Protein AF-0000000083256510 (afdb_homodimer)

Solvent-accessible surface area (backbone atoms only — not comparable to full-atom values): 35598 Å² total; per-residue (Å²): 120,36,28,74,41,58,63,41,66,60,47,88,66,90,68,52,72,67,56,52,50,38,43,50,48,31,55,68,35,84,79,34,87,68,64,45,53,53,61,46,44,49,51,52,22,49,63,58,40,68,80,66,32,49,97,79,38,33,38,48,45,66,62,43,16,41,44,38,39,33,43,48,38,21,38,32,48,36,46,50,46,60,46,49,33,69,72,91,61,73,40,68,68,51,54,51,50,53,50,50,32,60,75,68,67,54,66,58,74,45,41,52,78,72,48,55,68,69,58,48,53,54,49,22,55,55,42,35,58,56,38,64,53,55,41,61,20,39,49,34,45,68,47,65,18,47,50,34,25,38,32,60,88,81,36,37,35,32,51,27,68,64,48,48,52,48,46,52,48,42,37,58,60,51,49,50,47,42,44,38,47,45,41,48,52,40,51,72,56,42,54,84,72,44,49,61,63,39,62,56,53,62,66,46,41,68,63,76,65,82,53,64,75,52,40,59,56,47,51,72,76,38,74,60,32,16,71,82,81,56,48,64,41,80,78,42,95,53,67,70,32,66,36,53,53,61,28,49,94,73,57,65,65,90,47,58,84,40,49,41,48,24,41,55,67,51,47,62,70,37,57,76,29,27,60,44,68,71,54,54,55,51,51,46,53,52,47,50,52,47,55,63,64,71,40,72,67,42,48,61,59,44,61,79,64,48,71,65,53,62,52,48,50,55,53,31,39,34,52,52,52,43,65,57,69,31,72,80,131,121,37,30,75,40,58,63,43,65,62,46,88,65,91,68,51,72,68,55,50,50,38,44,49,48,32,55,67,34,84,77,34,86,67,63,45,54,53,60,47,43,50,50,52,22,49,62,54,39,67,80,66,29,45,96,79,38,33,40,48,46,66,63,42,16,42,45,39,38,34,42,48,38,22,38,32,48,37,46,50,46,62,48,48,32,70,71,90,62,74,40,68,66,50,54,51,50,54,49,50,33,61,74,66,68,52,66,59,75,44,41,53,76,72,47,55,68,69,59,48,53,55,48,22,55,54,41,35,59,55,37,66,54,53,41,60,19,39,50,33,45,67,46,66,18,47,50,34,25,39,32,61,90,79,36,38,36,32,52,28,68,64,47,50,53,48,46,52,48,43,36,58,60,51,50,51,47,42,46,38,48,44,40,48,53,39,51,73,57,44,54,85,72,43,49,60,63,38,62,56,53,62,65,48,41,69,62,76,64,82,54,64,75,52,41,59,57,46,50,72,77,37,72,62,32,16,71,82,80,56,49,65,41,79,78,44,94,52,68,70,33,65,36,53,52,61,27,48,95,73,56,63,63,91,48,58,82,40,49,41,47,25,40,54,69,53,48,63,70,38,57,75,27,27,58,43,68,72,55,53,55,52,52,44,51,51,47,49,52,45,56,63,64,72,41,73,65,41,46,60,58,45,60,73,64,49,69,64,52,60,52,48,49,55,54,32,39,35,53,51,54,44,64,55,70,31,72,81,130

Foldseek 3Di:
DQFADQWFAADQDDDDLVRLVVLLCCCLDVVQDDQFLLQLLQLVLCLLCLLVAFPQQKDFLLSSLLSSLLLCLLLCQQLVLQAGGDDDDGQPLSVLNVVLCVVVVPHRNDHLVNDDPVSSSVSSVVSSVSCSRGRVRSSCVSSVNHAWIAHNVVRMIHGNPVNSVSCLLAVLVSLVSSLVSSLVVSPVRDDPPSCPVSSVSSLCSLPDDACVVVVVVQVVLDPCAALAPRHRNVPDPFDWDKAFQQACSRNSDDQNLRITTHGPQQRVQCPNAHEDCVSLVVSLVSLVVLCVVPDPVSCVSQPSDDSVSSVSNSVSSVSNPNVHYDHHD/DQFADQKFAADQDDDDLVRLVVLLCCCLDVVQDDQFLLQLQQLVLCLLCLLVAFPQQKDFLLSSLLSSLLLCLLLCQQLVLQAGGDDDDGQPLSVLNVVLCVVVVPHRNDHLLNDDPVSSSVSSVVSSVSCSRGRVRSSCVSSVNHAWIAHNVVRMIHGNPVNSVSCLLAVLVSLVSSLVSSLVVSPVRDDPPSCPVSSVSSLCSLPDDACVVVVVVQVVLDPCAALAPRHRNVPDPFDKDKAFLQACSNNSDDANLRITTHGPQQRVQCPNAHEDCVSLVVSLVSLVVLCVVPDPVSCVSQPSDDSVSSVSSSVSSVSNPNVHYDHDD

Nearest PDB structures (foldseek):
  7z4i-assembly1_B  TM=3.835E-01  e=4.875E-01  Streptococcus pyogenes
  8t7s-assembly1_A  TM=2.231E-01  e=5.366E-02  Streptococcus pyogenes
  7s4x-assembly1_A  TM=2.138E-01  e=1.001E-01  Streptococcus pyogenes
  8g1i-assembly1_A  TM=2.873E-01  e=4.222E-01  Streptococcus pyogenes
  7z4j-assembly1_B  TM=2.131E-01  e=1.780E-01  Streptococcus pyogenes

InterPro domains:
  IPR003615 HNH nuclease [PF13395] (226-275)
  IPR003615 HNH nuclease [SM00507] (213-268)
  IPR003615 HNH nuclease [cd00085] (216-271)

Organism: NCBI:txid94136

pLDDT: mean 89.66, std 7.99, range [55.38, 97.12]

Structure (mmCIF, N/CA/C/O backbone):
data_AF-0000000083256510-model_v1
#
loop_
_entity.id
_entity.type
_entity.pdbx_description
1 polymer 'HNH nuclease domain-containing protein'
#
loop_
_atom_site.group_PDB
_atom_site.id
_atom_site.type_symbol
_atom_site.label_atom_id
_atom_site.label_alt_id
_atom_site.label_comp_id
_atom_site.label_asym_id
_atom_site.label_entity_id
_atom_site.label_seq_id
_atom_site.pdbx_PDB_ins_code
_atom_site.Cartn_x
_atom_site.Cartn_y
_atom_site.Cartn_z
_atom_site.occupancy
_atom_site.B_iso_or_equiv
_atom_site.auth_seq_id
_atom_site.auth_comp_id
_atom_site.auth_asym_id
_atom_site.auth_atom_id
_atom_site.pdbx_PDB_model_num
ATOM 1 N N . MET A 1 1 ? -23.453 -4.398 15.953 1 56.09 1 MET A N 1
ATOM 2 C CA . MET A 1 1 ? -23.031 -3.582 14.82 1 56.09 1 MET A CA 1
ATOM 3 C C . MET A 1 1 ? -22.297 -2.328 15.289 1 56.09 1 MET A C 1
ATOM 5 O O . MET A 1 1 ? -22.875 -1.509 16.016 1 56.09 1 MET A O 1
ATOM 9 N N . GLY A 1 2 ? -20.969 -2.244 15.188 1 61.78 2 GLY A N 1
ATOM 10 C CA . GLY A 1 2 ? -20.094 -1.238 15.766 1 61.78 2 GLY A CA 1
ATOM 11 C C . GLY A 1 2 ? -20.453 0.175 15.344 1 61.78 2 GLY A C 1
ATOM 12 O O . GLY A 1 2 ? -20.203 1.13 16.078 1 61.78 2 GLY A O 1
ATOM 13 N N . HIS A 1 3 ? -21.312 0.381 14.359 1 71.19 3 HIS A N 1
ATOM 14 C CA . HIS A 1 3 ? -21.531 1.713 13.805 1 71.19 3 HIS A CA 1
ATOM 15 C C . HIS A 1 3 ? -22.484 2.529 14.672 1 71.19 3 HIS A C 1
ATOM 17 O O . HIS A 1 3 ? -22.484 3.76 14.602 1 71.19 3 HIS A O 1
ATOM 23 N N . LYS A 1 4 ? -23.188 1.915 15.555 1 69.69 4 LYS A N 1
ATOM 24 C CA . LYS A 1 4 ? -24.156 2.625 16.375 1 69.69 4 LYS A CA 1
ATOM 25 C C . LYS A 1 4 ? -23.594 2.891 17.781 1 69.69 4 LYS A C 1
ATOM 27 O O . LYS A 1 4 ? -24.266 3.479 18.625 1 69.69 4 LYS A O 1
ATOM 32 N N . LEU A 1 5 ? -22.344 2.619 17.953 1 80.19 5 LEU A N 1
ATOM 33 C CA . LEU A 1 5 ? -21.781 2.773 19.281 1 80.19 5 LEU A CA 1
ATOM 34 C C . LEU A 1 5 ? -21.5 4.238 19.594 1 80.19 5 LEU A C 1
ATOM 36 O O . LEU A 1 5 ? -20.984 4.965 18.734 1 80.19 5 LEU A O 1
ATOM 40 N N . LYS A 1 6 ? -21.922 4.648 20.797 1 85.25 6 LYS A N 1
ATOM 41 C CA . LYS A 1 6 ? -21.641 6.008 21.25 1 85.25 6 LYS A CA 1
ATOM 42 C C . LYS A 1 6 ? -20.328 6.07 22.031 1 85.25 6 LYS A C 1
ATOM 44 O O . LYS A 1 6 ? -19.766 7.148 22.219 1 85.25 6 LYS A O 1
ATOM 49 N N . VAL A 1 7 ? -20.062 4.855 22.578 1 87.12 7 VAL A N 1
ATOM 50 C CA . VAL A 1 7 ? -18.812 4.711 23.328 1 87.12 7 VAL A CA 1
ATOM 51 C C . VAL A 1 7 ? -18.109 3.42 22.922 1 87.12 7 VAL A C 1
ATOM 53 O O . VAL A 1 7 ? -18.75 2.379 22.766 1 87.12 7 VAL A O 1
ATOM 56 N N . GLY A 1 8 ? -16.812 3.529 22.609 1 89.62 8 GLY A N 1
ATOM 57 C CA . GLY A 1 8 ? -15.961 2.367 22.391 1 89.62 8 GLY A CA 1
ATOM 58 C C . GLY A 1 8 ? -14.742 2.338 23.297 1 89.62 8 GLY A C 1
ATOM 59 O O . GLY A 1 8 ? -13.938 3.266 23.297 1 89.62 8 GLY A O 1
ATOM 60 N N . GLU A 1 9 ? -14.648 1.263 24.047 1 89.94 9 GLU A N 1
ATOM 61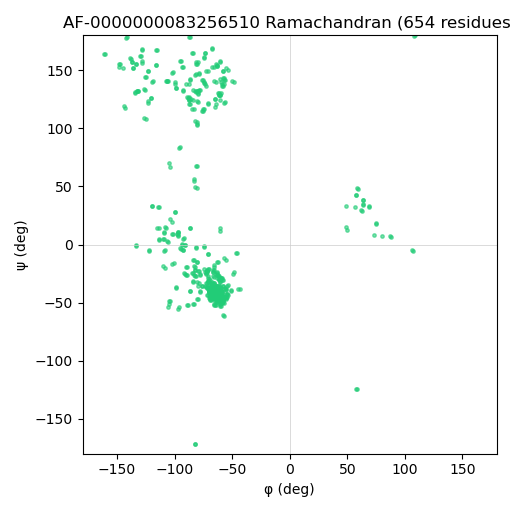 C CA . GLU A 1 9 ? -13.531 1.14 24.984 1 89.94 9 GLU A CA 1
ATOM 62 C C . GLU A 1 9 ? -12.359 0.407 24.344 1 89.94 9 GLU A C 1
ATOM 64 O O . GLU A 1 9 ? -12.547 -0.431 23.469 1 89.94 9 GLU A O 1
ATOM 69 N N . LEU A 1 10 ? -11.195 0.724 24.828 1 91.38 10 LEU A N 1
ATOM 70 C CA . LEU A 1 10 ? -9.969 0.112 24.312 1 91.38 10 LEU A CA 1
ATOM 71 C C . LEU A 1 10 ? -9.773 -1.279 24.906 1 91.38 10 LEU A C 1
ATOM 73 O O . LEU A 1 10 ? -9.922 -1.474 26.109 1 91.38 10 LEU A O 1
ATOM 77 N N . ASN A 1 11 ? -9.523 -2.209 24.078 1 86.06 11 ASN A N 1
ATOM 78 C CA . ASN A 1 11 ? -9.008 -3.502 24.516 1 86.06 11 ASN A CA 1
ATOM 79 C C . ASN A 1 11 ? -7.496 -3.453 24.734 1 86.06 11 ASN A C 1
ATOM 81 O O . ASN A 1 11 ? -6.723 -3.387 23.781 1 86.06 11 ASN A O 1
ATOM 85 N N . GLU A 1 12 ? -7.055 -3.455 25.953 1 80.06 12 GLU A N 1
ATOM 86 C CA . GLU A 1 12 ? -5.664 -3.184 26.297 1 80.06 12 GLU A CA 1
ATOM 87 C C . GLU A 1 12 ? -4.801 -4.43 26.125 1 80.06 12 GLU A C 1
ATOM 89 O O . GLU A 1 12 ? -3.824 -4.621 26.859 1 80.06 12 GLU A O 1
ATOM 94 N N . SER A 1 13 ? -4.898 -5.016 25.094 1 84.31 13 SER A N 1
ATOM 95 C CA . SER A 1 13 ? -4.078 -6.191 24.812 1 84.31 13 SER A CA 1
ATOM 96 C C . SER A 1 13 ? -2.689 -5.789 24.328 1 84.31 13 SER A C 1
ATOM 98 O O . SER A 1 13 ? -2.512 -4.703 23.766 1 84.31 13 SER A O 1
ATOM 100 N N . TYR A 1 14 ? -1.703 -6.578 24.672 1 90.56 14 TYR A N 1
ATOM 101 C CA . TYR A 1 14 ? -0.377 -6.414 24.094 1 90.56 14 TYR A CA 1
ATOM 102 C C . TYR A 1 14 ? -0.404 -6.695 22.594 1 90.56 14 TYR A C 1
ATOM 104 O O . TYR A 1 14 ? -0.944 -7.711 22.156 1 90.56 14 TYR A O 1
ATOM 112 N N . LEU A 1 15 ? 0.068 -5.723 21.812 1 93.75 15 LEU A N 1
ATOM 113 C CA . LEU A 1 15 ? 0.044 -5.848 20.359 1 93.75 15 LEU A CA 1
ATOM 114 C C . LEU A 1 15 ? 1.453 -5.758 19.781 1 93.75 15 LEU A C 1
ATOM 116 O O . LEU A 1 15 ? 2.197 -4.824 20.094 1 93.75 15 LEU A O 1
ATOM 120 N N . THR A 1 16 ? 1.817 -6.762 19 1 93.75 16 THR A N 1
ATOM 121 C CA . THR A 1 16 ? 3.039 -6.691 18.219 1 93.75 16 THR A CA 1
ATOM 122 C C . THR A 1 16 ? 2.785 -5.969 16.891 1 93.75 16 THR A C 1
ATOM 124 O O . THR A 1 16 ? 1.634 -5.75 16.516 1 93.75 16 THR A O 1
ATOM 127 N N . ASP A 1 17 ? 3.857 -5.578 16.25 1 93.88 17 ASP A N 1
ATOM 128 C CA . ASP A 1 17 ? 3.711 -4.984 14.93 1 93.88 17 ASP A CA 1
ATOM 129 C C . ASP A 1 17 ? 2.961 -5.926 13.984 1 93.88 17 ASP A C 1
ATOM 131 O O . ASP A 1 17 ? 2.123 -5.48 13.195 1 93.88 17 ASP A O 1
ATOM 135 N N . GLU A 1 18 ? 3.238 -7.172 14.125 1 92.19 18 GLU A N 1
ATOM 136 C CA . GLU A 1 18 ? 2.586 -8.156 13.266 1 92.19 18 GLU A CA 1
ATOM 137 C C . GLU A 1 18 ? 1.08 -8.188 13.508 1 92.19 18 GLU A C 1
ATOM 139 O O . GLU A 1 18 ? 0.298 -8.273 12.555 1 92.19 18 GLU A O 1
ATOM 144 N N . ASP A 1 19 ? 0.693 -8.102 14.758 1 92.81 19 ASP A N 1
ATOM 145 C CA . ASP A 1 19 ? -0.726 -8.07 15.102 1 92.81 19 ASP A CA 1
ATOM 146 C C . ASP A 1 19 ? -1.415 -6.863 14.469 1 92.81 19 ASP A C 1
ATOM 148 O O . ASP A 1 19 ? -2.506 -6.992 13.906 1 92.81 19 ASP A O 1
ATOM 152 N N . ILE A 1 20 ? -0.779 -5.754 14.547 1 95.62 20 ILE A N 1
ATOM 153 C CA . ILE A 1 20 ? -1.371 -4.512 14.062 1 95.62 20 ILE A CA 1
ATOM 154 C C . ILE A 1 20 ? -1.454 -4.535 12.539 1 95.62 20 ILE A C 1
ATOM 156 O O . ILE A 1 20 ? -2.469 -4.141 11.961 1 95.62 20 ILE A O 1
ATOM 160 N N . TRP A 1 21 ? -0.418 -5.07 11.898 1 94.75 21 TRP A N 1
ATOM 161 C CA . TRP A 1 21 ? -0.45 -5.223 10.445 1 94.75 21 TRP A CA 1
ATOM 162 C C . TRP A 1 21 ? -1.609 -6.113 10.016 1 94.75 21 TRP A C 1
ATOM 164 O O . TRP A 1 21 ? -2.279 -5.836 9.023 1 94.75 21 TRP A O 1
ATOM 174 N N . ARG A 1 22 ? -1.855 -7.129 10.711 1 90.5 22 ARG A N 1
ATOM 175 C CA . ARG A 1 22 ? -2.938 -8.047 10.383 1 90.5 22 ARG A CA 1
ATOM 176 C C . ARG A 1 22 ? -4.293 -7.359 10.477 1 90.5 22 ARG A C 1
ATOM 178 O O . ARG A 1 22 ? -5.16 -7.566 9.625 1 90.5 22 ARG A O 1
ATOM 185 N N . VAL A 1 23 ? -4.434 -6.59 11.484 1 92.69 23 VAL A N 1
ATOM 186 C CA . VAL A 1 23 ? -5.688 -5.859 11.656 1 92.69 23 VAL A CA 1
ATOM 187 C C . VAL A 1 23 ? -5.871 -4.875 10.5 1 92.69 23 VAL A C 1
ATOM 189 O O . VAL A 1 23 ? -6.957 -4.789 9.914 1 92.69 23 VAL A O 1
ATOM 192 N N . PHE A 1 24 ? -4.797 -4.145 10.125 1 93.44 24 PHE A N 1
ATOM 193 C CA . PHE A 1 24 ? -4.879 -3.209 9.008 1 93.44 24 PHE A CA 1
ATOM 194 C C . PHE A 1 24 ? -5.211 -3.939 7.715 1 93.44 24 PHE A C 1
ATOM 196 O O . PHE A 1 24 ? -6.004 -3.449 6.906 1 93.44 24 PHE A O 1
ATOM 203 N N . THR A 1 25 ? -4.609 -5.102 7.547 1 90.25 25 THR A N 1
ATOM 204 C CA . THR A 1 25 ? -4.867 -5.891 6.348 1 90.25 25 THR A CA 1
ATOM 205 C C . THR A 1 25 ? -6.348 -6.246 6.238 1 90.25 25 THR A C 1
ATOM 207 O O . THR A 1 25 ? -6.938 -6.137 5.164 1 90.25 25 THR A O 1
ATOM 210 N N . ASN A 1 26 ? -6.902 -6.582 7.293 1 88.44 26 ASN A N 1
ATOM 211 C CA . ASN A 1 26 ? -8.32 -6.938 7.316 1 88.44 26 ASN A CA 1
ATOM 212 C C . ASN A 1 26 ? -9.203 -5.727 7.066 1 88.44 26 ASN A C 1
ATOM 214 O O . ASN A 1 26 ? -10.172 -5.801 6.301 1 88.44 26 ASN A O 1
ATOM 218 N N . VAL A 1 27 ? -8.852 -4.652 7.668 1 91.5 27 VAL A N 1
ATOM 219 C CA . VAL A 1 27 ? -9.656 -3.438 7.59 1 91.5 27 VAL A CA 1
ATOM 220 C C . VAL A 1 27 ? -9.602 -2.877 6.168 1 91.5 27 VAL A C 1
ATOM 222 O O . VAL A 1 27 ? -10.617 -2.412 5.641 1 91.5 27 VAL A O 1
ATOM 225 N N . LEU A 1 28 ? -8.438 -2.949 5.531 1 90.56 28 LEU A N 1
ATOM 226 C CA . LEU A 1 28 ? -8.266 -2.348 4.215 1 90.56 28 LEU A CA 1
ATOM 227 C C . LEU A 1 28 ? -8.789 -3.271 3.121 1 90.56 28 LEU A C 1
ATOM 229 O O . LEU A 1 28 ? -9.188 -2.807 2.051 1 90.56 28 LEU A O 1
ATOM 233 N N . SER A 1 29 ? -8.875 -4.543 3.428 1 81.25 29 SER A N 1
ATOM 234 C CA . SER A 1 29 ? -9.258 -5.523 2.42 1 81.25 29 SER A CA 1
ATOM 235 C C . SER A 1 29 ? -10.773 -5.66 2.336 1 81.25 29 SER A C 1
ATOM 237 O O . SER A 1 29 ? -11.508 -4.977 3.057 1 81.25 29 SER A O 1
ATOM 239 N N . ASN A 1 30 ? -11.188 -6.496 1.449 1 75.38 30 ASN A N 1
ATOM 240 C CA . ASN A 1 30 ? -12.609 -6.73 1.23 1 75.38 30 ASN A CA 1
ATOM 241 C C . ASN A 1 30 ? -13.219 -7.578 2.346 1 75.38 30 ASN A C 1
ATOM 243 O O . ASN A 1 30 ? -14.43 -7.805 2.371 1 75.38 30 ASN A O 1
ATOM 247 N N . LYS A 1 31 ? -12.398 -7.945 3.227 1 74.62 31 LYS A N 1
ATOM 248 C CA . LYS A 1 31 ? -12.914 -8.695 4.371 1 74.62 31 LYS A CA 1
ATOM 249 C C . LYS A 1 31 ? -13.758 -7.812 5.277 1 74.62 31 LYS A C 1
ATOM 251 O O . LYS A 1 31 ? -14.664 -8.297 5.957 1 74.62 31 LYS A O 1
ATOM 256 N N . SER A 1 32 ? -13.344 -6.605 5.34 1 80.25 32 SER A N 1
ATOM 257 C CA . SER A 1 32 ? -14.141 -5.625 6.07 1 80.25 32 SER A CA 1
ATOM 258 C C . SER A 1 32 ? -15.234 -5.035 5.188 1 80.25 32 SER A C 1
ATOM 260 O O . SER A 1 32 ? -14.969 -4.578 4.074 1 80.25 32 SER A O 1
ATOM 262 N N . ALA A 1 33 ? -16.406 -5.281 5.582 1 78.56 33 ALA A N 1
ATOM 263 C CA . ALA A 1 33 ? -17.516 -4.699 4.836 1 78.56 33 ALA A CA 1
ATOM 264 C C . ALA A 1 33 ? -17.391 -3.182 4.766 1 78.56 33 ALA A C 1
ATOM 266 O O . ALA A 1 33 ? -17.219 -2.52 5.793 1 78.56 33 ALA A O 1
ATOM 267 N N . LYS A 1 34 ? -17.359 -2.688 3.574 1 83.88 34 LYS A N 1
ATOM 268 C CA . LYS A 1 34 ? -17.297 -1.242 3.377 1 83.88 34 LYS A CA 1
ATOM 269 C C . LYS A 1 34 ? -18.422 -0.774 2.453 1 83.88 34 LYS A C 1
ATOM 271 O O . LYS A 1 34 ? -18.391 -1.032 1.249 1 83.88 34 LYS A O 1
ATOM 276 N N . SER A 1 35 ? -19.297 -0.12 3.088 1 85.94 35 SER A N 1
ATOM 277 C CA . SER A 1 35 ? -20.391 0.444 2.289 1 85.94 35 SER A CA 1
ATOM 278 C C . SER A 1 35 ? -20 1.798 1.705 1 85.94 35 SER A C 1
ATOM 280 O O . SER A 1 35 ? -20.562 2.23 0.698 1 85.94 35 SER A O 1
ATOM 282 N N . SER A 1 36 ? -19.047 2.482 2.342 1 91.62 36 SER A N 1
ATOM 283 C CA . SER A 1 36 ? -18.578 3.791 1.907 1 91.62 36 SER A CA 1
ATOM 284 C C . SER A 1 36 ? -17.062 3.922 2.102 1 91.62 36 SER A C 1
ATOM 286 O O . SER A 1 36 ? -16.422 2.998 2.596 1 91.62 36 SER A O 1
ATOM 288 N N . THR A 1 37 ? -16.531 5.051 1.696 1 94.75 37 THR A N 1
ATOM 289 C CA . THR A 1 37 ? -15.102 5.305 1.807 1 94.75 37 THR A CA 1
ATOM 290 C C . THR A 1 37 ? -14.758 5.879 3.178 1 94.75 37 THR A C 1
ATOM 292 O O . THR A 1 37 ? -13.633 6.34 3.4 1 94.75 37 THR A O 1
ATOM 295 N N . TYR A 1 38 ? -15.656 5.816 4.184 1 94.25 38 TYR A N 1
ATOM 296 C CA . TYR A 1 38 ? -15.508 6.488 5.473 1 94.25 38 TYR A CA 1
ATOM 297 C C . TYR A 1 38 ? -14.328 5.926 6.25 1 94.25 38 TYR A C 1
ATOM 299 O O . TYR A 1 38 ? -13.594 6.672 6.902 1 94.25 38 TYR A O 1
ATOM 307 N N . LYS A 1 39 ? -14.195 4.633 6.23 1 94.75 39 LYS A N 1
ATOM 308 C CA . LYS A 1 39 ? -13.133 4.008 7.012 1 94.75 39 LYS A CA 1
ATOM 309 C C . LYS A 1 39 ? -11.758 4.461 6.52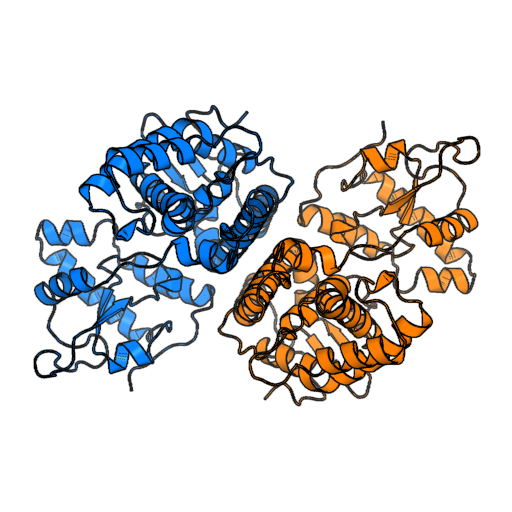3 1 94.75 39 LYS A C 1
ATOM 311 O O . LYS A 1 39 ? -10.859 4.719 7.328 1 94.75 39 LYS A O 1
ATOM 316 N N . TYR A 1 40 ? -11.625 4.566 5.176 1 96.06 40 TYR A N 1
ATOM 317 C CA . TYR A 1 40 ? -10.359 5.043 4.617 1 96.06 40 TYR A CA 1
ATOM 318 C C . TYR A 1 40 ? -10.094 6.488 5.031 1 96.06 40 TYR A C 1
ATOM 320 O O . TYR A 1 40 ? -8.977 6.828 5.422 1 96.06 40 TYR A O 1
ATOM 328 N N . ALA A 1 41 ? -11.117 7.316 4.945 1 95.5 41 ALA A N 1
ATOM 329 C CA . ALA A 1 41 ? -10.984 8.727 5.305 1 95.5 41 ALA A CA 1
ATOM 330 C C . ALA A 1 41 ? -10.633 8.883 6.781 1 95.5 41 ALA A C 1
ATOM 332 O O . ALA A 1 41 ? -9.828 9.75 7.145 1 95.5 41 ALA A O 1
ATOM 333 N N . LEU A 1 42 ? -11.25 8.07 7.602 1 96.25 42 LEU A N 1
ATOM 334 C CA . LEU A 1 42 ? -10.938 8.148 9.023 1 96.25 42 LEU A CA 1
ATOM 335 C C . LEU A 1 42 ? -9.492 7.738 9.281 1 96.25 42 LEU A C 1
ATOM 337 O O . LEU A 1 42 ? -8.789 8.383 10.07 1 96.25 42 LEU A O 1
ATOM 341 N N . ILE A 1 43 ? -9.047 6.688 8.641 1 96.44 43 ILE A N 1
ATOM 342 C CA . ILE A 1 43 ? -7.664 6.25 8.805 1 96.44 43 ILE A CA 1
ATOM 343 C C . ILE A 1 43 ? -6.715 7.367 8.375 1 96.44 43 ILE A C 1
ATOM 345 O O . ILE A 1 43 ? -5.742 7.668 9.07 1 96.44 43 ILE A O 1
ATOM 349 N N . LYS A 1 44 ? -6.984 7.992 7.258 1 94.69 44 LYS A N 1
ATOM 350 C CA . LYS A 1 44 ? -6.156 9.102 6.797 1 94.69 44 LYS A CA 1
ATOM 351 C C . LYS A 1 44 ? -6.172 10.25 7.801 1 94.69 44 LYS A C 1
ATOM 353 O O . LYS A 1 44 ? -5.141 10.883 8.047 1 94.69 44 LYS A O 1
ATOM 358 N N . SER A 1 45 ? -7.324 10.516 8.344 1 94.5 45 SER A N 1
ATOM 359 C CA . SER A 1 45 ? -7.453 11.57 9.344 1 94.5 45 SER A CA 1
ATOM 360 C C . SER A 1 45 ? -6.633 11.258 10.594 1 94.5 45 SER A C 1
ATOM 362 O O . SER A 1 45 ? -6.031 12.156 11.188 1 94.5 45 SER A O 1
ATOM 364 N N . LEU A 1 46 ? -6.656 9.977 10.977 1 95.69 46 LEU A N 1
ATOM 365 C CA . LEU A 1 46 ? -5.855 9.555 12.117 1 95.69 46 LEU A CA 1
ATOM 366 C C . LEU A 1 46 ? -4.367 9.734 11.844 1 95.69 46 LEU A C 1
ATOM 368 O O . LEU A 1 46 ? -3.633 10.242 12.695 1 95.69 46 LEU A O 1
ATOM 372 N N . ILE A 1 47 ? -3.951 9.391 10.672 1 93.62 47 ILE A N 1
ATOM 373 C CA . ILE A 1 47 ? -2.547 9.5 10.289 1 93.62 47 ILE A CA 1
ATOM 374 C C . ILE A 1 47 ? -2.113 10.961 10.336 1 93.62 47 ILE A C 1
ATOM 376 O O . ILE A 1 47 ? -1.049 11.281 10.875 1 93.62 47 ILE A O 1
ATOM 380 N N . GLU A 1 48 ? -2.926 11.828 9.852 1 88.62 48 GLU A N 1
ATOM 381 C CA . GLU A 1 48 ? -2.615 13.258 9.805 1 88.62 48 GLU A CA 1
ATOM 382 C C . GLU A 1 48 ? -2.514 13.844 11.211 1 88.62 48 GLU A C 1
ATOM 384 O O . GLU A 1 48 ? -1.957 14.93 11.398 1 88.62 48 GLU A O 1
ATOM 389 N N . ASN A 1 49 ? -3.072 13.18 12.195 1 89.94 49 ASN A N 1
ATOM 390 C CA . ASN A 1 49 ? -3.135 13.734 13.547 1 89.94 49 ASN A CA 1
ATOM 391 C C . ASN A 1 49 ? -2.283 12.93 14.523 1 89.94 49 ASN A C 1
ATOM 393 O O . ASN A 1 49 ? -2.424 13.07 15.734 1 89.94 49 ASN A O 1
ATOM 397 N N . LEU A 1 50 ? -1.433 12.094 14.055 1 90.19 50 LEU A N 1
ATOM 398 C CA . LEU A 1 50 ? -0.622 11.227 14.898 1 90.19 50 LEU A CA 1
ATOM 399 C C . LEU A 1 50 ? 0.231 12.047 15.859 1 90.19 50 LEU A C 1
ATOM 401 O O . LEU A 1 50 ? 0.534 11.602 16.969 1 90.19 50 LEU A O 1
ATOM 405 N N . TYR A 1 51 ? 0.563 13.234 15.445 1 83.38 51 TYR A N 1
ATOM 406 C CA . TYR A 1 51 ? 1.479 14.031 16.25 1 83.38 51 TYR A CA 1
ATOM 407 C C . TYR A 1 51 ? 0.753 15.203 16.906 1 83.38 51 TYR A C 1
ATOM 409 O O . TYR A 1 51 ? 1.389 16.125 17.422 1 83.38 51 TYR A O 1
ATOM 417 N N . GLN A 1 52 ? -0.512 15.211 16.844 1 83.19 52 GLN A N 1
ATOM 418 C CA . GLN A 1 52 ? -1.312 16.297 17.406 1 83.19 52 GLN A CA 1
ATOM 419 C C . GLN A 1 52 ? -2.049 15.828 18.672 1 83.19 52 GLN A C 1
ATOM 421 O O . GLN A 1 52 ? -2.957 16.516 19.141 1 83.19 52 GLN A O 1
ATOM 426 N N . VAL A 1 53 ? -1.641 14.758 19.172 1 89.06 53 VAL A N 1
ATOM 427 C CA . VAL A 1 53 ? -2.283 14.203 20.359 1 89.06 53 VAL A CA 1
ATOM 428 C C . VAL A 1 53 ? -1.753 14.906 21.609 1 89.06 53 VAL A C 1
ATOM 430 O O . VAL A 1 53 ? -0.646 15.453 21.609 1 89.06 53 VAL A O 1
ATOM 433 N N . ASN A 1 54 ? -2.504 14.898 22.688 1 88.06 54 ASN A N 1
ATOM 434 C CA . ASN A 1 54 ? -2.014 15.367 23.969 1 88.06 54 ASN A CA 1
ATOM 435 C C . ASN A 1 54 ? -1.2 14.289 24.688 1 88.06 54 ASN A C 1
ATOM 437 O O . ASN A 1 54 ? -0.873 13.258 24.094 1 88.06 54 ASN A O 1
ATOM 441 N N . ASP A 1 55 ? -0.827 14.484 25.891 1 86.5 55 ASP A N 1
ATOM 442 C CA . ASP A 1 55 ? 0.061 13.602 26.641 1 86.5 55 ASP A CA 1
ATOM 443 C C . ASP A 1 55 ? -0.602 12.258 26.906 1 86.5 55 ASP A C 1
ATOM 445 O O . ASP A 1 55 ? 0.082 11.258 27.141 1 86.5 55 ASP A O 1
ATOM 449 N N . ASP A 1 56 ? -1.89 12.281 26.875 1 91.56 56 ASP A N 1
ATOM 450 C CA . ASP A 1 56 ? -2.627 11.047 27.125 1 91.56 56 ASP A CA 1
ATOM 451 C C . ASP A 1 56 ? -3.033 10.375 25.812 1 91.56 56 ASP A C 1
ATOM 453 O O . ASP A 1 56 ? -3.906 9.508 25.797 1 91.56 56 ASP A O 1
ATOM 457 N N . LEU A 1 57 ? -2.479 10.859 24.656 1 93.5 57 LEU A N 1
ATOM 458 C CA . LEU A 1 57 ? -2.695 10.312 23.328 1 93.5 57 LEU A CA 1
ATOM 459 C C . LEU A 1 57 ? -4.129 10.555 22.859 1 93.5 57 LEU A C 1
ATOM 461 O O . LEU A 1 57 ? -4.715 9.719 22.172 1 93.5 57 LEU A O 1
ATOM 465 N N . GLU A 1 58 ? -4.656 11.641 23.281 1 94.62 58 GLU A N 1
ATOM 466 C CA . GLU A 1 58 ? -6.043 11.977 22.984 1 94.62 58 GLU A CA 1
ATOM 467 C C . GLU A 1 58 ? -6.133 13.008 21.859 1 94.62 58 GLU A C 1
ATOM 469 O O . GLU A 1 58 ? -5.223 13.812 21.688 1 94.62 58 GLU A O 1
ATOM 474 N N . LEU A 1 59 ? -7.215 12.891 21.078 1 94 59 LEU A N 1
ATOM 475 C CA . LEU A 1 59 ? -7.609 13.867 20.078 1 94 59 LEU A CA 1
ATOM 476 C C . LEU A 1 59 ? -9.039 14.336 20.297 1 94 59 LEU A C 1
ATOM 478 O O . LEU A 1 59 ? -9.898 13.555 20.719 1 94 59 LEU A O 1
ATOM 482 N N . GLY A 1 60 ? -9.266 15.602 20.031 1 93.94 60 GLY A N 1
ATOM 483 C CA . GLY A 1 60 ? -10.641 16.062 19.984 1 93.94 60 GLY A CA 1
ATOM 484 C C . GLY A 1 60 ? -11.344 15.758 18.672 1 93.94 60 GLY A C 1
ATOM 485 O O . GLY A 1 60 ? -10.688 15.57 17.656 1 93.94 60 GLY A O 1
ATOM 486 N N . TYR A 1 61 ? -12.656 15.68 18.719 1 95.06 61 TYR A N 1
ATOM 487 C CA . TYR A 1 61 ? -13.445 15.406 17.516 1 95.06 61 TYR A CA 1
ATOM 488 C C . TYR A 1 61 ? -13.242 16.5 16.469 1 95.06 61 TYR A C 1
ATOM 490 O O . TYR A 1 61 ? -13.305 16.234 15.266 1 95.06 61 TYR A O 1
ATOM 498 N N . ASP A 1 62 ? -12.984 17.688 16.922 1 93.5 62 ASP A N 1
ATOM 499 C CA . ASP A 1 62 ? -12.789 18.797 16 1 93.5 62 ASP A CA 1
ATOM 500 C C . ASP A 1 62 ? -11.539 18.594 15.148 1 93.5 62 ASP A C 1
ATOM 502 O O . ASP A 1 62 ? -11.539 18.906 13.953 1 93.5 62 ASP A O 1
ATOM 506 N N . GLN A 1 63 ? -10.469 18.094 15.758 1 90.94 63 GLN A N 1
ATOM 507 C CA . GLN A 1 63 ? -9.234 17.812 15.039 1 90.94 63 GLN A CA 1
ATOM 508 C C . GLN A 1 63 ? -9.453 16.781 13.938 1 90.94 63 GLN A C 1
ATOM 510 O O . GLN A 1 63 ? -9.031 16.969 12.797 1 90.94 63 GLN A O 1
ATOM 515 N N . LEU A 1 64 ? -10.141 15.727 14.281 1 94.75 64 LEU A N 1
ATOM 516 C CA . LEU A 1 64 ? -10.406 14.648 13.328 1 94.75 64 LEU A CA 1
ATOM 517 C C . LEU A 1 64 ? -11.375 15.102 12.242 1 94.75 64 LEU A C 1
ATOM 519 O O . LEU A 1 64 ? -11.195 14.781 11.07 1 94.75 64 LEU A O 1
ATOM 523 N N . ALA A 1 65 ? -12.375 15.867 12.695 1 95.44 65 ALA A N 1
ATOM 524 C CA . ALA A 1 65 ? -13.367 16.359 11.75 1 95.44 65 ALA A CA 1
ATOM 525 C C . ALA A 1 65 ? -12.742 17.312 10.734 1 95.44 65 ALA A C 1
ATOM 527 O O . ALA A 1 65 ? -13.156 17.344 9.57 1 95.44 65 ALA A O 1
ATOM 528 N N . TYR A 1 66 ? -11.805 18.062 11.156 1 92.94 66 TYR A N 1
ATOM 529 C CA . TYR A 1 66 ? -11.117 18.969 10.25 1 92.94 66 TYR A CA 1
ATOM 530 C C . TYR A 1 66 ? -10.438 18.203 9.125 1 92.94 66 TYR A C 1
ATOM 532 O O . TYR A 1 66 ? -10.625 18.516 7.945 1 92.94 66 TYR A O 1
ATOM 540 N N . ALA A 1 67 ? -9.641 17.234 9.508 1 92.19 67 ALA A N 1
ATOM 541 C CA . ALA A 1 67 ? -8.953 16.422 8.516 1 92.19 67 ALA A CA 1
ATOM 542 C C . ALA A 1 67 ? -9.945 15.688 7.621 1 92.19 67 ALA A C 1
ATOM 544 O O . ALA A 1 67 ? -9.773 15.625 6.406 1 92.19 67 ALA A O 1
ATOM 545 N N . PHE A 1 68 ? -10.977 15.172 8.234 1 94.94 68 PHE A N 1
ATOM 546 C CA . PHE A 1 68 ? -12.016 14.43 7.531 1 94.94 68 PHE A CA 1
ATOM 547 C C . PHE A 1 68 ? -12.727 15.328 6.52 1 94.94 68 PHE A C 1
ATOM 549 O O . PHE A 1 68 ? -12.953 14.922 5.379 1 94.94 68 PHE A O 1
ATOM 556 N N . ALA A 1 69 ? -13.047 16.516 6.922 1 94.62 69 ALA A N 1
ATOM 557 C CA . ALA A 1 69 ? -13.711 17.484 6.055 1 94.62 69 ALA A CA 1
ATOM 558 C C . ALA A 1 69 ? -12.82 17.891 4.887 1 94.62 69 ALA A C 1
ATOM 560 O O . ALA A 1 69 ? -13.281 17.984 3.748 1 94.62 69 ALA A O 1
ATOM 561 N N . LYS A 1 70 ? -11.594 18.109 5.195 1 92.62 70 LYS A N 1
ATOM 562 C CA . LYS A 1 70 ? -10.625 18.469 4.16 1 92.62 70 LYS A CA 1
ATOM 563 C C . LYS A 1 70 ? -10.531 17.391 3.094 1 92.62 70 LYS A C 1
ATOM 565 O O . LYS A 1 70 ? -10.562 17.688 1.897 1 92.62 70 LYS A O 1
ATOM 570 N N . ILE A 1 71 ? -10.438 16.203 3.498 1 93.88 71 ILE A N 1
ATOM 571 C CA . ILE A 1 71 ? -10.32 15.055 2.602 1 93.88 71 ILE A CA 1
ATOM 572 C C . ILE A 1 71 ? -11.539 14.984 1.689 1 93.88 71 ILE A C 1
ATOM 574 O O . ILE A 1 71 ? -11.406 14.945 0.464 1 93.88 71 ILE A O 1
ATOM 578 N N . TYR A 1 72 ? -12.719 15.055 2.234 1 94.75 72 TYR A N 1
ATOM 579 C CA . TYR A 1 72 ? -13.93 14.844 1.449 1 94.75 72 TYR A CA 1
ATOM 580 C C . TYR A 1 72 ? -14.242 16.062 0.589 1 94.75 72 TYR A C 1
ATOM 582 O O . TYR A 1 72 ? -14.75 15.93 -0.524 1 94.75 72 TYR A O 1
ATOM 590 N N . TRP A 1 73 ? -13.961 17.219 1.113 1 95.06 73 TRP A N 1
ATOM 591 C CA . TRP A 1 73 ? -14.172 18.406 0.281 1 95.06 73 TRP A CA 1
ATOM 592 C C . TRP A 1 73 ? -13.344 18.328 -0.998 1 95.06 73 TRP A C 1
ATOM 594 O O . TRP A 1 73 ? -13.852 18.578 -2.092 1 95.06 73 TRP A O 1
ATOM 604 N N . ASN A 1 74 ? -12.086 18 -0.82 1 93.75 74 ASN A N 1
ATOM 605 C CA . ASN A 1 74 ? -11.203 17.938 -1.976 1 93.75 74 ASN A CA 1
ATOM 606 C C . ASN A 1 74 ? -11.594 16.812 -2.926 1 93.75 74 ASN A C 1
ATOM 608 O O . ASN A 1 74 ? -11.531 16.969 -4.145 1 93.75 74 ASN A O 1
ATOM 612 N N . LEU A 1 75 ? -12.031 15.703 -2.404 1 94.56 75 LEU A N 1
ATOM 613 C CA . LEU A 1 75 ? -12.461 14.602 -3.252 1 94.56 75 LEU A CA 1
ATOM 614 C C . LEU A 1 75 ? -13.742 14.945 -3.998 1 94.56 75 LEU A C 1
ATOM 616 O O . LEU A 1 75 ? -13.82 14.789 -5.219 1 94.56 75 LEU A O 1
ATOM 620 N N . ILE A 1 76 ? -14.695 15.461 -3.262 1 95 76 ILE A N 1
ATOM 621 C CA . ILE A 1 76 ? -16.062 15.594 -3.777 1 95 76 ILE A CA 1
ATOM 622 C C . ILE A 1 76 ? -16.172 16.875 -4.598 1 95 76 ILE A C 1
ATOM 624 O O . ILE A 1 76 ? -16.641 16.844 -5.742 1 95 76 ILE A O 1
ATOM 628 N N . ILE A 1 77 ? -15.742 17.953 -4.016 1 94.44 77 ILE A N 1
ATOM 629 C CA . ILE A 1 77 ? -15.977 19.25 -4.641 1 94.44 77 ILE A CA 1
ATOM 630 C C . ILE A 1 77 ? -14.82 19.578 -5.586 1 94.44 77 ILE A C 1
ATOM 632 O O . ILE A 1 77 ? -15.031 19.781 -6.785 1 94.44 77 ILE A O 1
ATOM 636 N N . HIS A 1 78 ? -13.609 19.5 -5.113 1 92.94 78 HIS A N 1
ATOM 637 C CA . HIS A 1 78 ? -12.453 19.922 -5.902 1 92.94 78 HIS A CA 1
ATOM 638 C C . HIS A 1 78 ? -12.195 18.953 -7.055 1 92.94 78 HIS A C 1
ATOM 640 O O . HIS A 1 78 ? -11.875 19.391 -8.164 1 92.94 78 HIS A O 1
ATOM 646 N N . HIS A 1 79 ? -12.344 17.688 -6.867 1 93.56 79 HIS A N 1
ATOM 647 C CA . HIS A 1 79 ? -11.961 16.703 -7.871 1 93.56 79 HIS A CA 1
ATOM 648 C C . HIS A 1 79 ? -13.188 16.047 -8.5 1 93.56 79 HIS A C 1
ATOM 650 O O . HIS A 1 79 ? -13.062 15.203 -9.391 1 93.56 79 HIS A O 1
ATOM 656 N N . ASP A 1 80 ? -14.359 16.375 -7.984 1 94 80 ASP A N 1
ATOM 657 C CA . ASP A 1 80 ? -15.633 15.922 -8.547 1 94 80 ASP A CA 1
ATOM 658 C C . ASP A 1 80 ? -15.758 14.406 -8.453 1 94 80 ASP A C 1
ATOM 660 O O . ASP A 1 80 ? -16.188 13.758 -9.414 1 94 80 ASP A O 1
ATOM 664 N N . LEU A 1 81 ? -15.234 13.883 -7.441 1 95.38 81 LEU A N 1
ATOM 665 C CA . LEU A 1 81 ? -15.43 12.469 -7.129 1 95.38 81 LEU A CA 1
ATOM 666 C C . LEU A 1 81 ? -16.578 12.289 -6.148 1 95.38 81 LEU A C 1
ATOM 668 O O . LEU A 1 81 ? -16.359 12.039 -4.961 1 95.38 81 LEU A O 1
ATOM 672 N N . VAL A 1 82 ? -17.75 12.25 -6.633 1 95 82 VAL A N 1
ATOM 673 C CA . VAL A 1 82 ? -18.984 12.438 -5.855 1 95 82 VAL A CA 1
ATOM 674 C C . VAL A 1 82 ? -19.422 11.102 -5.258 1 95 82 VAL A C 1
ATOM 676 O O . VAL A 1 82 ? -19.906 11.055 -4.129 1 95 82 VAL A O 1
ATOM 679 N N . LYS A 1 83 ? -19.297 10.039 -6.023 1 96.06 83 LYS A N 1
ATOM 680 C CA . LYS A 1 83 ? -19.75 8.75 -5.496 1 96.06 83 LYS A CA 1
ATOM 681 C C . LYS A 1 83 ? -18.75 8.203 -4.484 1 96.06 83 LYS A C 1
ATOM 683 O O . LYS A 1 83 ? -17.609 7.875 -4.836 1 96.06 83 LYS A O 1
ATOM 688 N N . GLN A 1 84 ? -19.234 8.117 -3.254 1 95.56 84 GLN A N 1
ATOM 689 C CA . GLN A 1 84 ? -18.375 7.672 -2.168 1 95.56 84 GLN A CA 1
ATOM 690 C C . GLN A 1 84 ? -18.953 6.445 -1.468 1 95.56 84 GLN A C 1
ATOM 692 O O . GLN A 1 84 ? -18.391 5.961 -0.483 1 95.56 84 GLN A O 1
ATOM 697 N N . ASN A 1 85 ? -20.125 6.004 -1.805 1 93.88 85 ASN A N 1
ATOM 698 C CA . ASN A 1 85 ? -20.75 4.793 -1.273 1 93.88 85 ASN A CA 1
ATOM 699 C C . ASN A 1 85 ? -21.438 3.99 -2.371 1 93.88 85 ASN A C 1
ATOM 701 O O . ASN A 1 85 ? -21.734 4.52 -3.447 1 93.88 85 ASN A O 1
ATOM 705 N N . ARG A 1 86 ? -21.609 2.732 -1.965 1 90.06 86 ARG A N 1
ATOM 706 C CA . ARG A 1 86 ? -22.359 1.874 -2.879 1 90.06 86 ARG A CA 1
ATOM 707 C C . ARG A 1 86 ? -23.859 2.121 -2.758 1 90.06 86 ARG A C 1
ATOM 709 O O . ARG A 1 86 ? -24.344 2.508 -1.692 1 90.06 86 ARG A O 1
ATOM 716 N N . GLY A 1 87 ? -24.562 1.981 -3.861 1 86.81 87 GLY A N 1
ATOM 717 C CA . GLY A 1 87 ? -26 2.16 -3.812 1 86.81 87 GLY A CA 1
ATOM 718 C C . GLY A 1 87 ? -26.469 3.434 -4.496 1 86.81 87 GLY A C 1
ATOM 719 O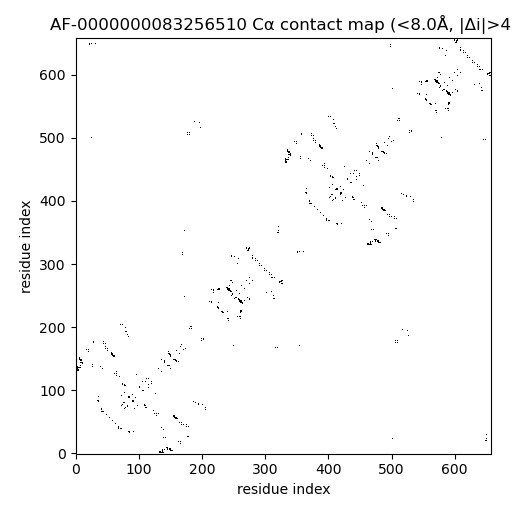 O . GLY A 1 87 ? -25.656 4.211 -4.992 1 86.81 87 GLY A O 1
ATOM 720 N N . PRO A 1 88 ? -27.656 3.678 -4.512 1 88.19 88 PRO A N 1
ATOM 721 C CA . PRO A 1 88 ? -28.234 4.793 -5.27 1 88.19 88 PRO A CA 1
ATOM 722 C C . PRO A 1 88 ? -28.172 6.117 -4.516 1 88.19 88 PRO A C 1
ATOM 724 O O . PRO A 1 88 ? -28.141 7.184 -5.133 1 88.19 88 PRO A O 1
ATOM 727 N N . LYS A 1 89 ? -28.266 6.07 -3.236 1 90.62 89 LYS A N 1
ATOM 728 C CA . LYS A 1 89 ? -28.219 7.297 -2.445 1 90.62 89 LYS A CA 1
ATOM 729 C C . LYS A 1 89 ? -26.797 7.688 -2.105 1 90.62 89 LYS A C 1
ATOM 731 O O . LYS A 1 89 ? -25.953 6.824 -1.825 1 90.62 89 LYS A O 1
ATOM 736 N N . ASN A 1 90 ? -26.484 8.961 -2.123 1 91.81 90 ASN A N 1
ATOM 737 C CA . ASN A 1 90 ? -25.172 9.445 -1.755 1 91.81 90 ASN A CA 1
ATOM 738 C C . ASN A 1 90 ? -24.922 9.312 -0.255 1 91.81 90 ASN A C 1
ATOM 740 O O . ASN A 1 90 ? -25.859 9.391 0.543 1 91.81 90 ASN A O 1
ATOM 744 N N . ALA A 1 91 ? -23.703 9.117 0.097 1 91.25 91 ALA A N 1
ATOM 745 C CA . ALA A 1 91 ? -23.312 9.156 1.503 1 91.25 91 ALA A CA 1
ATOM 746 C C . ALA A 1 91 ? -23.656 10.5 2.131 1 91.25 91 ALA A C 1
ATOM 748 O O . ALA A 1 91 ? -23.688 11.531 1.445 1 91.25 91 ALA A O 1
ATOM 749 N N . LYS A 1 92 ? -23.938 10.508 3.383 1 91.69 92 LYS A N 1
ATOM 750 C CA . LYS A 1 92 ? -24.359 11.711 4.098 1 91.69 92 LYS A CA 1
ATOM 751 C C . LYS A 1 92 ? -23.344 12.836 3.924 1 91.69 92 LYS A C 1
ATOM 753 O O . LYS A 1 92 ? -23.719 13.992 3.717 1 91.69 92 LYS A O 1
ATOM 758 N N . VAL A 1 93 ? -22.094 12.562 4.008 1 92.81 93 VAL A N 1
ATOM 759 C CA . VAL A 1 93 ? -21.062 13.578 3.922 1 92.81 93 VAL A CA 1
ATOM 760 C C . VAL A 1 93 ? -21.094 14.25 2.551 1 92.81 93 VAL A C 1
ATOM 762 O O . VAL A 1 93 ? -20.844 15.453 2.434 1 92.81 93 VAL A O 1
ATOM 765 N N . VAL A 1 94 ? -21.391 13.516 1.507 1 94.19 94 VAL A N 1
ATOM 766 C CA . VAL A 1 94 ? -21.484 14.055 0.155 1 94.19 94 VAL A CA 1
ATOM 767 C C . VAL A 1 94 ? -22.625 15.07 0.075 1 94.19 94 VAL A C 1
ATOM 769 O O . VAL A 1 94 ? -22.438 16.172 -0.432 1 94.19 94 VAL A O 1
ATOM 772 N N . THR A 1 95 ? -23.75 14.648 0.615 1 93.75 95 THR A N 1
ATOM 773 C CA . THR A 1 95 ? -24.922 15.516 0.611 1 93.75 95 THR A CA 1
ATOM 774 C C . THR A 1 95 ? -24.656 16.812 1.378 1 93.75 95 THR A C 1
ATOM 776 O O . THR A 1 95 ? -25.016 17.891 0.923 1 93.75 95 THR A O 1
ATOM 779 N N . GLU A 1 96 ? -24.016 16.656 2.502 1 93.31 96 GLU A N 1
ATOM 780 C CA . GLU A 1 96 ? -23.703 17.828 3.328 1 93.31 96 GLU A CA 1
ATOM 781 C C . GLU A 1 96 ? -22.719 18.75 2.621 1 93.31 96 GLU A C 1
ATOM 783 O O . GLU A 1 96 ? -22.859 19.984 2.682 1 93.31 96 GLU A O 1
ATOM 788 N N . MET A 1 97 ? -21.75 18.219 1.92 1 94.19 97 MET A N 1
ATOM 789 C CA . MET A 1 97 ? -20.734 19.016 1.226 1 94.19 97 MET A CA 1
ATOM 790 C C . MET A 1 97 ? -21.359 19.766 0.054 1 94.19 97 MET A C 1
ATOM 792 O O . MET A 1 97 ? -21.078 20.953 -0.137 1 94.19 97 MET A O 1
ATOM 796 N N . LYS A 1 98 ? -22.172 19.109 -0.703 1 95.12 98 LYS A N 1
ATOM 797 C CA . LYS A 1 98 ? -22.812 19.734 -1.854 1 95.12 98 LYS A CA 1
ATOM 798 C C . LYS A 1 98 ? -23.781 20.844 -1.416 1 95.12 98 LYS A C 1
ATOM 800 O O . LYS A 1 98 ? -23.828 21.906 -2.023 1 95.12 98 LYS A O 1
ATOM 805 N N . LYS A 1 99 ? -24.547 20.484 -0.449 1 95.62 99 LYS A N 1
ATOM 806 C CA . LYS A 1 99 ? -25.469 21.469 0.096 1 95.62 99 LYS A CA 1
ATOM 807 C C . LYS A 1 99 ? -24.719 22.703 0.604 1 95.62 99 LYS A C 1
ATOM 809 O O . LYS A 1 99 ? -25.125 23.844 0.345 1 95.62 99 LYS A O 1
ATOM 814 N N . PHE A 1 100 ? -23.688 22.469 1.365 1 96.69 100 PHE A N 1
ATOM 815 C CA . PHE A 1 100 ? -22.875 23.547 1.921 1 96.69 100 PHE A CA 1
ATOM 816 C C . PHE A 1 100 ? -22.297 24.422 0.811 1 96.69 100 PHE A C 1
ATOM 818 O O . PHE A 1 100 ? -22.312 25.641 0.9 1 96.69 100 PHE A O 1
ATOM 825 N N . GLN A 1 101 ? -21.75 23.828 -0.212 1 96.31 101 GLN A N 1
ATOM 826 C CA . GLN A 1 101 ? -21.172 24.531 -1.354 1 96.31 101 GLN A CA 1
ATOM 827 C C . GLN A 1 101 ? -22.203 25.438 -2.023 1 96.31 101 GLN A C 1
ATOM 829 O O . GLN A 1 101 ? -21.906 26.594 -2.32 1 96.31 101 GLN A O 1
ATOM 834 N N . SER A 1 102 ? -23.328 24.875 -2.234 1 96 102 SER A N 1
ATOM 835 C CA . SER A 1 102 ? -24.406 25.625 -2.885 1 96 102 SER A CA 1
ATOM 836 C C . SER A 1 102 ? -24.891 26.766 -2.008 1 96 102 SER A C 1
ATOM 838 O O . SER A 1 102 ? -25.062 27.891 -2.486 1 96 102 SER A O 1
ATOM 840 N N . GLU A 1 103 ? -25.078 26.516 -0.775 1 96.44 103 GLU A N 1
ATOM 841 C CA . GLU A 1 103 ? -25.594 27.5 0.179 1 96.44 103 GLU A CA 1
ATOM 842 C C . GLU A 1 103 ? -24.656 28.703 0.288 1 96.44 103 GLU A C 1
ATOM 844 O O . GLU A 1 103 ? -25.109 29.828 0.501 1 96.44 103 GLU A O 1
ATOM 849 N N . HIS A 1 104 ? -23.438 28.453 0.212 1 96.31 104 HIS A N 1
ATOM 850 C CA . HIS A 1 104 ? -22.5 29.547 0.443 1 96.31 104 HIS A CA 1
ATOM 851 C C . HIS A 1 104 ? -21.859 30.016 -0.864 1 96.31 104 HIS A C 1
ATOM 853 O O . HIS A 1 104 ? -20.953 30.844 -0.856 1 96.31 104 HIS A O 1
ATOM 859 N N . GLY A 1 105 ? -22.266 29.453 -1.974 1 94.88 105 GLY A N 1
ATOM 860 C CA . GLY A 1 105 ? -21.828 29.875 -3.285 1 94.88 105 GLY A CA 1
ATOM 861 C C . GLY A 1 105 ? -20.328 29.688 -3.502 1 94.88 105 GLY A C 1
ATOM 862 O O . GLY A 1 105 ? -19.656 30.562 -4.059 1 94.88 105 GLY A O 1
ATOM 863 N N . ILE A 1 106 ? -19.797 28.609 -2.998 1 94.88 106 ILE A N 1
ATOM 864 C CA . ILE A 1 106 ? -18.375 28.328 -3.15 1 94.88 106 ILE A CA 1
ATOM 865 C C . ILE A 1 106 ? -18.094 27.75 -4.535 1 94.88 106 ILE A C 1
ATOM 867 O O . ILE A 1 106 ? -18.766 26.781 -4.945 1 94.88 106 ILE A O 1
ATOM 871 N N . PRO A 1 107 ? -17.125 28.234 -5.242 1 93.12 107 PRO A N 1
ATOM 872 C CA . PRO A 1 107 ? -16.828 27.719 -6.578 1 93.12 107 PRO A CA 1
ATOM 873 C C . PRO A 1 107 ? -16.406 26.25 -6.566 1 93.12 107 PRO A C 1
ATOM 875 O O . PRO A 1 107 ? -15.797 25.797 -5.602 1 93.12 107 PRO A O 1
ATOM 878 N N . LYS A 1 108 ? -16.609 25.516 -7.621 1 88.38 108 LYS A N 1
ATOM 879 C CA . LYS A 1 108 ? -16.406 24.078 -7.727 1 88.38 108 LYS A CA 1
ATOM 880 C C . LYS A 1 108 ? -14.914 23.734 -7.727 1 88.38 108 LYS A C 1
ATOM 882 O O . LYS A 1 108 ? -14.523 22.625 -7.359 1 88.38 108 LYS A O 1
ATOM 887 N N . ASP A 1 109 ? -14.039 24.547 -8.055 1 84.38 109 ASP A N 1
ATOM 888 C CA . ASP A 1 109 ? -12.633 24.203 -8.188 1 84.38 109 ASP A CA 1
ATOM 889 C C . ASP A 1 109 ? -11.852 24.562 -6.93 1 84.38 109 ASP A C 1
ATOM 891 O O . ASP A 1 109 ? -10.656 24.281 -6.824 1 84.38 109 ASP A O 1
ATOM 895 N N . PHE A 1 110 ? -12.633 24.969 -5.887 1 89.06 110 PHE A N 1
ATOM 896 C CA . PHE A 1 110 ? -11.961 25.375 -4.66 1 89.06 110 PHE A CA 1
ATOM 897 C C . PHE A 1 110 ? -11.555 24.156 -3.836 1 89.06 110 PHE A C 1
ATOM 899 O O . PHE A 1 110 ? -12.391 23.297 -3.535 1 89.06 110 PHE A O 1
ATOM 906 N N . SER A 1 111 ? -10.32 24.141 -3.607 1 91 111 SER A N 1
ATOM 907 C CA . SER A 1 111 ? -9.883 23.188 -2.588 1 91 111 SER A CA 1
ATOM 908 C C . SER A 1 111 ? -10.266 23.672 -1.19 1 91 111 SER A C 1
ATOM 910 O O . SER A 1 111 ? -10.633 24.828 -1.003 1 91 111 SER A O 1
ATOM 912 N N . PHE A 1 112 ? -10.219 22.828 -0.223 1 91.38 112 PHE A N 1
ATOM 913 C CA . PHE A 1 112 ? -10.594 23.125 1.152 1 91.38 112 PHE A CA 1
ATOM 914 C C . PHE A 1 112 ? -9.812 24.328 1.677 1 91.38 112 PHE A C 1
ATOM 916 O O . PHE A 1 112 ? -10.375 25.203 2.342 1 91.38 112 PHE A O 1
ATOM 923 N N . ASP A 1 113 ? -8.539 24.406 1.319 1 83.31 113 ASP A N 1
ATOM 924 C CA . ASP A 1 113 ? -7.645 25.422 1.852 1 83.31 113 ASP A CA 1
ATOM 925 C C . ASP A 1 113 ? -8 26.797 1.304 1 83.31 113 ASP A C 1
ATOM 927 O O . ASP A 1 113 ? -7.613 27.828 1.876 1 83.31 113 ASP A O 1
ATOM 931 N N . LYS A 1 114 ? -8.68 26.844 0.213 1 86.25 114 LYS A N 1
ATOM 932 C CA . LYS A 1 114 ? -9.055 28.109 -0.419 1 86.25 114 LYS A CA 1
ATOM 933 C C . LYS A 1 114 ? -10.328 28.672 0.202 1 86.25 114 LYS A C 1
ATOM 935 O O . LYS A 1 114 ? -10.672 29.828 -0.031 1 86.25 114 LYS A O 1
ATOM 940 N N . ILE A 1 115 ? -11.023 27.859 0.97 1 90.06 115 ILE A N 1
ATOM 941 C CA . ILE A 1 115 ? -12.227 28.312 1.657 1 90.06 115 ILE A CA 1
ATOM 942 C C . ILE A 1 115 ? -11.844 29.203 2.836 1 90.06 115 ILE A C 1
ATOM 944 O O . ILE A 1 115 ? -10.844 28.953 3.514 1 90.06 115 ILE A O 1
ATOM 948 N N . ASN A 1 116 ? -12.625 30.25 2.996 1 88.88 116 ASN A N 1
ATOM 949 C CA . ASN A 1 116 ? -12.336 31.125 4.129 1 88.88 116 ASN A CA 1
ATOM 950 C C . ASN A 1 116 ? -12.445 30.375 5.453 1 88.88 116 ASN A C 1
ATOM 952 O O . ASN A 1 116 ? -13.211 29.422 5.57 1 88.88 116 ASN A O 1
ATOM 956 N N . ASP A 1 117 ? -11.789 30.859 6.473 1 87.94 117 ASP A N 1
ATOM 957 C CA . ASP A 1 117 ? -11.633 30.172 7.754 1 87.94 117 ASP A CA 1
ATOM 958 C C . ASP A 1 117 ? -12.984 29.969 8.438 1 87.94 117 ASP A C 1
ATOM 960 O O . ASP A 1 117 ? -13.234 28.922 9.031 1 87.94 117 ASP A O 1
ATOM 964 N N . ASP A 1 118 ? -13.773 30.969 8.336 1 92.25 118 ASP A N 1
ATOM 965 C CA . ASP A 1 118 ? -15.078 30.891 8.992 1 92.25 118 ASP A CA 1
ATOM 966 C C . ASP A 1 118 ? -15.938 29.781 8.383 1 92.25 118 ASP A C 1
ATOM 968 O O . ASP A 1 118 ? -16.609 29.047 9.102 1 92.25 118 ASP A O 1
ATOM 972 N N . LEU A 1 119 ? -15.93 29.719 7.105 1 94.19 119 LEU A N 1
ATOM 973 C CA . LEU A 1 119 ? -16.688 28.688 6.406 1 94.19 119 LEU A CA 1
ATOM 974 C C . LEU A 1 119 ? -16.094 27.312 6.652 1 94.19 119 LEU A C 1
ATOM 976 O O . LEU A 1 119 ? -16.828 26.328 6.738 1 94.19 119 LEU A O 1
ATOM 980 N N . GLN A 1 120 ? -14.758 27.219 6.727 1 93 120 GLN A N 1
ATOM 981 C CA . GLN A 1 120 ? -14.117 25.953 7.062 1 93 120 GLN A CA 1
ATOM 982 C C . GLN A 1 120 ? -14.617 25.422 8.406 1 93 120 GLN A C 1
ATOM 984 O O . GLN A 1 120 ? -14.938 24.25 8.539 1 93 120 GLN A O 1
ATOM 989 N N . LEU A 1 121 ? -14.68 26.344 9.383 1 94.44 121 LEU A N 1
ATOM 990 C CA . LEU A 1 121 ? -15.102 25.953 10.719 1 94.44 121 LEU A CA 1
ATOM 991 C C . LEU A 1 121 ? -16.547 25.453 10.711 1 94.44 121 LEU A C 1
ATOM 993 O O . LEU A 1 121 ? -16.875 24.484 11.375 1 94.44 121 LEU A O 1
ATOM 997 N N . LYS A 1 122 ? -17.375 26.172 9.977 1 95.44 122 LYS A N 1
ATOM 998 C CA . LYS A 1 122 ? -18.781 25.766 9.859 1 95.44 122 LYS A CA 1
ATOM 999 C C . LYS A 1 122 ? -18.891 24.391 9.219 1 95.44 122 LYS A C 1
ATOM 1001 O O . LYS A 1 122 ? -19.703 23.562 9.648 1 95.44 122 LYS A O 1
ATOM 1006 N N . LEU A 1 123 ? -18.125 24.188 8.219 1 95.31 123 LEU A N 1
ATOM 1007 C CA . LEU A 1 123 ? -18.125 22.906 7.523 1 95.31 123 LEU A CA 1
ATOM 1008 C C . LEU A 1 123 ? -17.656 21.781 8.445 1 95.31 123 LEU A C 1
ATOM 1010 O O . LEU A 1 123 ? -18.219 20.688 8.445 1 95.31 123 LEU A O 1
ATOM 1014 N N . VAL A 1 124 ? -16.625 22.031 9.172 1 95.56 124 VAL A N 1
ATOM 1015 C CA . VAL A 1 124 ? -16.062 21.062 10.102 1 95.56 124 VAL A CA 1
ATOM 1016 C C . VAL A 1 124 ? -17.109 20.641 11.133 1 95.56 124 VAL A C 1
ATOM 1018 O O . VAL A 1 124 ? -17.219 19.469 11.477 1 95.56 124 VAL A O 1
ATOM 1021 N N . LEU A 1 125 ? -17.844 21.609 11.578 1 94.44 125 LEU A N 1
ATOM 1022 C CA . LEU A 1 125 ? -18.891 21.312 12.547 1 94.44 125 LEU A CA 1
ATOM 1023 C C . LEU A 1 125 ? -19.953 20.391 11.953 1 94.44 125 LEU A C 1
ATOM 1025 O O . LEU A 1 125 ? -20.406 19.469 12.625 1 94.44 125 LEU A O 1
ATOM 1029 N N . LYS A 1 126 ? -20.281 20.625 10.75 1 93 126 LYS A N 1
ATOM 1030 C CA . LYS A 1 126 ? -21.25 19.781 10.07 1 93 126 LYS A CA 1
ATOM 1031 C C . LYS A 1 126 ? -20.719 18.359 9.898 1 93 126 LYS A C 1
ATOM 1033 O O . LYS A 1 126 ? -21.453 17.391 10.125 1 93 126 LYS A O 1
ATOM 1038 N N . VAL A 1 127 ? -19.531 18.266 9.492 1 93.62 127 VAL A N 1
ATOM 1039 C CA . VAL A 1 127 ? -18.906 16.969 9.242 1 93.62 127 VAL A CA 1
ATOM 1040 C C . VAL A 1 127 ? -18.75 16.203 10.562 1 93.62 127 VAL A C 1
ATOM 1042 O O . VAL A 1 127 ? -18.938 14.984 10.609 1 93.62 127 VAL A O 1
ATOM 1045 N N . LYS A 1 128 ? -18.391 16.938 11.633 1 93.31 128 LYS A N 1
ATOM 1046 C CA . LYS A 1 128 ? -18.25 16.328 12.961 1 93.31 128 LYS A CA 1
ATOM 1047 C C . LYS A 1 128 ? -19.531 15.617 13.375 1 93.31 128 LYS A C 1
ATOM 1049 O O . LYS A 1 128 ? -19.484 14.508 13.906 1 93.31 128 LYS A O 1
ATOM 1054 N N . SER A 1 129 ? -20.609 16.234 13.117 1 89.25 129 SER A N 1
ATOM 1055 C CA . SER A 1 129 ? -21.906 15.664 13.453 1 89.25 129 SER A CA 1
ATOM 1056 C C . SER A 1 129 ? -22.172 14.391 12.648 1 89.25 129 SER A C 1
ATOM 1058 O O . SER A 1 129 ? -22.703 13.414 13.18 1 89.25 129 SER A O 1
ATOM 1060 N N . ALA A 1 130 ? -21.797 14.453 11.43 1 87.69 130 ALA A N 1
ATOM 1061 C CA . ALA A 1 130 ? -21.969 13.289 10.57 1 87.69 130 ALA A CA 1
ATOM 1062 C C . ALA A 1 130 ? -21.062 12.141 11.008 1 87.69 130 ALA A C 1
ATOM 1064 O O . ALA A 1 130 ? -21.453 10.977 10.961 1 87.69 130 ALA A O 1
ATOM 1065 N N . MET A 1 131 ? -19.859 12.445 11.406 1 91.19 131 MET A N 1
ATOM 1066 C CA . MET A 1 131 ? -18.891 11.438 11.82 1 91.19 131 MET A CA 1
ATOM 1067 C C . MET A 1 131 ? -19.359 10.688 13.055 1 91.19 131 MET A C 1
ATOM 1069 O O . MET A 1 131 ? -19.109 9.492 13.195 1 91.19 131 MET A O 1
ATOM 1073 N N . LYS A 1 132 ? -20 11.344 13.984 1 89 132 LYS A N 1
ATOM 1074 C CA . LYS A 1 132 ? -20.469 10.758 15.234 1 89 132 LYS A CA 1
ATOM 1075 C C . LYS A 1 132 ? -21.469 9.641 14.961 1 89 132 LYS A C 1
ATOM 1077 O O . LYS A 1 132 ? -21.594 8.703 15.75 1 89 132 LYS A O 1
ATOM 1082 N N . GLU A 1 133 ? -22.141 9.695 13.945 1 82.75 133 GLU A N 1
ATOM 1083 C CA . GLU A 1 133 ? -23.203 8.734 13.664 1 82.75 133 GLU A CA 1
ATOM 1084 C C . GLU A 1 133 ? -22.625 7.426 13.117 1 82.75 133 GLU A C 1
ATOM 1086 O O . GLU A 1 133 ? -23.031 6.344 13.547 1 82.75 133 GLU A O 1
ATOM 1091 N N . ASN A 1 134 ? -21.719 7.496 12.148 1 78.19 134 ASN A N 1
ATOM 1092 C CA . ASN A 1 134 ? -21.484 6.273 11.383 1 78.19 134 ASN A CA 1
ATOM 1093 C C . ASN A 1 134 ? -20 5.996 11.211 1 78.19 134 ASN A C 1
ATOM 1095 O O . ASN A 1 134 ? -19.625 4.953 10.672 1 78.19 134 ASN A O 1
ATOM 1099 N N . VAL A 1 135 ? -19.141 6.773 11.68 1 88.06 135 VAL A N 1
ATOM 1100 C CA . VAL A 1 135 ? -17.766 6.648 11.211 1 88.06 135 VAL A CA 1
ATOM 1101 C C . VAL A 1 135 ? -16.922 5.961 12.273 1 88.06 135 VAL A C 1
ATOM 1103 O O . VAL A 1 135 ? -16.312 4.918 12.016 1 88.06 135 VAL A O 1
ATOM 1106 N N . PHE A 1 136 ? -16.969 6.387 13.562 1 91.44 136 PHE A N 1
ATOM 1107 C CA . PHE A 1 136 ? -16.062 5.93 14.617 1 91.44 136 PHE A CA 1
ATOM 1108 C C . PHE A 1 136 ? -16.359 4.48 14.984 1 91.44 136 PHE A C 1
ATOM 1110 O O . PHE A 1 136 ? -15.445 3.662 15.086 1 91.44 136 PHE A O 1
ATOM 1117 N N . GLY A 1 137 ? -17.625 4.188 15.148 1 90.69 137 GLY A N 1
ATOM 1118 C CA . GLY A 1 137 ? -18.016 2.863 15.609 1 90.69 137 GLY A CA 1
ATOM 1119 C C . GLY A 1 137 ? -17.703 1.769 14.609 1 90.69 137 GLY A C 1
ATOM 1120 O O . GLY A 1 137 ? -17.297 0.667 14.984 1 90.69 137 GLY A O 1
ATOM 1121 N N . ALA A 1 138 ? -17.859 2.059 13.344 1 90.69 138 ALA A N 1
ATOM 1122 C CA . ALA A 1 138 ? -17.641 1.058 12.297 1 90.69 138 ALA A CA 1
ATOM 1123 C C . ALA A 1 138 ? -16.188 0.593 12.266 1 90.69 138 ALA A C 1
ATOM 1125 O O . ALA A 1 138 ? -15.914 -0.609 12.289 1 90.69 138 ALA A O 1
ATOM 1126 N N . LEU A 1 139 ? -15.266 1.502 12.258 1 93 139 LEU A N 1
ATOM 1127 C CA . LEU A 1 139 ? -13.852 1.145 12.234 1 93 139 LEU A CA 1
ATOM 1128 C C . LEU A 1 139 ? -13.43 0.512 13.562 1 93 139 LEU A C 1
ATOM 1130 O O . LEU A 1 139 ? -12.617 -0.416 13.578 1 93 139 LEU A O 1
ATOM 1134 N N . TRP A 1 140 ? -13.984 1.085 14.656 1 94.25 140 TRP A N 1
ATOM 1135 C CA . TRP A 1 140 ? -13.711 0.511 15.969 1 94.25 140 TRP A CA 1
ATOM 1136 C C . TRP A 1 140 ? -14.086 -0.967 16.016 1 94.25 140 TRP A C 1
ATOM 1138 O O . TRP A 1 140 ? -13.312 -1.796 16.5 1 94.25 140 TRP A O 1
ATOM 1148 N N . GLY A 1 141 ? -15.227 -1.286 15.508 1 92.06 141 GLY A N 1
ATOM 1149 C CA . GLY A 1 141 ? -15.664 -2.67 15.445 1 92.06 141 GLY A CA 1
ATOM 1150 C C . GLY A 1 141 ? -14.758 -3.545 14.594 1 92.06 141 GLY A C 1
ATOM 1151 O O . GLY A 1 141 ? -14.422 -4.66 14.992 1 92.06 141 GLY A O 1
ATOM 1152 N N . ASP A 1 142 ? -14.344 -3.043 13.461 1 91.12 142 ASP A N 1
ATOM 1153 C CA . ASP A 1 142 ? -13.508 -3.801 12.531 1 91.12 142 ASP A CA 1
ATOM 1154 C C . ASP A 1 142 ? -12.133 -4.082 13.141 1 91.12 142 ASP A C 1
ATOM 1156 O O . ASP A 1 142 ? -11.492 -5.078 12.805 1 91.12 142 ASP A O 1
ATOM 1160 N N . THR A 1 143 ? -11.711 -3.186 14.031 1 93.5 143 THR A N 1
ATOM 1161 C CA . THR A 1 143 ? -10.422 -3.385 14.688 1 93.5 143 THR A CA 1
ATOM 1162 C C . THR A 1 143 ? -10.586 -4.121 16.016 1 93.5 143 THR A C 1
ATOM 1164 O O . THR A 1 143 ? -9.633 -4.262 16.781 1 93.5 143 THR A O 1
ATOM 1167 N N . LYS A 1 144 ? -11.82 -4.461 16.375 1 91.12 144 LYS A N 1
ATOM 1168 C CA . LYS A 1 144 ? -12.156 -5.191 17.594 1 91.12 144 LYS A CA 1
ATOM 1169 C C . LYS A 1 144 ? -11.766 -4.395 18.844 1 91.12 144 LYS A C 1
ATOM 1171 O O . LYS A 1 144 ? -11.312 -4.965 19.828 1 91.12 144 LYS A O 1
ATOM 1176 N N . GLY A 1 145 ? -11.789 -3.064 18.688 1 94.25 145 GLY A N 1
ATOM 1177 C CA . GLY A 1 145 ? -11.508 -2.176 19.812 1 94.25 145 GLY A CA 1
ATOM 1178 C C . GLY A 1 145 ? -10.039 -2.123 20.172 1 94.25 145 GLY A C 1
ATOM 1179 O O . GLY A 1 145 ? -9.672 -1.664 21.266 1 94.25 145 GLY A O 1
ATOM 1180 N N . LEU A 1 146 ? -9.227 -2.521 19.297 1 95 146 LEU A N 1
ATOM 1181 C CA . LEU A 1 146 ? -7.809 -2.645 19.609 1 95 146 LEU A CA 1
ATOM 1182 C C . LEU A 1 146 ? -7.07 -1.343 19.312 1 95 146 LEU A C 1
ATOM 1184 O O . LEU A 1 146 ? -5.961 -1.126 19.797 1 95 146 LEU A O 1
ATOM 1188 N N . PHE A 1 147 ? -7.656 -0.524 18.516 1 96.19 147 PHE A N 1
ATOM 1189 C CA . PHE A 1 147 ? -6.867 0.575 17.969 1 96.19 147 PHE A CA 1
ATOM 1190 C C . PHE A 1 147 ? -7.117 1.858 18.75 1 96.19 147 PHE A C 1
ATOM 1192 O O . PHE A 1 147 ? -6.195 2.654 18.953 1 96.19 147 PHE A O 1
ATOM 1199 N N . TYR A 1 148 ? -8.352 2.023 19.172 1 96.75 148 TYR A N 1
ATOM 1200 C CA . TYR A 1 148 ? -8.664 3.285 19.828 1 96.75 148 TYR A CA 1
ATOM 1201 C C . TYR A 1 148 ? -9.945 3.168 20.656 1 96.75 148 TYR A C 1
ATOM 1203 O O . TYR A 1 148 ? -10.672 2.18 20.531 1 96.75 148 TYR A O 1
ATOM 1211 N N . GLU A 1 149 ? -10.125 4.094 21.516 1 96.31 149 GLU A N 1
ATOM 1212 C CA . GLU A 1 149 ? -11.391 4.301 22.203 1 96.31 149 GLU A CA 1
ATOM 1213 C C . GLU A 1 149 ? -12 5.652 21.844 1 96.31 149 GLU A C 1
ATOM 1215 O O . GLU A 1 149 ? -11.297 6.547 21.359 1 96.31 149 GLU A O 1
ATOM 1220 N N . PHE A 1 150 ? -13.258 5.758 21.938 1 95.69 150 PHE A N 1
ATOM 1221 C CA . PHE A 1 150 ? -13.945 7.004 21.609 1 95.69 150 PHE A CA 1
ATOM 1222 C C . PHE A 1 150 ? -15.188 7.18 22.484 1 95.69 150 PHE A C 1
ATOM 1224 O O . PHE A 1 150 ? -15.695 6.207 23.047 1 95.69 150 PHE A O 1
ATOM 1231 N N . ASP A 1 151 ? -15.578 8.406 22.656 1 94.56 151 ASP A N 1
ATOM 1232 C CA . ASP A 1 151 ? -16.766 8.773 23.422 1 94.56 151 ASP A CA 1
ATOM 1233 C C . ASP A 1 151 ? -17.469 9.977 22.781 1 94.56 151 ASP A C 1
ATOM 1235 O O . ASP A 1 151 ? -16.953 11.086 22.797 1 94.56 151 ASP A O 1
ATOM 1239 N N . HIS A 1 152 ? -18.672 9.805 22.375 1 92.94 152 HIS A N 1
ATOM 1240 C CA . HIS A 1 152 ? -19.391 10.836 21.641 1 92.94 152 HIS A CA 1
ATOM 1241 C C . HIS A 1 152 ? -19.812 11.977 22.562 1 92.94 152 HIS A C 1
ATOM 1243 O O . HIS A 1 152 ? -19.906 13.125 22.141 1 92.94 152 HIS A O 1
ATOM 1249 N N . LYS A 1 153 ? -20.156 11.641 23.781 1 91.31 153 LYS A N 1
ATOM 1250 C CA . LYS A 1 153 ? -20.578 12.664 24.719 1 91.31 153 LYS A CA 1
ATOM 1251 C C . LYS A 1 153 ? -19.422 13.609 25.062 1 91.31 153 LYS A C 1
ATOM 1253 O O . LYS A 1 153 ? -19.594 14.828 25.047 1 91.31 153 LYS A O 1
ATOM 1258 N N . ARG A 1 154 ? -18.234 13.109 25.297 1 92.19 154 ARG A N 1
ATOM 1259 C CA . ARG A 1 154 ? -17.047 13.898 25.625 1 92.19 154 ARG A CA 1
ATOM 1260 C C . ARG A 1 154 ? -16.375 14.43 24.375 1 92.19 154 ARG A C 1
ATOM 1262 O O . ARG A 1 154 ? -15.516 15.312 24.453 1 92.19 154 ARG A O 1
ATOM 1269 N N . GLU A 1 155 ? -16.688 13.82 23.234 1 93.44 155 GLU A N 1
ATOM 1270 C CA . GLU A 1 155 ? -16.094 14.125 21.938 1 93.44 155 GLU A CA 1
ATOM 1271 C C . GLU A 1 155 ? -14.586 13.938 21.953 1 93.44 155 GLU A C 1
ATOM 1273 O O . GLU A 1 155 ? -13.836 14.828 21.547 1 93.44 155 GLU A O 1
ATOM 1278 N N . TYR A 1 156 ? -14.195 12.844 22.453 1 91.75 156 TYR A N 1
ATOM 1279 C CA . TYR A 1 156 ? -12.758 12.602 22.469 1 91.75 156 TYR A CA 1
ATOM 1280 C C . TYR A 1 156 ? -12.43 11.242 21.859 1 91.75 156 TYR A C 1
ATOM 1282 O O . TYR A 1 156 ? -13.297 10.367 21.766 1 91.75 156 TYR A O 1
ATOM 1290 N N . PHE A 1 157 ? -11.312 11.094 21.406 1 95.5 157 PHE A N 1
ATOM 1291 C CA . PHE A 1 157 ? -10.68 9.945 20.766 1 95.5 157 PHE A CA 1
ATOM 1292 C C . PHE A 1 157 ? -9.305 9.688 21.359 1 95.5 157 PHE A C 1
ATOM 1294 O O . PHE A 1 157 ? -8.531 10.617 21.594 1 95.5 157 PHE A O 1
ATOM 1301 N N . ARG A 1 158 ? -9.023 8.391 21.719 1 96.88 158 ARG A N 1
ATOM 1302 C CA . ARG A 1 158 ? -7.715 8.086 22.281 1 96.88 158 ARG A CA 1
ATOM 1303 C C . ARG A 1 158 ? -7.09 6.875 21.594 1 96.88 158 ARG A C 1
ATOM 1305 O O . ARG A 1 158 ? -7.715 5.816 21.5 1 96.88 158 ARG A O 1
ATOM 1312 N N . PHE A 1 159 ? -5.836 7.012 21.203 1 96.62 159 PHE A N 1
ATOM 1313 C CA . PHE A 1 159 ? -5.102 5.934 20.562 1 96.62 159 PHE A CA 1
ATOM 1314 C C . PHE A 1 159 ? -4.672 4.879 21.578 1 96.62 159 PHE A C 1
ATOM 1316 O O . PHE A 1 159 ? -4.309 5.211 22.703 1 96.62 159 PHE A O 1
ATOM 1323 N N . HIS A 1 160 ? -4.73 3.613 21.172 1 96.75 160 HIS A N 1
ATOM 1324 C CA . HIS A 1 160 ? -3.881 2.631 21.828 1 96.75 160 HIS A CA 1
ATOM 1325 C C . HIS A 1 160 ? -2.404 2.98 21.672 1 96.75 160 HIS A C 1
ATOM 1327 O O . HIS A 1 160 ? -1.948 3.248 20.547 1 96.75 160 HIS A O 1
ATOM 1333 N N . PRO A 1 161 ? -1.65 3.01 22.75 1 94.81 161 PRO A N 1
ATOM 1334 C CA . PRO A 1 161 ? -0.259 3.463 22.672 1 94.81 161 PRO A CA 1
ATOM 1335 C C . PRO A 1 161 ? 0.559 2.684 21.641 1 94.81 161 PRO A C 1
ATOM 1337 O O . PRO A 1 161 ? 1.289 3.281 20.844 1 94.81 161 PRO A O 1
ATOM 1340 N N . ALA A 1 162 ? 0.448 1.38 21.625 1 95.88 162 ALA A N 1
ATOM 1341 C CA . ALA A 1 162 ? 1.207 0.55 20.688 1 95.88 162 ALA A CA 1
ATOM 1342 C C . ALA A 1 162 ? 0.804 0.838 19.25 1 95.88 162 ALA A C 1
ATOM 1344 O O . ALA A 1 162 ? 1.644 0.809 18.344 1 95.88 162 ALA A O 1
ATOM 1345 N N . VAL A 1 163 ? -0.46 1.104 19.047 1 97.12 163 VAL A N 1
ATOM 1346 C CA . VAL A 1 163 ? -0.97 1.378 17.703 1 97.12 163 VAL A CA 1
ATOM 1347 C C . VAL A 1 163 ? -0.437 2.723 17.219 1 97.12 163 VAL A C 1
ATOM 1349 O O . VAL A 1 163 ? -0.006 2.844 16.078 1 97.12 163 VAL A O 1
ATOM 1352 N N . ARG A 1 164 ? -0.489 3.662 18.062 1 95.44 164 ARG A N 1
ATOM 1353 C CA . ARG A 1 164 ? 0.036 4.973 17.688 1 95.44 164 ARG A CA 1
ATOM 1354 C C . ARG A 1 164 ? 1.511 4.883 17.312 1 95.44 164 ARG A C 1
ATOM 1356 O O . ARG A 1 164 ? 1.933 5.445 16.297 1 95.44 164 ARG A O 1
ATOM 1363 N N . GLU A 1 165 ? 2.27 4.246 18.141 1 93.12 165 GLU A N 1
ATOM 1364 C CA . GLU A 1 165 ? 3.691 4.074 17.859 1 93.12 165 GLU A CA 1
ATOM 1365 C C . GLU A 1 165 ? 3.904 3.369 16.516 1 93.12 165 GLU A C 1
ATOM 1367 O O . GLU A 1 165 ? 4.762 3.77 15.734 1 93.12 165 GLU A O 1
ATOM 1372 N N . PHE A 1 166 ? 3.148 2.342 16.328 1 96 166 PHE A N 1
ATOM 1373 C CA . PHE A 1 166 ? 3.207 1.583 15.078 1 96 166 PHE A CA 1
ATOM 1374 C C . PHE A 1 166 ? 2.916 2.48 13.883 1 96 166 PHE A C 1
ATOM 1376 O O . PHE A 1 166 ? 3.631 2.439 12.883 1 96 166 PHE A O 1
ATOM 1383 N N . MET A 1 167 ? 1.858 3.287 14.016 1 96.06 167 MET A N 1
ATOM 1384 C CA . MET A 1 167 ? 1.438 4.145 12.906 1 96.06 167 MET A CA 1
ATOM 1385 C C . MET A 1 167 ? 2.496 5.199 12.602 1 96.06 167 MET A C 1
ATOM 1387 O O . MET A 1 167 ? 2.693 5.574 11.445 1 96.06 167 MET A O 1
ATOM 1391 N N . MET A 1 168 ? 3.141 5.613 13.578 1 92.12 168 MET A N 1
ATOM 1392 C CA . MET A 1 168 ? 4.23 6.566 13.375 1 92.12 168 MET A CA 1
ATOM 1393 C C . MET A 1 168 ? 5.414 5.891 12.688 1 92.12 168 MET A C 1
ATOM 1395 O O . MET A 1 168 ? 6.02 6.465 11.781 1 92.12 168 MET A O 1
ATOM 1399 N N . LYS A 1 169 ? 5.68 4.707 13.109 1 91.5 169 LYS A N 1
ATOM 1400 C CA . LYS A 1 169 ? 6.816 3.941 12.602 1 91.5 169 LYS A CA 1
ATOM 1401 C C . LYS A 1 169 ? 6.633 3.605 11.125 1 91.5 169 LYS A C 1
ATOM 1403 O O . LYS A 1 169 ? 7.598 3.605 10.359 1 91.5 169 LYS A O 1
ATOM 1408 N N . TYR A 1 170 ? 5.422 3.301 10.758 1 94.31 170 TYR A N 1
ATOM 1409 C CA . TYR A 1 170 ? 5.145 2.834 9.406 1 94.31 170 TYR A CA 1
ATOM 1410 C C . TYR A 1 170 ? 4.176 3.773 8.695 1 94.31 170 TYR A C 1
ATOM 1412 O O . TYR A 1 170 ? 3.361 3.334 7.879 1 94.31 170 TYR A O 1
ATOM 1420 N N . GLN A 1 171 ? 4.242 5.051 8.977 1 93.5 171 GLN A N 1
ATOM 1421 C CA . GLN A 1 171 ? 3.283 6.047 8.516 1 93.5 171 GLN A CA 1
ATOM 1422 C C . GLN A 1 171 ? 3.191 6.062 6.996 1 93.5 171 GLN A C 1
ATOM 1424 O O . GLN A 1 171 ? 2.096 5.996 6.434 1 93.5 171 GLN A O 1
ATOM 1429 N N . ARG A 1 172 ? 4.273 6.133 6.312 1 91.75 172 ARG A N 1
ATOM 1430 C CA . ARG A 1 172 ? 4.289 6.238 4.859 1 91.75 172 ARG A CA 1
ATOM 1431 C C . ARG A 1 172 ? 3.639 5.02 4.215 1 91.75 172 ARG A C 1
ATOM 1433 O O . ARG A 1 172 ? 2.877 5.148 3.254 1 91.75 172 ARG A O 1
ATOM 1440 N N . LEU A 1 173 ? 3.938 3.84 4.727 1 94.5 173 LEU A N 1
ATOM 1441 C CA . LEU A 1 173 ? 3.352 2.607 4.211 1 94.5 173 LEU A CA 1
ATOM 1442 C C . LEU A 1 173 ? 1.838 2.604 4.406 1 94.5 173 LEU A C 1
ATOM 1444 O O . LEU A 1 173 ? 1.093 2.213 3.504 1 94.5 173 LEU A O 1
ATOM 1448 N N . LEU A 1 174 ? 1.425 3.068 5.57 1 95.56 174 LEU A N 1
ATOM 1449 C CA . LEU A 1 174 ? -0.001 3.105 5.875 1 95.56 174 LEU A CA 1
ATOM 1450 C C . LEU A 1 174 ? -0.724 4.102 4.973 1 95.56 174 LEU A C 1
ATOM 1452 O O . LEU A 1 174 ? -1.84 3.836 4.52 1 95.56 174 LEU A O 1
ATOM 1456 N N . VAL A 1 175 ? -0.061 5.207 4.711 1 93.56 175 VAL A N 1
ATOM 1457 C CA . VAL A 1 175 ? -0.633 6.199 3.812 1 93.56 175 VAL A CA 1
ATOM 1458 C C . VAL A 1 175 ? -0.803 5.602 2.418 1 93.56 175 VAL A C 1
ATOM 1460 O O . VAL A 1 175 ? -1.874 5.707 1.816 1 93.56 175 VAL A O 1
ATOM 1463 N N . ASN A 1 176 ? 0.223 4.965 1.926 1 94.88 176 ASN A N 1
ATOM 1464 C CA . ASN A 1 176 ? 0.191 4.367 0.596 1 94.88 176 ASN A CA 1
ATOM 1465 C C . ASN A 1 176 ? -0.88 3.283 0.494 1 94.88 176 ASN A C 1
ATOM 1467 O O . ASN A 1 176 ? -1.628 3.234 -0.483 1 94.88 176 ASN A O 1
ATOM 1471 N N . LEU A 1 177 ? -0.95 2.447 1.486 1 96.5 177 LEU A N 1
ATOM 1472 C CA . LEU A 1 177 ? -1.932 1.369 1.491 1 96.5 177 LEU A CA 1
ATOM 1473 C C . LEU A 1 177 ? -3.35 1.925 1.54 1 96.5 177 LEU A C 1
ATOM 1475 O O . LEU A 1 177 ? -4.23 1.453 0.818 1 96.5 177 LEU A O 1
ATOM 1479 N N . THR A 1 178 ? -3.551 2.924 2.363 1 96.06 178 THR A N 1
ATOM 1480 C CA . THR A 1 178 ? -4.871 3.535 2.484 1 96.06 178 THR A CA 1
ATOM 1481 C C . THR A 1 178 ? -5.273 4.219 1.181 1 96.06 178 THR A C 1
ATOM 1483 O O . THR A 1 178 ? -6.402 4.062 0.714 1 96.06 178 THR A O 1
ATOM 1486 N N . ASN A 1 179 ? -4.316 4.949 0.595 1 95.56 179 ASN A N 1
ATOM 1487 C CA . ASN A 1 179 ? -4.566 5.594 -0.691 1 95.56 179 ASN A CA 1
ATOM 1488 C C . ASN A 1 179 ? -4.941 4.574 -1.764 1 95.56 179 ASN A C 1
ATOM 1490 O O . ASN A 1 179 ? -5.859 4.801 -2.549 1 95.56 179 ASN A O 1
ATOM 1494 N N . TYR A 1 180 ? -4.246 3.512 -1.758 1 96.38 180 TYR A N 1
ATOM 1495 C CA . TYR A 1 180 ? -4.48 2.477 -2.76 1 96.38 180 TYR A CA 1
ATOM 1496 C C . TYR A 1 180 ? -5.906 1.947 -2.676 1 96.38 180 TYR A C 1
ATOM 1498 O O . TYR A 1 180 ? -6.625 1.917 -3.678 1 96.38 180 TYR A O 1
ATOM 1506 N N . HIS A 1 181 ? -6.305 1.571 -1.526 1 96.38 181 HIS A N 1
ATOM 1507 C CA . HIS A 1 181 ? -7.609 0.951 -1.349 1 96.38 181 HIS A CA 1
ATOM 1508 C C . HIS A 1 181 ? -8.734 1.969 -1.523 1 96.38 181 HIS A C 1
ATOM 1510 O O . HIS A 1 181 ? -9.789 1.648 -2.078 1 96.38 181 HIS A O 1
ATOM 1516 N N . MET A 1 182 ? -8.469 3.133 -1.032 1 95.62 182 MET A N 1
ATOM 1517 C CA . MET A 1 182 ? -9.453 4.188 -1.246 1 95.62 182 MET A CA 1
ATOM 1518 C C . MET A 1 182 ? -9.625 4.477 -2.734 1 95.62 182 MET A C 1
ATOM 1520 O O . MET A 1 182 ? -10.75 4.559 -3.225 1 95.62 182 MET A O 1
ATOM 1524 N N . ALA A 1 183 ? -8.531 4.609 -3.441 1 96.44 183 ALA A N 1
ATOM 1525 C CA . ALA A 1 183 ? -8.57 4.883 -4.875 1 96.44 183 ALA A CA 1
ATOM 1526 C C . ALA A 1 183 ? -9.297 3.768 -5.625 1 96.44 183 ALA A C 1
ATOM 1528 O O . ALA A 1 183 ? -10.055 4.031 -6.562 1 96.44 183 ALA A O 1
ATOM 1529 N N . LYS A 1 184 ? -9.039 2.582 -5.234 1 95.12 184 LYS A N 1
ATOM 1530 C CA . LYS A 1 184 ? -9.695 1.447 -5.875 1 95.12 184 LYS A CA 1
ATOM 1531 C C . LYS A 1 184 ? -11.211 1.55 -5.75 1 95.12 184 LYS A C 1
ATOM 1533 O O . LYS A 1 184 ? -11.938 1.362 -6.73 1 95.12 184 LYS A O 1
ATOM 1538 N N . MET A 1 185 ? -11.656 1.782 -4.59 1 94.94 185 MET A N 1
ATOM 1539 C CA . MET A 1 185 ? -13.094 1.901 -4.375 1 94.94 185 MET A CA 1
ATOM 1540 C C . MET A 1 185 ? -13.664 3.086 -5.148 1 94.94 185 MET A C 1
ATOM 1542 O O . MET A 1 185 ? -14.711 2.971 -5.789 1 94.94 185 MET A O 1
ATOM 1546 N N . VAL A 1 186 ? -12.977 4.211 -5.082 1 96.38 186 VAL A N 1
ATOM 1547 C CA . VAL A 1 186 ? -13.438 5.414 -5.773 1 96.38 186 VAL A CA 1
ATOM 1548 C C . VAL A 1 186 ? -13.484 5.16 -7.277 1 96.38 186 VAL A C 1
ATOM 1550 O O . VAL A 1 186 ? -14.398 5.621 -7.965 1 96.38 186 VAL A O 1
ATOM 1553 N N . GLU A 1 187 ? -12.492 4.453 -7.77 1 95.81 187 GLU A N 1
ATOM 1554 C CA . GLU A 1 187 ? -12.453 4.09 -9.18 1 95.81 187 GLU A CA 1
ATOM 1555 C C . GLU A 1 187 ? -13.664 3.254 -9.57 1 95.81 187 GLU A C 1
ATOM 1557 O O . GLU A 1 187 ? -14.25 3.459 -10.641 1 95.81 187 GLU A O 1
ATOM 1562 N N . GLU A 1 188 ? -14.047 2.385 -8.773 1 93.94 188 GLU A N 1
ATOM 1563 C CA . GLU A 1 188 ? -15.188 1.514 -9.016 1 93.94 188 GLU A CA 1
ATOM 1564 C C . GLU A 1 188 ? -16.5 2.303 -9.008 1 93.94 188 GLU A C 1
ATOM 1566 O O . GLU A 1 188 ? -17.438 1.968 -9.734 1 93.94 188 GLU A O 1
ATOM 1571 N N . LEU A 1 189 ? -16.516 3.293 -8.211 1 95.56 189 LEU A N 1
ATOM 1572 C CA . LEU A 1 189 ? -17.766 4.004 -7.953 1 95.56 189 LEU A CA 1
ATOM 1573 C C . LEU A 1 189 ? -17.953 5.148 -8.938 1 95.56 189 LEU A C 1
ATOM 1575 O O . LEU A 1 189 ? -19.078 5.602 -9.164 1 95.56 189 LEU A O 1
ATOM 1579 N N . ASN A 1 190 ? -16.875 5.676 -9.469 1 95.5 190 ASN A N 1
ATOM 1580 C CA . ASN A 1 190 ? -16.938 6.867 -10.305 1 95.5 190 ASN A CA 1
ATOM 1581 C C . ASN A 1 190 ? -16.5 6.566 -11.734 1 95.5 190 ASN A C 1
ATOM 1583 O O . ASN A 1 190 ? -15.93 5.508 -12.008 1 95.5 190 ASN A O 1
ATOM 1587 N N . GLU A 1 191 ? -16.781 7.527 -12.594 1 91.56 191 GLU A N 1
ATOM 1588 C CA . GLU A 1 191 ? -16.469 7.324 -14.008 1 91.56 191 GLU A CA 1
ATOM 1589 C C . GLU A 1 191 ? -15.656 8.492 -14.562 1 91.56 191 GLU A C 1
ATOM 1591 O O . GLU A 1 191 ? -15.492 9.516 -13.898 1 91.56 191 GLU A O 1
ATOM 1596 N N . TYR A 1 192 ? -15.148 8.25 -15.75 1 89.56 192 TYR A N 1
ATOM 1597 C CA . TYR A 1 192 ? -14.492 9.328 -16.484 1 89.56 192 TYR A CA 1
ATOM 1598 C C . TYR A 1 192 ? -15.453 10.5 -16.688 1 89.56 192 TYR A C 1
ATOM 1600 O O . TYR A 1 192 ? -16.641 10.297 -16.922 1 89.56 192 TYR A O 1
ATOM 1608 N N . PRO A 1 193 ? -14.852 11.711 -16.609 1 93.06 193 PRO A N 1
ATOM 1609 C CA . PRO A 1 193 ? -13.453 12.148 -16.531 1 93.06 193 PRO A CA 1
ATOM 1610 C C . PRO A 1 193 ? -12.977 12.367 -15.102 1 93.06 193 PRO A C 1
ATOM 1612 O O . PRO A 1 193 ? -11.797 12.633 -14.875 1 93.06 193 PRO A O 1
ATOM 1615 N N . SER A 1 194 ? -13.852 12.219 -14.141 1 91.69 194 SER A N 1
ATOM 1616 C CA . SER A 1 194 ? -13.484 12.531 -12.766 1 91.69 194 SER A CA 1
ATOM 1617 C C . SER A 1 194 ? -12.367 11.617 -12.273 1 91.69 194 SER A C 1
ATOM 1619 O O . SER A 1 194 ? -11.578 12.008 -11.414 1 91.69 194 SER A O 1
ATOM 1621 N N . THR A 1 195 ? -12.297 10.484 -12.891 1 93.56 195 THR A N 1
ATOM 1622 C CA . THR A 1 195 ? -11.336 9.5 -12.406 1 93.56 195 THR A CA 1
ATOM 1623 C C . THR A 1 195 ? -9.992 9.656 -13.109 1 93.56 195 THR A C 1
ATOM 1625 O O . THR A 1 195 ? -9.062 8.891 -12.859 1 93.56 195 THR A O 1
ATOM 1628 N N . GLN A 1 196 ? -9.938 10.625 -14.016 1 92.12 196 GLN A N 1
ATOM 1629 C CA . GLN A 1 196 ? -8.633 10.891 -14.625 1 92.12 196 GLN A CA 1
ATOM 1630 C C . GLN A 1 196 ? -7.617 11.328 -13.57 1 92.12 196 GLN A C 1
ATOM 1632 O O . GLN A 1 196 ? -7.91 12.195 -12.742 1 92.12 196 GLN A O 1
ATOM 1637 N N . TYR A 1 197 ? -6.418 10.664 -13.547 1 93.06 197 TYR A N 1
ATOM 1638 C CA . TYR A 1 197 ? -5.359 10.914 -12.578 1 93.06 197 TYR A CA 1
ATOM 1639 C C . TYR A 1 197 ? -5.867 10.719 -11.148 1 93.06 197 TYR A C 1
ATOM 1641 O O . TYR A 1 197 ? -5.617 11.555 -10.281 1 93.06 197 TYR A O 1
ATOM 1649 N N . LEU A 1 198 ? -6.637 9.664 -10.992 1 94.88 198 LEU A N 1
ATOM 1650 C CA . LEU A 1 198 ? -7.309 9.359 -9.734 1 94.88 198 LEU A CA 1
ATOM 1651 C C . LEU A 1 198 ? -6.297 9.203 -8.602 1 94.88 198 LEU A C 1
ATOM 1653 O O . LEU A 1 198 ? -6.508 9.719 -7.5 1 94.88 198 LEU A O 1
ATOM 1657 N N . LEU A 1 199 ? -5.234 8.516 -8.836 1 94.62 199 LEU A N 1
ATOM 1658 C CA . LEU A 1 199 ? -4.254 8.258 -7.793 1 94.62 199 LEU A CA 1
ATOM 1659 C C . LEU A 1 199 ? -3.594 9.547 -7.328 1 94.62 199 LEU A C 1
ATOM 1661 O O . LEU A 1 199 ? -3.367 9.742 -6.129 1 94.62 199 LEU A O 1
ATOM 1665 N N . ASP A 1 200 ? -3.352 10.43 -8.25 1 91.12 200 ASP A N 1
ATOM 1666 C CA . ASP A 1 200 ? -2.82 11.742 -7.898 1 91.12 200 ASP A CA 1
ATOM 1667 C C . ASP A 1 200 ? -3.83 12.539 -7.07 1 91.12 200 ASP A C 1
ATOM 1669 O O . ASP A 1 200 ? -3.459 13.211 -6.109 1 91.12 200 ASP A O 1
ATOM 1673 N N . LYS A 1 201 ? -5.055 12.469 -7.457 1 92.5 201 LYS A N 1
ATOM 1674 C CA . LYS A 1 201 ? -6.121 13.188 -6.758 1 92.5 201 LYS A CA 1
ATOM 1675 C C . LYS A 1 201 ? -6.266 12.695 -5.32 1 92.5 201 LYS A C 1
ATOM 1677 O O . LYS A 1 201 ? -6.434 13.492 -4.398 1 92.5 201 LYS A O 1
ATOM 1682 N N . VAL A 1 202 ? -6.156 11.383 -5.164 1 92.81 202 VAL A N 1
ATOM 1683 C CA . VAL A 1 202 ? -6.32 10.781 -3.842 1 92.81 202 VAL A CA 1
ATOM 1684 C C . VAL A 1 202 ? -5.117 11.125 -2.967 1 92.81 202 VAL A C 1
ATOM 1686 O O . VAL A 1 202 ? -5.258 11.312 -1.755 1 92.81 202 VAL A O 1
ATOM 1689 N N . GLU A 1 203 ? -3.951 11.273 -3.57 1 86.5 203 GLU A N 1
ATOM 1690 C CA . GLU A 1 203 ? -2.73 11.594 -2.838 1 86.5 203 GLU A CA 1
ATOM 1691 C C . GLU A 1 203 ? -2.682 13.078 -2.467 1 86.5 203 GLU A C 1
ATOM 1693 O O . GLU A 1 203 ? -2.186 13.438 -1.398 1 86.5 203 GLU A O 1
ATOM 1698 N N . SER A 1 204 ? -3.102 13.93 -3.381 1 73.56 204 SER A N 1
ATOM 1699 C CA . SER A 1 204 ? -2.943 15.375 -3.252 1 73.56 204 SER A CA 1
ATOM 1700 C C . SER A 1 204 ? -4.035 15.977 -2.373 1 73.56 204 SER A C 1
ATOM 1702 O O . SER A 1 204 ? -4.07 17.188 -2.158 1 73.56 204 SER A O 1
ATOM 1704 N N . ILE A 1 205 ? -4.891 15.141 -1.971 1 65.81 205 ILE A N 1
ATOM 1705 C CA . ILE A 1 205 ? -5.992 15.641 -1.158 1 65.81 205 ILE A CA 1
ATOM 1706 C C . ILE A 1 205 ? -5.453 16.531 -0.051 1 65.81 205 ILE A C 1
ATOM 1708 O O . ILE A 1 205 ? -6.094 17.516 0.328 1 65.81 205 ILE A O 1
ATOM 1712 N N . ALA A 1 206 ? -4.211 16.25 0.228 1 57.06 206 ALA A N 1
ATOM 1713 C CA . ALA A 1 206 ? -3.66 17 1.355 1 57.06 206 ALA A CA 1
ATOM 1714 C C . ALA A 1 206 ? -2.742 18.109 0.874 1 57.06 206 ALA A C 1
ATOM 1716 O O . ALA A 1 206 ? -1.93 18.641 1.643 1 57.06 206 ALA A O 1
ATOM 1717 N N . LYS A 1 207 ? -2.947 18.5 -0.4 1 57.59 207 LYS A N 1
ATOM 1718 C CA . LYS A 1 207 ? -2 19.531 -0.839 1 57.59 207 LYS A CA 1
ATOM 1719 C C . LYS A 1 207 ? -2.08 20.766 0.046 1 57.59 207 LYS A C 1
ATOM 1721 O O . LYS A 1 207 ? -3.164 21.156 0.489 1 57.59 207 LYS A O 1
ATOM 1726 N N . ARG A 1 208 ? -0.846 21.188 0.336 1 58.75 208 ARG A N 1
ATOM 1727 C CA . ARG A 1 208 ? -0.561 22.234 1.313 1 58.75 208 ARG A CA 1
ATOM 1728 C C . ARG A 1 208 ? -0.966 23.594 0.783 1 58.75 208 ARG A C 1
ATOM 1730 O O . ARG A 1 208 ? -0.963 23.828 -0.429 1 58.75 208 ARG A O 1
ATOM 1737 N N . GLY A 1 209 ? -1.591 24.391 1.599 1 62.03 209 GLY A N 1
ATOM 1738 C CA . GLY A 1 209 ? -1.808 25.797 1.31 1 62.03 209 GLY A CA 1
ATOM 1739 C C . GLY A 1 209 ? -0.524 26.609 1.288 1 62.03 209 GLY A C 1
ATOM 1740 O O . GLY A 1 209 ? 0.562 26.062 1.501 1 62.03 209 GLY A O 1
ATOM 1741 N N . THR A 1 210 ? -0.627 27.812 0.802 1 71.19 210 THR A N 1
ATOM 1742 C CA . THR A 1 210 ? 0.503 28.734 0.809 1 71.19 210 THR A CA 1
ATOM 1743 C C . THR A 1 210 ? 1.023 28.938 2.229 1 71.19 210 THR A C 1
ATOM 1745 O O . THR A 1 210 ? 0.242 28.984 3.18 1 71.19 210 THR A O 1
ATOM 1748 N N . LEU A 1 211 ? 2.33 28.953 2.359 1 81.88 211 LEU A N 1
ATOM 1749 C CA . LEU A 1 211 ? 2.955 29.156 3.664 1 81.88 211 LEU A CA 1
ATOM 1750 C C . LEU A 1 211 ? 3.244 30.625 3.91 1 81.88 211 LEU A C 1
ATOM 1752 O O . LEU A 1 211 ? 3.771 30.984 4.965 1 81.88 211 LEU A O 1
ATOM 1756 N N . LYS A 1 212 ? 2.789 31.453 2.979 1 78.75 212 LYS A N 1
ATOM 1757 C CA . LYS A 1 212 ? 3.098 32.875 3.031 1 78.75 212 LYS A CA 1
ATOM 1758 C C . LYS A 1 212 ? 2.59 33.5 4.328 1 78.75 212 LYS A C 1
ATOM 1760 O O . LYS A 1 212 ? 3.289 34.312 4.953 1 78.75 212 LYS A O 1
ATOM 1765 N N . PRO A 1 213 ? 1.412 33.125 4.75 1 78.38 213 PRO A N 1
ATOM 1766 C CA . PRO A 1 213 ? 0.928 33.719 5.996 1 78.38 213 PRO A CA 1
ATOM 1767 C C . PRO A 1 213 ? 1.826 33.406 7.191 1 78.38 213 PRO A C 1
ATOM 1769 O O . PRO A 1 213 ? 1.883 34.188 8.141 1 78.38 213 PRO A O 1
ATOM 1772 N N . PHE A 1 214 ? 2.521 32.312 7.133 1 86.88 214 PHE A N 1
ATOM 1773 C CA . PHE A 1 214 ? 3.377 31.906 8.242 1 86.88 214 PHE A CA 1
ATOM 1774 C C . PHE A 1 214 ? 4.691 32.688 8.219 1 86.88 214 PHE A C 1
ATOM 1776 O O . PHE A 1 214 ? 5.391 32.75 9.234 1 86.88 214 PHE A O 1
ATOM 1783 N N . GLU A 1 215 ? 5.016 33.188 7.047 1 86.69 215 GLU A N 1
ATOM 1784 C CA . GLU A 1 215 ? 6.258 33.938 6.914 1 86.69 215 GLU A CA 1
ATOM 1785 C C . GLU A 1 215 ? 6.27 35.156 7.84 1 86.69 215 GLU A C 1
ATOM 1787 O O . GLU A 1 215 ? 7.234 35.375 8.57 1 86.69 215 GLU A O 1
ATOM 1792 N N . ARG A 1 216 ? 5.207 35.875 7.789 1 84.62 216 ARG A N 1
ATOM 1793 C CA . ARG A 1 216 ? 5.102 37.062 8.625 1 84.62 216 ARG A CA 1
ATOM 1794 C C . ARG A 1 216 ? 5.164 36.719 10.109 1 84.62 216 ARG A C 1
ATOM 1796 O O . ARG A 1 216 ? 5.809 37.406 10.891 1 84.62 216 ARG A O 1
ATOM 1803 N N . ILE A 1 217 ? 4.52 35.625 10.438 1 85.81 217 ILE A N 1
ATOM 1804 C CA . ILE A 1 217 ? 4.496 35.188 11.828 1 85.81 217 ILE A CA 1
ATOM 1805 C C . ILE A 1 217 ? 5.906 34.812 12.266 1 85.81 217 ILE A C 1
ATOM 1807 O O . ILE A 1 217 ? 6.367 35.25 13.328 1 85.81 217 ILE A O 1
ATOM 1811 N N . LEU A 1 218 ? 6.594 34.125 11.453 1 90.25 218 LEU A N 1
ATOM 1812 C CA . LEU A 1 218 ? 7.938 33.656 11.797 1 90.25 218 LEU A CA 1
ATOM 1813 C C . LEU A 1 218 ? 8.906 34.844 11.891 1 90.25 218 LEU A C 1
ATOM 1815 O O . LEU A 1 218 ? 9.734 34.906 12.805 1 90.25 218 LEU A O 1
ATOM 1819 N N . LEU A 1 219 ? 8.719 35.781 10.992 1 88.69 219 LEU A N 1
ATOM 1820 C CA . LEU A 1 219 ? 9.617 36.906 10.953 1 88.69 219 LEU A CA 1
ATOM 1821 C C . LEU A 1 219 ? 9.352 37.844 12.133 1 88.69 219 LEU A C 1
ATOM 1823 O O . LEU A 1 219 ? 10.227 38.625 12.531 1 88.69 219 LEU A O 1
ATOM 1827 N N . SER A 1 220 ? 8.133 37.781 12.625 1 87.06 220 SER A N 1
ATOM 1828 C CA . SER A 1 220 ? 7.801 38.625 13.773 1 87.06 220 SER A CA 1
ATOM 1829 C C . SER A 1 220 ? 8.43 38.062 15.055 1 87.06 220 SER A C 1
ATOM 1831 O O . SER A 1 220 ? 8.688 38.844 15.992 1 87.06 220 SER A O 1
ATOM 1833 N N . TYR A 1 221 ? 8.75 36.812 15.055 1 86.56 221 TYR A N 1
ATOM 1834 C CA . TYR A 1 221 ? 9.258 36.219 16.281 1 86.56 221 TYR A CA 1
ATOM 1835 C C . TYR A 1 221 ? 10.742 35.875 16.156 1 86.56 221 TYR A C 1
ATOM 1837 O O . TYR A 1 221 ? 11.43 35.719 17.172 1 86.56 221 TYR A O 1
ATOM 1845 N N . PHE A 1 222 ? 11.164 35.812 14.867 1 86 222 PHE A N 1
ATOM 1846 C CA . PHE A 1 222 ? 12.539 35.375 14.656 1 86 222 PHE A CA 1
ATOM 1847 C C . PHE A 1 222 ? 13.266 36.344 13.727 1 86 222 PHE A C 1
ATOM 1849 O O . PHE A 1 222 ? 12.633 37.125 13.016 1 86 222 PHE A O 1
ATOM 1856 N N . GLU A 1 223 ? 14.609 36.25 13.781 1 83.12 223 GLU A N 1
ATOM 1857 C CA . GLU A 1 223 ? 15.414 37.125 12.938 1 83.12 223 GLU A CA 1
ATOM 1858 C C . GLU A 1 223 ? 15.219 36.812 11.453 1 83.12 223 GLU A C 1
ATOM 1860 O O . GLU A 1 223 ? 14.922 35.656 11.102 1 83.12 223 GLU A O 1
ATOM 1865 N N . ALA A 1 224 ? 15.406 37.781 10.703 1 89.94 224 ALA A N 1
ATOM 1866 C CA . ALA A 1 224 ? 15.273 37.625 9.258 1 89.94 224 ALA A CA 1
ATOM 1867 C C . ALA A 1 224 ? 16.547 37.062 8.648 1 89.94 224 ALA A C 1
ATOM 1869 O O . ALA A 1 224 ? 17.156 37.688 7.77 1 89.94 224 ALA A O 1
ATOM 1870 N N . GLU A 1 225 ? 16.906 36 9.164 1 93.75 225 GLU A N 1
ATOM 1871 C CA . GLU A 1 225 ? 18.047 35.25 8.664 1 93.75 225 GLU A CA 1
ATOM 1872 C C . GLU A 1 225 ? 17.641 33.844 8.289 1 93.75 225 GLU A C 1
ATOM 1874 O O . GLU A 1 225 ? 16.719 33.25 8.891 1 93.75 225 GLU A O 1
ATOM 1879 N N . CYS A 1 226 ? 18.281 33.375 7.387 1 95.5 226 CYS A N 1
ATOM 1880 C CA . CYS A 1 226 ? 18.031 32 7.012 1 95.5 226 CYS A CA 1
ATOM 1881 C C . CYS A 1 226 ? 18.328 31.047 8.172 1 95.5 226 CYS A C 1
ATOM 1883 O O . CYS A 1 226 ? 19.438 31.062 8.703 1 95.5 226 CYS A O 1
ATOM 1885 N N . PHE A 1 227 ? 17.484 30.188 8.484 1 96.19 227 PHE A N 1
ATOM 1886 C CA . PHE A 1 227 ? 17.609 29.266 9.609 1 96.19 227 PHE A CA 1
ATOM 1887 C C . PHE A 1 227 ? 18.797 28.344 9.422 1 96.19 227 PHE A C 1
ATOM 1889 O O . PHE A 1 227 ? 19.453 27.953 10.391 1 96.19 227 PHE A O 1
ATOM 1896 N N . TYR A 1 228 ? 19.141 28.078 8.188 1 96.5 228 TYR A N 1
ATOM 1897 C CA . TYR A 1 228 ? 20.141 27.047 7.879 1 96.5 228 TYR A CA 1
ATOM 1898 C C . TYR A 1 228 ? 21.516 27.672 7.668 1 96.5 228 TYR A C 1
ATOM 1900 O O . TYR A 1 228 ? 22.469 27.359 8.391 1 96.5 228 TYR A O 1
ATOM 1908 N N . CYS A 1 229 ? 21.594 28.656 6.727 1 94.81 229 CYS A N 1
ATOM 1909 C CA . CYS A 1 229 ? 22.922 29.156 6.363 1 94.81 229 CYS A CA 1
ATOM 1910 C C . CYS A 1 229 ? 23.219 30.484 7.062 1 94.81 229 CYS A C 1
ATOM 1912 O O . CYS A 1 229 ? 24.328 30.984 6.996 1 94.81 229 CYS A O 1
ATOM 1914 N N . GLY A 1 230 ? 22.25 31.172 7.594 1 93.06 230 GLY A N 1
ATOM 1915 C CA . GLY A 1 230 ? 22.469 32.406 8.352 1 93.06 230 GLY A CA 1
ATOM 1916 C C . GLY A 1 230 ? 22.5 33.625 7.488 1 93.06 230 GLY A C 1
ATOM 1917 O O . GLY A 1 230 ? 22.656 34.75 7.996 1 93.06 230 GLY A O 1
ATOM 1918 N N . LYS A 1 231 ? 22.188 33.406 6.293 1 92.25 231 LYS A N 1
ATOM 1919 C CA . LYS A 1 231 ? 22.188 34.562 5.379 1 92.25 231 LYS A CA 1
ATOM 1920 C C . LYS A 1 231 ? 21.094 35.562 5.766 1 92.25 231 LYS A C 1
ATOM 1922 O O . LYS A 1 231 ? 20 35.188 6.145 1 92.25 231 LYS A O 1
ATOM 1927 N N . ASP A 1 232 ? 21.469 36.875 5.648 1 91.94 232 ASP A N 1
ATOM 1928 C CA . ASP A 1 232 ? 20.516 37.938 5.91 1 91.94 232 ASP A CA 1
ATOM 1929 C C . ASP A 1 232 ? 19.453 38.031 4.812 1 91.94 232 ASP A C 1
ATOM 1931 O O . ASP A 1 232 ? 19.781 38.188 3.635 1 91.94 232 ASP A O 1
ATOM 1935 N N . LEU A 1 233 ? 18.234 37.875 5.195 1 91.06 233 LEU A N 1
ATOM 1936 C CA . LEU A 1 233 ? 17.156 37.781 4.219 1 91.06 233 LEU A CA 1
ATOM 1937 C C . LEU A 1 233 ? 16.547 39.156 3.951 1 91.06 233 LEU A C 1
ATOM 1939 O O . LEU A 1 233 ? 15.688 39.312 3.082 1 91.06 233 LEU A O 1
ATOM 1943 N N . THR A 1 234 ? 17 40.188 4.68 1 82.88 234 THR A N 1
ATOM 1944 C CA . THR A 1 234 ? 16.5 41.531 4.477 1 82.88 234 THR A CA 1
ATOM 1945 C C . THR A 1 234 ? 17.172 42.188 3.273 1 82.88 234 THR A C 1
ATOM 1947 O O . THR A 1 234 ? 16.672 43.188 2.727 1 82.88 234 THR A O 1
ATOM 1950 N N . LYS A 1 235 ? 18.391 41.875 3.012 1 73.38 235 LYS A N 1
ATOM 1951 C CA . LYS A 1 235 ? 19.203 42.531 1.992 1 73.38 235 LYS A CA 1
ATOM 1952 C C . LYS A 1 235 ? 18.922 41.938 0.609 1 73.38 235 LYS A C 1
ATOM 1954 O O . LYS A 1 235 ? 19.266 42.562 -0.407 1 73.38 235 LYS A O 1
ATOM 1959 N N . SER A 1 236 ? 18.484 40.688 0.707 1 59.03 236 SER A N 1
ATOM 1960 C CA . SER A 1 236 ? 18.406 40.031 -0.598 1 59.03 236 SER A CA 1
ATOM 1961 C C . SER A 1 236 ? 17.062 40.312 -1.269 1 59.03 236 SER A C 1
ATOM 1963 O O . SER A 1 236 ? 16.047 40.438 -0.592 1 59.03 236 SER A O 1
ATOM 1965 N N . ASN A 1 237 ? 17.156 40.938 -2.479 1 56.59 237 ASN A N 1
ATOM 1966 C CA . ASN A 1 237 ? 15.984 41.094 -3.326 1 56.59 237 ASN A CA 1
ATOM 1967 C C . ASN A 1 237 ? 15.18 39.812 -3.43 1 56.59 237 ASN A C 1
ATOM 1969 O O . ASN A 1 237 ? 14.18 39.75 -4.152 1 56.59 237 ASN A O 1
ATOM 1973 N N . ARG A 1 238 ? 15.836 38.844 -2.844 1 61.75 238 ARG A N 1
ATOM 1974 C CA . ARG A 1 238 ? 15.156 37.562 -3.076 1 61.75 238 ARG A CA 1
ATOM 1975 C C . ARG A 1 238 ? 14.305 37.188 -1.874 1 61.75 238 ARG A C 1
ATOM 1977 O O . ARG A 1 238 ? 14.695 37.406 -0.728 1 61.75 238 ARG A O 1
ATOM 1984 N N . SER A 1 239 ? 13.172 36.781 -2.082 1 71.75 239 SER A N 1
ATOM 1985 C CA . SER A 1 239 ? 12.047 36.5 -1.199 1 71.75 239 SER A CA 1
ATOM 1986 C C . SER A 1 239 ? 12.359 35.344 -0.25 1 71.75 239 SER A C 1
ATOM 1988 O O . SER A 1 239 ? 13.078 34.406 -0.616 1 71.75 239 SER A O 1
ATOM 1990 N N . SER A 1 240 ? 12.367 35.531 1.14 1 87.88 240 SER A N 1
ATOM 1991 C CA . SER A 1 240 ? 12.406 34.5 2.168 1 87.88 240 SER A CA 1
ATOM 1992 C C . SER A 1 240 ? 11.359 33.406 1.902 1 87.88 240 SER A C 1
ATOM 1994 O O . SER A 1 240 ? 10.32 33.688 1.3 1 87.88 240 SER A O 1
ATOM 1996 N N . HIS A 1 241 ? 11.797 32.188 2.156 1 92 241 HIS A N 1
ATOM 1997 C CA . HIS A 1 241 ? 10.898 31.047 2.057 1 92 241 HIS A CA 1
ATOM 1998 C C . HIS A 1 241 ? 10.531 30.516 3.438 1 92 241 HIS A C 1
ATOM 2000 O O . HIS A 1 241 ? 11.312 30.641 4.383 1 92 241 HIS A O 1
ATOM 2006 N N . VAL A 1 242 ? 9.344 30.141 3.594 1 93.69 242 VAL A N 1
ATOM 2007 C CA . VAL A 1 242 ? 8.984 29.312 4.742 1 93.69 242 VAL A CA 1
ATOM 2008 C C . VAL A 1 242 ? 9.195 27.844 4.41 1 93.69 242 VAL A C 1
ATOM 2010 O O . VAL A 1 242 ? 8.719 27.344 3.385 1 93.69 242 VAL A O 1
ATOM 2013 N N . ASP A 1 243 ? 9.969 27.172 5.215 1 94.44 243 ASP A N 1
ATOM 2014 C CA . ASP A 1 243 ? 10.312 25.781 4.977 1 94.44 243 ASP A CA 1
ATOM 2015 C C . ASP A 1 243 ? 9.836 24.891 6.121 1 94.44 243 ASP A C 1
ATOM 2017 O O . ASP A 1 243 ? 9.891 25.281 7.289 1 94.44 243 ASP A O 1
ATOM 2021 N N . HIS A 1 244 ? 9.336 23.734 5.77 1 93.62 244 HIS A N 1
ATOM 2022 C CA . HIS A 1 244 ? 9.133 22.688 6.766 1 93.62 244 HIS A CA 1
ATOM 2023 C C . HIS A 1 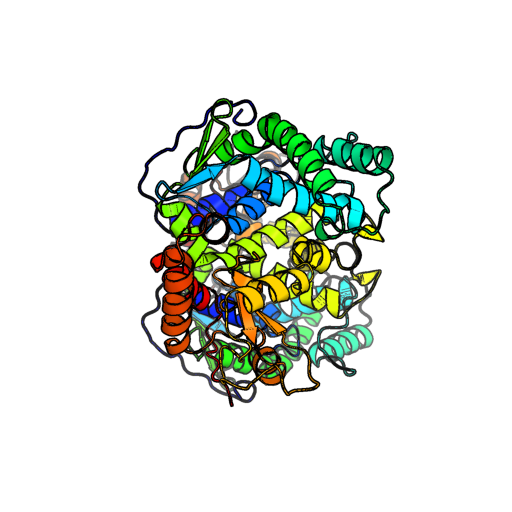244 ? 10.453 22.047 7.168 1 93.62 244 HIS A C 1
ATOM 2025 O O . HIS A 1 244 ? 11.141 21.453 6.332 1 93.62 244 HIS A O 1
ATOM 2031 N N . PHE A 1 245 ? 10.812 22.188 8.438 1 95.56 245 PHE A N 1
ATOM 2032 C CA . PHE A 1 245 ? 12.039 21.578 8.922 1 95.56 245 PHE A CA 1
ATOM 2033 C C . PHE A 1 245 ? 12.016 20.062 8.688 1 95.56 245 PHE A C 1
ATOM 2035 O O . PHE A 1 245 ? 12.938 19.516 8.086 1 95.56 245 PHE A O 1
ATOM 2042 N N . ILE A 1 246 ? 11.008 19.406 9.312 1 94.31 246 ILE A N 1
ATOM 2043 C CA . ILE A 1 246 ? 10.672 18.047 8.883 1 94.31 246 ILE A CA 1
ATOM 2044 C C . ILE A 1 246 ? 9.789 18.109 7.641 1 94.31 246 ILE A C 1
ATOM 2046 O O . ILE A 1 246 ? 8.766 18.797 7.629 1 94.31 246 ILE A O 1
ATOM 2050 N N . PRO A 1 247 ? 10.109 17.359 6.637 1 90.88 247 PRO A N 1
ATOM 2051 C CA . PRO A 1 247 ? 9.43 17.531 5.348 1 90.88 247 PRO A CA 1
ATOM 2052 C C . PRO A 1 247 ? 7.914 17.391 5.457 1 90.88 247 PRO A C 1
ATOM 2054 O O . PRO A 1 247 ? 7.418 16.547 6.195 1 90.88 247 PRO A O 1
ATOM 2057 N N . TRP A 1 248 ? 7.23 18.219 4.719 1 85.38 248 TRP A N 1
ATOM 2058 C CA . TRP A 1 248 ? 5.77 18.234 4.684 1 85.38 248 TRP A CA 1
ATOM 2059 C C . TRP A 1 248 ? 5.227 16.891 4.195 1 85.38 248 TRP A C 1
ATOM 2061 O O . TRP A 1 248 ? 4.16 16.453 4.637 1 85.38 248 TRP A O 1
ATOM 2071 N N . SER A 1 249 ? 5.938 16.203 3.334 1 80.75 249 SER A N 1
ATOM 2072 C CA . SER A 1 249 ? 5.523 14.922 2.781 1 80.75 249 SER A CA 1
ATOM 2073 C C . SER A 1 249 ? 5.402 13.859 3.871 1 80.75 249 SER A C 1
ATOM 2075 O O . SER A 1 249 ? 4.777 12.82 3.666 1 80.75 249 SER A O 1
ATOM 2077 N N . PHE A 1 250 ? 6 14.195 5.062 1 86.5 250 PHE A N 1
ATOM 2078 C CA . PHE A 1 250 ? 5.902 13.281 6.195 1 86.5 250 PHE A CA 1
ATOM 2079 C C . PHE A 1 250 ? 4.922 13.812 7.234 1 86.5 250 PHE A C 1
ATOM 2081 O O . PHE A 1 250 ? 3.961 13.133 7.594 1 86.5 250 PHE A O 1
ATOM 2088 N N . VAL A 1 251 ? 5.035 14.977 7.727 1 81.81 251 VAL A N 1
ATOM 2089 C CA . VAL A 1 251 ? 4.254 15.516 8.836 1 81.81 251 VAL A CA 1
ATOM 2090 C C . VAL A 1 251 ? 2.902 16.016 8.32 1 81.81 251 VAL A C 1
ATOM 2092 O O . VAL A 1 251 ? 1.904 15.961 9.047 1 81.81 251 VAL A O 1
ATOM 2095 N N . GLN A 1 252 ? 2.721 16.406 7.152 1 73.94 252 GLN A N 1
ATOM 2096 C CA . GLN A 1 252 ? 1.518 16.844 6.449 1 73.94 252 GLN A CA 1
ATOM 2097 C C . GLN A 1 252 ? 0.744 17.875 7.266 1 73.94 252 GLN A C 1
ATOM 2099 O O . GLN A 1 252 ? -0.485 17.812 7.34 1 73.94 252 GLN A O 1
ATOM 2104 N N . SER A 1 253 ? 1.41 18.734 8.055 1 76.5 253 SER A N 1
ATOM 2105 C CA . SER A 1 253 ? 0.799 19.812 8.82 1 76.5 253 SER A CA 1
ATOM 2106 C C . SER A 1 253 ? 1.715 21.031 8.883 1 76.5 253 SER A C 1
ATOM 2108 O O . SER A 1 253 ? 2.936 20.906 8.766 1 76.5 253 SER A O 1
ATOM 2110 N N . ASP A 1 254 ? 1.09 22.172 9.016 1 83.06 254 ASP A N 1
ATOM 2111 C CA . ASP A 1 254 ? 1.835 23.422 9.055 1 83.06 254 ASP A CA 1
ATOM 2112 C C . ASP A 1 254 ? 1.916 23.969 10.477 1 83.06 254 ASP A C 1
ATOM 2114 O O . ASP A 1 254 ? 1.45 25.078 10.75 1 83.06 254 ASP A O 1
ATOM 2118 N N . GLN A 1 255 ? 2.584 23.266 11.242 1 83.88 255 GLN A N 1
ATOM 2119 C CA . GLN A 1 255 ? 2.76 23.719 12.617 1 83.88 255 GLN A CA 1
ATOM 2120 C C . GLN A 1 255 ? 3.973 24.641 12.742 1 83.88 255 GLN A C 1
ATOM 2122 O O . GLN A 1 255 ? 5.035 24.359 12.188 1 83.88 255 GLN A O 1
ATOM 2127 N N . ILE A 1 256 ? 3.807 25.641 13.461 1 88 256 ILE A N 1
ATOM 2128 C CA . ILE A 1 256 ? 4.828 26.672 13.578 1 88 256 ILE A CA 1
ATOM 2129 C C . ILE A 1 256 ? 6.129 26.047 14.086 1 88 256 ILE A C 1
ATOM 2131 O O . ILE A 1 256 ? 7.219 26.453 13.664 1 88 256 ILE A O 1
ATOM 2135 N N . TRP A 1 257 ? 6.004 25.078 14.953 1 90.62 257 TRP A N 1
ATOM 2136 C CA . TRP A 1 257 ? 7.199 24.516 15.562 1 90.62 257 TRP A CA 1
ATOM 2137 C C . TRP A 1 257 ? 7.988 23.688 14.547 1 90.62 257 TRP A C 1
ATOM 2139 O O . TRP A 1 257 ? 9.133 23.312 14.797 1 90.62 257 TRP A O 1
ATOM 2149 N N . ASN A 1 258 ? 7.414 23.453 13.344 1 92.94 258 ASN A N 1
ATOM 2150 C CA . ASN A 1 258 ? 8.109 22.734 12.281 1 92.94 258 ASN A CA 1
ATOM 2151 C C . ASN A 1 258 ? 8.406 23.625 11.086 1 92.94 258 ASN A C 1
ATOM 2153 O O . ASN A 1 258 ? 8.844 23.156 10.039 1 92.94 258 ASN A O 1
ATOM 2157 N N . LEU A 1 259 ? 8.086 24.906 11.219 1 93.69 259 LEU A N 1
ATOM 2158 C CA . LEU A 1 259 ? 8.312 25.859 10.133 1 93.69 259 LEU A CA 1
ATOM 2159 C C . LEU A 1 259 ? 9.492 26.766 10.453 1 93.69 259 LEU A C 1
ATOM 2161 O O . LEU A 1 259 ? 9.648 27.203 11.594 1 93.69 259 LEU A O 1
ATOM 2165 N N . VAL A 1 260 ? 10.312 27.062 9.445 1 96.06 260 VAL A N 1
ATOM 2166 C CA . VAL A 1 260 ? 11.453 27.953 9.617 1 96.06 260 VAL A CA 1
ATOM 2167 C C . VAL A 1 260 ? 11.539 28.906 8.422 1 96.06 260 VAL A C 1
ATOM 2169 O O . VAL A 1 260 ? 10.977 28.625 7.359 1 96.06 260 VAL A O 1
ATOM 2172 N N . VAL A 1 261 ? 12.172 30 8.648 1 95.25 261 VAL A N 1
ATOM 2173 C CA . VAL A 1 261 ? 12.469 30.922 7.547 1 95.25 261 VAL A CA 1
ATOM 2174 C C . VAL A 1 261 ? 13.797 30.531 6.898 1 95.25 261 VAL A C 1
ATOM 2176 O O . VAL A 1 261 ? 14.797 30.328 7.59 1 95.25 261 VAL A O 1
ATOM 2179 N N . ALA A 1 262 ? 13.75 30.359 5.609 1 95.44 262 ALA A N 1
ATOM 2180 C CA . ALA A 1 262 ? 14.938 29.953 4.875 1 95.44 262 ALA A CA 1
ATOM 2181 C C . ALA A 1 262 ? 15.133 30.797 3.619 1 95.44 262 ALA A C 1
ATOM 2183 O O . ALA A 1 262 ? 14.195 31.453 3.162 1 95.44 262 ALA A O 1
ATOM 2184 N N . CYS A 1 263 ? 16.391 30.891 3.145 1 93.81 263 CYS A N 1
ATOM 2185 C CA . CYS A 1 263 ? 16.609 31.484 1.834 1 93.81 263 CYS A CA 1
ATOM 2186 C C . CYS A 1 263 ? 16.203 30.531 0.721 1 93.81 263 CYS A C 1
ATOM 2188 O O . CYS A 1 263 ? 16.109 29.328 0.938 1 93.81 263 CYS A O 1
ATOM 2190 N N . GLY A 1 264 ? 15.984 31.047 -0.431 1 91.88 264 GLY A N 1
ATOM 2191 C CA . GLY A 1 264 ? 15.57 30.234 -1.563 1 91.88 264 GLY A CA 1
ATOM 2192 C C . GLY A 1 264 ? 16.562 29.141 -1.904 1 91.88 264 GLY A C 1
ATOM 2193 O O . GLY A 1 264 ? 16.172 28.031 -2.25 1 91.88 264 GLY A O 1
ATOM 2194 N N . GLY A 1 265 ? 17.781 29.438 -1.839 1 92.94 265 GLY A N 1
ATOM 2195 C CA . GLY A 1 265 ? 18.828 28.484 -2.141 1 92.94 265 GLY A CA 1
ATOM 2196 C C . GLY A 1 265 ? 18.781 27.25 -1.244 1 92.94 265 GLY A C 1
ATOM 2197 O O . GLY A 1 265 ? 18.797 26.125 -1.729 1 92.94 265 GLY A O 1
ATOM 2198 N N . CYS A 1 266 ? 18.703 27.484 0.068 1 94.94 266 CYS A N 1
ATOM 2199 C CA . CYS A 1 266 ? 18.672 26.375 1.027 1 94.94 266 CYS A CA 1
ATOM 2200 C C . CYS A 1 266 ? 17.406 25.562 0.883 1 94.94 266 CYS A C 1
ATOM 2202 O O . CYS A 1 266 ? 17.438 24.328 0.883 1 94.94 266 CYS A O 1
ATOM 2204 N N . ASN A 1 267 ? 16.281 26.25 0.781 1 93.62 267 ASN A N 1
ATOM 2205 C CA . ASN A 1 267 ? 15 25.547 0.672 1 93.62 267 ASN A CA 1
ATOM 2206 C C . ASN A 1 267 ? 14.945 24.672 -0.577 1 93.62 267 ASN A C 1
ATOM 2208 O O . ASN A 1 267 ? 14.492 23.531 -0.519 1 93.62 267 ASN A O 1
ATOM 2212 N N . THR A 1 268 ? 15.43 25.172 -1.689 1 92.81 268 THR A N 1
ATOM 2213 C CA . THR A 1 268 ? 15.406 24.422 -2.943 1 92.81 268 THR A CA 1
ATOM 2214 C C . THR A 1 268 ? 16.359 23.234 -2.891 1 92.81 268 THR A C 1
ATOM 2216 O O . THR A 1 268 ? 16.031 22.141 -3.355 1 92.81 268 THR A O 1
ATOM 2219 N N . SER A 1 269 ? 17.469 23.5 -2.328 1 94.56 269 SER A N 1
ATOM 2220 C CA . SER A 1 269 ? 18.453 22.422 -2.258 1 94.56 269 SER A CA 1
ATOM 2221 C C . SER A 1 269 ? 18.047 21.375 -1.241 1 94.56 269 SER A C 1
ATOM 2223 O O . SER A 1 269 ? 18.359 20.188 -1.404 1 94.56 269 SER A O 1
ATOM 2225 N N . LYS A 1 270 ? 17.438 21.828 -0.127 1 94.38 270 LYS A N 1
ATOM 2226 C CA . LYS A 1 270 ? 16.953 20.875 0.87 1 94.38 270 LYS A CA 1
ATOM 2227 C C . LYS A 1 270 ? 15.836 20 0.305 1 94.38 270 LYS A C 1
ATOM 2229 O O . LYS A 1 270 ? 15.906 18.766 0.374 1 94.38 270 LYS A O 1
ATOM 2234 N N . SER A 1 271 ? 14.82 20.656 -0.277 1 90 271 SER A N 1
ATOM 2235 C CA . SER A 1 271 ? 13.664 19.969 -0.854 1 90 271 SER A CA 1
ATOM 2236 C C . SER A 1 271 ? 12.961 19.094 0.182 1 90 271 SER A C 1
ATOM 2238 O O . SER A 1 271 ? 12.617 19.578 1.269 1 90 271 SER A O 1
ATOM 2240 N N . ASP A 1 272 ? 12.812 17.844 -0.089 1 87.94 272 ASP A N 1
ATOM 2241 C CA . ASP A 1 272 ? 12.125 16.953 0.839 1 87.94 272 ASP A CA 1
ATOM 2242 C C . ASP A 1 272 ? 13.117 16.156 1.674 1 87.94 272 ASP A C 1
ATOM 2244 O O . ASP A 1 272 ? 12.781 15.094 2.191 1 87.94 272 ASP A O 1
ATOM 2248 N N . LYS A 1 273 ? 14.367 16.797 1.873 1 92.19 273 LYS A N 1
ATOM 2249 C CA . LYS A 1 273 ? 15.398 16.125 2.66 1 92.19 273 LYS A CA 1
ATOM 2250 C C . LYS A 1 273 ? 15.367 16.578 4.113 1 92.19 273 LYS A C 1
ATOM 2252 O O . LYS A 1 273 ? 14.797 17.625 4.43 1 92.19 273 LYS A O 1
ATOM 2257 N N . LEU A 1 274 ? 15.898 15.734 4.895 1 94.62 274 LEU A N 1
ATOM 2258 C CA . LEU A 1 274 ? 16.031 16.062 6.309 1 94.62 274 LEU A CA 1
ATOM 2259 C C . LEU A 1 274 ? 17.344 16.797 6.582 1 94.62 274 LEU A C 1
ATOM 2261 O O . LEU A 1 274 ? 18.406 16.359 6.145 1 94.62 274 LEU A O 1
ATOM 2265 N N . PRO A 1 275 ? 17.203 17.984 7.223 1 96.56 275 PRO A N 1
ATOM 2266 C CA . PRO A 1 275 ? 18.469 18.625 7.582 1 96.56 275 PRO A CA 1
ATOM 2267 C C . PRO A 1 275 ? 19.281 17.797 8.578 1 96.56 275 PRO A C 1
ATOM 2269 O O . PRO A 1 275 ? 18.719 17.031 9.359 1 96.56 275 PRO A O 1
ATOM 2272 N N . GLU A 1 276 ? 20.594 18.016 8.531 1 96.06 276 GLU A N 1
ATOM 2273 C CA . GLU A 1 276 ? 21.469 17.328 9.469 1 96.06 276 GLU A CA 1
ATOM 2274 C C . GLU A 1 276 ? 21.016 17.547 10.914 1 96.06 276 GLU A C 1
ATOM 2276 O O . GLU A 1 276 ? 20.469 18.609 11.234 1 96.06 276 GLU A O 1
ATOM 2281 N N . ARG A 1 277 ? 21.266 16.609 11.773 1 94.62 277 ARG A N 1
ATOM 2282 C CA . ARG A 1 277 ? 20.734 16.531 13.125 1 94.62 277 ARG A CA 1
ATOM 2283 C C . ARG A 1 277 ? 21.094 17.781 13.938 1 94.62 277 ARG A C 1
ATOM 2285 O O . ARG A 1 277 ? 20.344 18.188 14.828 1 94.62 277 ARG A O 1
ATOM 2292 N N . GLY A 1 278 ? 22.219 18.344 13.609 1 95.25 278 GLY A N 1
ATOM 2293 C CA . GLY A 1 278 ? 22.594 19.562 14.312 1 95.25 278 GLY A CA 1
ATOM 2294 C C . GLY A 1 278 ? 21.531 20.641 14.273 1 95.25 278 GLY A C 1
ATOM 2295 O O . GLY A 1 278 ? 21.344 21.375 15.242 1 95.25 278 GLY A O 1
ATOM 2296 N N . TYR A 1 279 ? 20.812 20.75 13.195 1 96.81 279 TYR A N 1
ATOM 2297 C CA . TYR A 1 279 ? 19.766 21.75 13.047 1 96.81 279 TYR A CA 1
ATOM 2298 C C . TYR A 1 279 ? 18.547 21.422 13.914 1 96.81 279 TYR A C 1
ATOM 2300 O O . TYR A 1 279 ? 17.719 22.281 14.188 1 96.81 279 TYR A O 1
ATOM 2308 N N . LEU A 1 280 ? 18.453 20.172 14.242 1 96 280 LEU A N 1
ATOM 2309 C CA . LEU A 1 280 ? 17.391 19.766 15.156 1 96 280 LEU A CA 1
ATOM 2310 C C . LEU A 1 280 ? 17.531 20.453 16.5 1 96 280 LEU A C 1
ATOM 2312 O O . LEU A 1 280 ? 16.562 20.922 17.078 1 96 280 LEU A O 1
ATOM 2316 N N . GLU A 1 281 ? 18.766 20.516 16.953 1 94.81 281 GLU A N 1
ATOM 2317 C CA . GLU A 1 281 ? 19.031 21.219 18.219 1 94.81 281 GLU A CA 1
ATOM 2318 C C . GLU A 1 281 ? 18.703 22.719 18.078 1 94.81 281 GLU A C 1
ATOM 2320 O O . GLU A 1 281 ? 18.172 23.328 19.016 1 94.81 281 GLU A O 1
ATOM 2325 N N . THR A 1 282 ? 19.047 23.219 16.969 1 95.5 282 THR A N 1
ATOM 2326 C CA . THR A 1 282 ? 18.812 24.641 16.719 1 95.5 282 THR A CA 1
ATOM 2327 C C . THR A 1 282 ? 17.328 24.969 16.75 1 95.5 282 THR A C 1
ATOM 2329 O O . THR A 1 282 ? 16.922 25.953 17.359 1 95.5 282 THR A O 1
ATOM 2332 N N . ILE A 1 283 ? 16.531 24.141 16.078 1 96.25 283 ILE A N 1
ATOM 2333 C CA . ILE A 1 283 ? 15.109 24.438 16.016 1 96.25 283 ILE A CA 1
ATOM 2334 C C . ILE A 1 283 ? 14.469 24.203 17.391 1 96.25 283 ILE A C 1
ATOM 2336 O O . ILE A 1 283 ? 13.539 24.922 17.781 1 96.25 283 ILE A O 1
ATOM 2340 N N . ILE A 1 284 ? 14.984 23.266 18.125 1 95.75 284 ILE A N 1
ATOM 2341 C CA . ILE A 1 284 ? 14.492 23.016 19.484 1 95.75 284 ILE A CA 1
ATOM 2342 C C . ILE A 1 284 ? 14.742 24.234 20.359 1 95.75 284 ILE A C 1
ATOM 2344 O O . ILE A 1 284 ? 13.836 24.703 21.047 1 95.75 284 ILE A O 1
ATOM 2348 N N . ASP A 1 285 ? 15.953 24.734 20.25 1 94.25 285 ASP A N 1
ATOM 2349 C CA . ASP A 1 285 ? 16.312 25.922 21.016 1 94.25 285 ASP A CA 1
ATOM 2350 C C . ASP A 1 285 ? 15.422 27.109 20.625 1 94.25 285 ASP A C 1
ATOM 2352 O O . ASP A 1 285 ? 14.953 27.859 21.5 1 94.25 285 ASP A O 1
ATOM 2356 N N . ARG A 1 286 ? 15.242 27.266 19.406 1 92.44 286 ARG A N 1
ATOM 2357 C CA . ARG A 1 286 ? 14.406 28.344 18.875 1 92.44 286 ARG A CA 1
ATOM 2358 C C . ARG A 1 286 ? 12.977 28.219 19.391 1 92.44 286 ARG A C 1
ATOM 2360 O O . ARG A 1 286 ? 12.391 29.219 19.828 1 92.44 286 ARG A O 1
ATOM 2367 N N . ASN A 1 287 ? 12.367 27.047 19.312 1 92.62 287 ASN A N 1
ATOM 2368 C CA . ASN A 1 287 ? 11.008 26.812 19.781 1 92.62 287 ASN A CA 1
ATOM 2369 C C . ASN A 1 287 ? 10.891 27.047 21.281 1 92.62 287 ASN A C 1
ATOM 2371 O O . ASN A 1 287 ? 9.875 27.562 21.766 1 92.62 287 ASN A O 1
ATOM 2375 N N . ASP A 1 288 ? 11.93 26.641 21.969 1 90.19 288 ASP A N 1
ATOM 2376 C CA . ASP A 1 288 ? 11.922 26.812 23.406 1 90.19 288 ASP A CA 1
ATOM 2377 C C . ASP A 1 288 ? 11.945 28.297 23.781 1 90.19 288 ASP A C 1
ATOM 2379 O O . ASP A 1 288 ? 11.297 28.719 24.734 1 90.19 288 ASP A O 1
ATOM 2383 N N . ARG A 1 289 ? 12.68 29.094 23.094 1 88.62 289 ARG A N 1
ATOM 2384 C CA . ARG A 1 289 ? 12.711 30.531 23.297 1 88.62 289 ARG A CA 1
ATOM 2385 C C . ARG A 1 289 ? 11.344 31.156 23.047 1 88.62 289 ARG A C 1
ATOM 2387 O O . ARG A 1 289 ? 10.922 32.062 23.797 1 88.62 289 ARG A O 1
ATOM 2394 N N . LEU A 1 290 ? 10.734 30.688 21.984 1 88.38 290 LEU A N 1
ATOM 2395 C CA . LEU A 1 290 ? 9.398 31.172 21.672 1 88.38 290 LEU A CA 1
ATOM 2396 C C . LEU A 1 290 ? 8.414 30.812 22.766 1 88.38 290 LEU A C 1
ATOM 2398 O O . LEU A 1 290 ? 7.555 31.625 23.125 1 88.38 290 LEU A O 1
ATOM 2402 N N . LYS A 1 291 ? 8.5 29.641 23.219 1 85.56 291 LYS A N 1
ATOM 2403 C CA . LYS A 1 291 ? 7.617 29.156 24.281 1 85.56 291 LYS A CA 1
ATOM 2404 C C . LYS A 1 291 ? 7.793 29.969 25.562 1 85.56 291 LYS A C 1
ATOM 2406 O O . LYS A 1 291 ? 6.82 30.234 26.266 1 85.56 291 LYS A O 1
ATOM 2411 N N . LYS A 1 292 ? 8.992 30.406 25.859 1 83.25 292 LYS A N 1
ATOM 2412 C CA . LYS A 1 292 ? 9.312 31.156 27.062 1 83.25 292 LYS A CA 1
ATOM 2413 C C . LYS A 1 292 ? 8.883 32.625 26.922 1 83.25 292 LYS A C 1
ATOM 2415 O O . LYS A 1 292 ? 8.719 33.312 27.922 1 83.25 292 LYS A O 1
ATOM 2420 N N . SER A 1 293 ? 8.805 33.094 25.734 1 77.88 293 SER A N 1
ATOM 2421 C CA . SER A 1 293 ? 8.477 34.5 25.531 1 77.88 293 SER A CA 1
ATOM 2422 C C . SER A 1 293 ? 7.102 34.844 26.109 1 77.88 293 SER A C 1
ATOM 2424 O O . SER A 1 293 ? 6.762 36.031 26.281 1 77.88 293 SER A O 1
ATOM 2426 N N . SER A 1 294 ? 6.465 34 26.891 1 63.75 294 SER A N 1
ATOM 2427 C CA . SER A 1 294 ? 5.348 34.156 27.812 1 63.75 294 SER A CA 1
ATOM 2428 C C . SER A 1 294 ? 4.191 34.906 27.172 1 63.75 294 SER A C 1
ATOM 2430 O O . SER A 1 294 ? 3.4 35.562 27.859 1 63.75 294 SER A O 1
ATOM 2432 N N . ASN A 1 295 ? 4.141 35.062 25.875 1 71.94 295 ASN A N 1
ATOM 2433 C CA . ASN A 1 295 ? 2.977 35.75 25.312 1 71.94 295 ASN A CA 1
ATOM 2434 C C . ASN A 1 295 ? 1.891 34.75 24.922 1 71.94 295 ASN A C 1
ATOM 2436 O O . ASN A 1 295 ? 2.191 33.625 24.516 1 71.94 295 ASN A O 1
ATOM 2440 N N . GLU A 1 296 ? 0.668 35.062 25.344 1 74.62 296 GLU A N 1
ATOM 2441 C CA . GLU A 1 296 ? -0.497 34.219 25.062 1 74.62 296 GLU A CA 1
ATOM 2442 C C . GLU A 1 296 ? -0.497 33.719 23.625 1 74.62 296 GLU A C 1
ATOM 2444 O O . GLU A 1 296 ? -0.842 32.562 23.344 1 74.62 296 GLU A O 1
ATOM 2449 N N . GLU A 1 297 ? -0.113 34.531 22.781 1 74.19 297 GLU A N 1
ATOM 2450 C CA . GLU A 1 297 ? -0.109 34.188 21.359 1 74.19 297 GLU A CA 1
ATOM 2451 C C . GLU A 1 297 ? 0.91 33.094 21.047 1 74.19 297 GLU A C 1
ATOM 2453 O O . GLU A 1 297 ? 0.603 32.125 20.344 1 74.19 297 GLU A O 1
ATOM 2458 N N . SER A 1 298 ? 2.045 33.25 21.656 1 73.19 298 SER A N 1
ATOM 2459 C CA . SER A 1 298 ? 3.102 32.281 21.422 1 73.19 298 SER A CA 1
ATOM 2460 C C . SER A 1 298 ? 2.721 30.922 21.984 1 73.19 298 SER A C 1
ATOM 2462 O O . SER A 1 298 ? 3.006 29.891 21.375 1 73.19 298 SER A O 1
ATOM 2464 N N . ASN A 1 299 ? 2.027 30.953 23.078 1 74.12 299 ASN A N 1
ATOM 2465 C CA . ASN A 1 299 ? 1.579 29.703 23.703 1 74.12 299 ASN A CA 1
ATOM 2466 C C . ASN A 1 299 ? 0.57 28.969 22.812 1 74.12 299 ASN A C 1
ATOM 2468 O O . ASN A 1 299 ? 0.587 27.75 22.734 1 74.12 299 ASN A O 1
ATOM 2472 N N . SER A 1 300 ? -0.169 29.734 22.203 1 77.5 300 SER A N 1
ATOM 2473 C CA . SER A 1 300 ? -1.176 29.141 21.328 1 77.5 300 SER A CA 1
ATOM 2474 C C . SER A 1 300 ? -0.535 28.531 20.078 1 77.5 300 SER A C 1
ATOM 2476 O O . SER A 1 300 ? -0.971 27.469 19.609 1 77.5 300 SER A O 1
ATOM 2478 N N . LEU A 1 301 ? 0.529 29.141 19.641 1 77.19 301 LEU A N 1
ATOM 2479 C CA . LEU A 1 301 ? 1.23 28.672 18.438 1 77.19 301 LEU A CA 1
ATOM 2480 C C . LEU A 1 301 ? 1.945 27.359 18.703 1 77.19 301 LEU A C 1
ATOM 2482 O O . LEU A 1 301 ? 2.139 26.562 17.781 1 77.19 301 LEU A O 1
ATOM 2486 N N . LEU A 1 302 ? 2.287 27.172 19.922 1 82.12 302 LEU A N 1
ATOM 2487 C CA . LEU A 1 302 ? 3.059 25.984 20.25 1 82.12 302 LEU A CA 1
ATOM 2488 C C . LEU A 1 302 ? 2.25 25.047 21.156 1 82.12 302 LEU A C 1
ATOM 2490 O O . LEU A 1 302 ? 2.814 24.328 21.969 1 82.12 302 LEU A O 1
ATOM 2494 N N . ARG A 1 303 ? 0.964 25.156 20.844 1 74.88 303 ARG A N 1
ATOM 2495 C CA . ARG A 1 303 ? 0.103 24.266 21.625 1 74.88 303 ARG A CA 1
ATOM 2496 C C . ARG A 1 303 ? 0.465 22.797 21.391 1 74.88 303 ARG A C 1
ATOM 2498 O O . ARG A 1 303 ? 0.766 22.406 20.266 1 74.88 303 ARG A O 1
ATOM 2505 N N . ASN A 1 304 ? 0.79 21.953 22.391 1 75.25 304 ASN A N 1
ATOM 2506 C CA . ASN A 1 304 ? 1.064 20.516 22.406 1 75.25 304 ASN A CA 1
ATOM 2507 C C . ASN A 1 304 ? 2.488 20.219 21.938 1 75.25 304 ASN A C 1
ATOM 2509 O O . ASN A 1 304 ? 2.781 19.109 21.5 1 75.25 304 ASN A O 1
ATOM 2513 N N . TYR A 1 305 ? 3.227 21.359 21.766 1 84.88 305 TYR A N 1
ATOM 2514 C CA . TYR A 1 305 ? 4.613 21.125 21.375 1 84.88 305 TYR A CA 1
ATOM 2515 C C . TYR A 1 305 ? 5.477 20.812 22.594 1 84.88 305 TYR A C 1
ATOM 2517 O O . TYR A 1 305 ? 5.352 21.438 23.641 1 84.88 305 TYR A O 1
ATOM 2525 N N . HIS A 1 306 ? 6.258 19.797 22.5 1 86.44 306 HIS A N 1
ATOM 2526 C CA . HIS A 1 306 ? 7.375 19.5 23.391 1 86.44 306 HIS A CA 1
ATOM 2527 C C . HIS A 1 306 ? 8.609 19.062 22.609 1 86.44 306 HIS A C 1
ATOM 2529 O O . HIS A 1 306 ? 8.492 18.578 21.484 1 86.44 306 HIS A O 1
ATOM 2535 N N . GLU A 1 307 ? 9.664 19.344 23.203 1 90 307 GLU A N 1
ATOM 2536 C CA . GLU A 1 307 ? 10.93 19.062 22.531 1 90 307 GLU A CA 1
ATOM 2537 C C . GLU A 1 307 ? 10.977 17.625 22.016 1 90 307 GLU A C 1
ATOM 2539 O O . GLU A 1 307 ? 11.469 17.375 20.906 1 90 307 GLU A O 1
ATOM 2544 N N . GLN A 1 308 ? 10.477 16.75 22.766 1 89.56 308 GLN A N 1
ATOM 2545 C CA . GLN A 1 308 ? 10.523 15.336 22.406 1 89.56 308 GLN A CA 1
ATOM 2546 C C . GLN A 1 308 ? 9.719 15.07 21.141 1 89.56 308 GLN A C 1
ATOM 2548 O O . GLN A 1 308 ? 10.031 14.148 20.391 1 89.56 308 GLN A O 1
ATOM 2553 N N . LYS A 1 309 ? 8.805 15.883 20.906 1 88.62 309 LYS A N 1
ATOM 2554 C CA . LYS A 1 309 ? 7.941 15.703 19.734 1 88.62 309 LYS A CA 1
ATOM 2555 C C . LYS A 1 309 ? 8.734 15.859 18.438 1 88.62 309 LYS A C 1
ATOM 2557 O O . LYS A 1 309 ? 8.688 14.992 17.562 1 88.62 309 LYS A O 1
ATOM 2562 N N . ILE A 1 310 ? 9.453 16.938 18.328 1 91.94 310 ILE A N 1
ATOM 2563 C CA . ILE A 1 310 ? 10.18 17.203 17.094 1 91.94 310 ILE A CA 1
ATOM 2564 C C . ILE A 1 310 ? 11.328 16.203 16.953 1 91.94 310 ILE A C 1
ATOM 2566 O O . ILE A 1 310 ? 11.68 15.805 15.836 1 91.94 310 ILE A O 1
ATOM 2570 N N . ILE A 1 311 ? 11.875 15.742 18.094 1 93.62 311 ILE A N 1
ATOM 2571 C CA . ILE A 1 311 ? 12.93 14.734 18.062 1 93.62 311 ILE A CA 1
ATOM 2572 C C . ILE A 1 311 ? 12.375 13.422 17.516 1 93.62 311 ILE A C 1
ATOM 2574 O O . ILE A 1 311 ? 12.969 12.812 16.625 1 93.62 311 ILE A O 1
ATOM 2578 N N . LEU A 1 312 ? 11.234 13.062 18.031 1 90.88 312 LEU A N 1
ATOM 2579 C CA . LEU A 1 312 ? 10.594 11.836 17.578 1 90.88 312 LEU A CA 1
ATOM 2580 C C . LEU A 1 312 ? 10.219 11.922 16.109 1 90.88 312 LEU A C 1
ATOM 2582 O O . LEU A 1 312 ? 10.391 10.953 15.359 1 90.88 312 LEU A O 1
ATOM 2586 N N . LEU A 1 313 ? 9.742 13.086 15.758 1 91.69 313 LEU A N 1
ATOM 2587 C CA . LEU A 1 313 ? 9.359 13.273 14.367 1 91.69 313 LEU A CA 1
ATOM 2588 C C . LEU A 1 313 ? 10.562 13.148 13.445 1 91.69 313 LEU A C 1
ATOM 2590 O O . LEU A 1 313 ? 10.477 12.562 12.367 1 91.69 313 LEU A O 1
ATOM 2594 N N . TYR A 1 314 ? 11.664 13.711 13.852 1 94.12 314 TYR A N 1
ATOM 2595 C CA . TYR A 1 314 ? 12.906 13.602 13.094 1 94.12 314 TYR A CA 1
ATOM 2596 C C . TYR A 1 314 ? 13.312 12.141 12.938 1 94.12 314 TYR A C 1
ATOM 2598 O O . TYR A 1 314 ? 13.602 11.688 11.828 1 94.12 314 TYR A O 1
ATOM 2606 N N . ASP A 1 315 ? 13.203 11.383 13.977 1 92.25 315 ASP A N 1
ATOM 2607 C CA . ASP A 1 315 ? 13.609 9.977 13.961 1 92.25 315 ASP A CA 1
ATOM 2608 C C . ASP A 1 315 ? 12.641 9.133 13.141 1 92.25 315 ASP A C 1
ATOM 2610 O O . ASP A 1 315 ? 13.062 8.266 12.367 1 92.25 315 ASP A O 1
ATOM 2614 N N . TYR A 1 316 ? 11.422 9.391 13.352 1 91 316 TYR A N 1
ATOM 2615 C CA . TYR A 1 316 ? 10.422 8.609 12.633 1 91 316 TYR A CA 1
ATOM 2616 C C . TYR A 1 316 ? 10.461 8.914 11.141 1 91 316 TYR A C 1
ATOM 2618 O O . TYR A 1 316 ? 10.164 8.047 10.312 1 91 316 TYR A O 1
ATOM 2626 N N . SER A 1 317 ? 10.781 10.188 10.812 1 92.12 317 SER A N 1
ATOM 2627 C CA . SER A 1 317 ? 10.906 10.508 9.391 1 92.12 317 SER A CA 1
ATOM 2628 C C . SER A 1 317 ? 11.984 9.664 8.719 1 92.12 317 SER A C 1
ATOM 2630 O O . SER A 1 317 ? 11.812 9.219 7.586 1 92.12 317 SER A O 1
ATOM 2632 N N . ILE A 1 318 ? 13.023 9.438 9.422 1 88.81 318 ILE A N 1
ATOM 2633 C CA . ILE A 1 318 ? 14.102 8.594 8.906 1 88.81 318 ILE A CA 1
ATOM 2634 C C . ILE A 1 318 ? 13.594 7.168 8.703 1 88.81 318 ILE A C 1
ATOM 2636 O O . ILE A 1 318 ? 13.836 6.555 7.664 1 88.81 318 ILE A O 1
ATOM 2640 N N . LYS A 1 319 ? 12.836 6.711 9.648 1 87.06 319 LYS A N 1
ATOM 2641 C CA . LYS A 1 319 ? 12.289 5.359 9.578 1 87.06 319 LYS A CA 1
ATOM 2642 C C . LYS A 1 319 ? 11.312 5.219 8.422 1 87.06 319 LYS A C 1
ATOM 2644 O O . LYS A 1 319 ? 11.047 4.109 7.945 1 87.06 319 LYS A O 1
ATOM 2649 N N . ASN A 1 320 ? 10.812 6.355 8.023 1 89.44 320 ASN A N 1
ATOM 2650 C CA . ASN A 1 320 ? 9.828 6.352 6.945 1 89.44 320 ASN A CA 1
ATOM 2651 C C . ASN A 1 320 ? 10.477 6.672 5.602 1 89.44 320 ASN A C 1
ATOM 2653 O O . ASN A 1 320 ? 9.781 6.988 4.633 1 89.44 320 ASN A O 1
ATOM 2657 N N . GLY A 1 321 ? 11.859 6.707 5.574 1 85.06 321 GLY A N 1
ATOM 2658 C CA . GLY A 1 321 ? 12.562 6.777 4.305 1 85.06 321 GLY A CA 1
ATOM 2659 C C . GLY A 1 321 ? 13.172 8.141 4.031 1 85.06 321 GLY A C 1
ATOM 2660 O O . GLY A 1 321 ? 13.766 8.359 2.977 1 85.06 321 GLY A O 1
ATOM 2661 N N . PHE A 1 322 ? 12.891 9.062 4.895 1 87.62 322 PHE A N 1
ATOM 2662 C CA . PHE A 1 322 ? 13.562 10.352 4.777 1 87.62 322 PHE A CA 1
ATOM 2663 C C . PHE A 1 322 ? 14.961 10.289 5.375 1 87.62 322 PHE A C 1
ATOM 2665 O O . PHE A 1 322 ? 15.242 10.969 6.367 1 87.62 322 PHE A O 1
ATOM 2672 N N . ASP A 1 323 ? 15.797 9.477 4.652 1 86.44 323 ASP A N 1
ATOM 2673 C CA . ASP A 1 323 ? 17.109 9.195 5.242 1 86.44 323 ASP A CA 1
ATOM 2674 C C . ASP A 1 323 ? 18.219 9.883 4.457 1 86.44 323 ASP A C 1
ATOM 2676 O O . ASP A 1 323 ? 19.406 9.695 4.75 1 86.44 323 ASP A O 1
ATOM 2680 N N . ASP A 1 324 ? 17.875 10.688 3.459 1 87.38 324 ASP A N 1
ATOM 2681 C CA . ASP A 1 324 ? 18.844 11.562 2.812 1 87.38 324 ASP A CA 1
ATOM 2682 C C . ASP A 1 324 ? 19.078 12.836 3.633 1 87.38 324 ASP A C 1
ATOM 2684 O O . ASP A 1 324 ? 18.281 13.773 3.566 1 87.38 324 ASP A O 1
ATOM 2688 N N . ILE A 1 325 ? 20.156 12.852 4.309 1 93.44 325 ILE A N 1
ATOM 2689 C CA . ILE A 1 325 ? 20.438 13.969 5.211 1 93.44 325 ILE A CA 1
ATOM 2690 C C . ILE A 1 325 ? 21.062 15.117 4.43 1 93.44 325 ILE A C 1
ATOM 2692 O O . ILE A 1 325 ? 22.062 14.93 3.727 1 93.44 325 ILE A O 1
ATOM 2696 N N . TRP A 1 326 ? 20.422 16.281 4.535 1 95.44 326 TRP A N 1
ATOM 2697 C CA . TRP A 1 326 ? 20.812 17.469 3.781 1 95.44 326 TRP A CA 1
ATOM 2698 C C . TRP A 1 326 ? 21.641 18.422 4.645 1 95.44 326 TRP A C 1
ATOM 2700 O O . TRP A 1 326 ? 21.344 18.594 5.828 1 95.44 326 TRP A O 1
ATOM 2710 N N . VAL A 1 327 ? 22.703 18.984 4.027 1 93.5 327 VAL A N 1
ATOM 2711 C CA . VAL A 1 327 ? 23.531 20.016 4.633 1 93.5 327 VAL A CA 1
ATOM 2712 C C . VAL A 1 327 ? 23.594 21.234 3.701 1 93.5 327 VAL A C 1
ATOM 2714 O O . VAL A 1 327 ? 23.766 21.078 2.486 1 93.5 327 VAL A O 1
ATOM 2717 N N . PRO A 1 328 ? 23.391 22.375 4.309 1 90.69 328 PRO A N 1
ATOM 2718 C CA . PRO A 1 328 ? 23.516 23.562 3.451 1 90.69 328 PRO A CA 1
ATOM 2719 C C . PRO A 1 328 ? 24.891 23.703 2.82 1 90.69 328 PRO A C 1
ATOM 2721 O O . PRO A 1 328 ? 25.891 23.312 3.43 1 90.69 328 PRO A O 1
ATOM 2724 N N . LYS A 1 329 ? 24.906 24.141 1.461 1 79.19 329 LYS A N 1
ATOM 2725 C CA . LYS A 1 329 ? 26.172 24.375 0.784 1 79.19 329 LYS A CA 1
ATOM 2726 C C . LYS A 1 329 ? 26.828 25.672 1.278 1 79.19 329 LYS A C 1
ATOM 2728 O O . LYS A 1 329 ? 26.125 26.625 1.622 1 79.19 329 LYS A O 1
ATOM 2733 N N . MET B 1 1 ? 27.016 1.444 -10.711 1 55.38 1 MET B N 1
ATOM 2734 C CA . MET B 1 1 ? 25.625 1.416 -11.164 1 55.38 1 MET B CA 1
ATOM 2735 C C . MET B 1 1 ? 25.109 -0.017 -11.25 1 55.38 1 MET B C 1
ATOM 2737 O O . MET B 1 1 ? 25.672 -0.844 -11.969 1 55.38 1 MET B O 1
ATOM 2741 N N . GLY B 1 2 ? 24.25 -0.468 -10.328 1 60.53 2 GLY B N 1
ATOM 2742 C CA . GLY B 1 2 ? 23.812 -1.839 -10.125 1 60.53 2 GLY B CA 1
ATOM 2743 C C . GLY B 1 2 ? 23.219 -2.471 -11.359 1 60.53 2 GLY B C 1
ATOM 2744 O O . GLY B 1 2 ? 23.281 -3.688 -11.539 1 60.53 2 GLY B O 1
ATOM 2745 N N . HIS B 1 3 ? 22.891 -1.724 -12.414 1 70.75 3 HIS B N 1
ATOM 2746 C CA . HIS B 1 3 ? 22.141 -2.264 -13.531 1 70.75 3 HIS B CA 1
ATOM 2747 C C . HIS B 1 3 ? 23.047 -3.037 -14.484 1 70.75 3 HIS B C 1
ATOM 2749 O O . HIS B 1 3 ? 22.562 -3.857 -15.273 1 70.75 3 HIS B O 1
ATOM 2755 N N . LYS B 1 4 ? 24.312 -2.891 -14.391 1 69.62 4 LYS B N 1
ATOM 2756 C CA . LYS B 1 4 ? 25.234 -3.559 -15.305 1 69.62 4 LYS B CA 1
ATOM 2757 C C . LYS B 1 4 ? 25.875 -4.785 -14.648 1 69.62 4 LYS B C 1
ATOM 2759 O O . LYS B 1 4 ? 26.688 -5.473 -15.266 1 69.62 4 LYS B O 1
ATOM 2764 N N . LEU B 1 5 ? 25.375 -5.129 -13.508 1 80.06 5 LEU B N 1
ATOM 2765 C CA . LEU B 1 5 ? 26 -6.238 -12.805 1 80.06 5 LEU B CA 1
ATOM 2766 C C . LEU B 1 5 ? 25.562 -7.578 -13.383 1 80.06 5 LEU B C 1
ATOM 2768 O O . LEU B 1 5 ? 24.375 -7.766 -13.68 1 80.06 5 LEU B O 1
ATOM 2772 N N . LYS B 1 6 ? 26.562 -8.445 -13.609 1 85.19 6 LYS B N 1
ATOM 2773 C CA . LYS B 1 6 ? 26.266 -9.789 -14.094 1 85.19 6 LYS B CA 1
ATOM 2774 C C . LYS B 1 6 ? 26.094 -10.766 -12.938 1 85.19 6 LYS B C 1
ATOM 2776 O O . LYS B 1 6 ? 25.547 -11.859 -13.109 1 85.19 6 LYS B O 1
ATOM 2781 N N . VAL B 1 7 ? 26.766 -10.328 -11.828 1 87.25 7 VAL B N 1
ATOM 2782 C CA . VAL B 1 7 ? 26.672 -11.109 -10.602 1 87.25 7 VAL B CA 1
ATOM 2783 C C . VAL B 1 7 ? 26.422 -10.18 -9.422 1 87.25 7 VAL B C 1
ATOM 2785 O O . VAL B 1 7 ? 27.031 -9.117 -9.32 1 87.25 7 VAL B O 1
ATOM 2788 N N . GLY B 1 8 ? 25.406 -10.539 -8.602 1 89.62 8 GLY B N 1
ATOM 2789 C CA . GLY B 1 8 ? 25.172 -9.875 -7.332 1 89.62 8 GLY B CA 1
ATOM 2790 C C . GLY B 1 8 ? 25.188 -10.828 -6.152 1 89.62 8 GLY B C 1
ATOM 2791 O O . GLY B 1 8 ? 24.406 -11.781 -6.113 1 89.62 8 GLY B O 1
ATOM 2792 N N . GLU B 1 9 ? 26.047 -10.523 -5.215 1 90.06 9 GLU B N 1
ATOM 2793 C CA . GLU B 1 9 ? 26.172 -11.383 -4.043 1 90.06 9 GLU B CA 1
ATOM 2794 C C . GLU B 1 9 ? 25.281 -10.891 -2.902 1 90.06 9 GLU B C 1
ATOM 2796 O O . GLU B 1 9 ? 25.016 -9.695 -2.791 1 90.06 9 GLU B O 1
ATOM 2801 N N . LEU B 1 10 ? 24.891 -11.82 -2.084 1 91.38 10 LEU B N 1
ATOM 2802 C CA . LEU B 1 10 ? 24.031 -11.5 -0.946 1 91.38 10 LEU B CA 1
ATOM 2803 C C . LEU B 1 10 ? 24.844 -10.922 0.206 1 91.38 10 LEU B C 1
ATOM 2805 O O . LEU B 1 10 ? 25.906 -11.453 0.549 1 91.38 10 LEU B O 1
ATOM 2809 N N . ASN B 1 11 ? 24.406 -9.828 0.71 1 86.06 11 ASN B N 1
ATOM 2810 C CA . ASN B 1 11 ? 24.891 -9.344 1.996 1 86.06 11 ASN B CA 1
ATOM 2811 C C . ASN B 1 11 ? 24.203 -10.047 3.16 1 86.06 11 ASN B C 1
ATOM 2813 O O . ASN B 1 11 ? 23.031 -9.797 3.434 1 86.06 11 ASN B O 1
ATOM 2817 N N . GLU B 1 12 ? 24.875 -10.938 3.828 1 80.12 12 GLU B N 1
ATOM 2818 C CA . GLU B 1 12 ? 24.266 -11.828 4.809 1 80.12 12 GLU B CA 1
ATOM 2819 C C . GLU B 1 12 ? 24.078 -11.133 6.152 1 80.12 12 GLU B C 1
ATOM 2821 O O . GLU B 1 12 ? 24.125 -11.781 7.203 1 80.12 12 GLU B O 1
ATOM 2826 N N . SER B 1 13 ? 23.562 -10.055 6.137 1 84.31 13 SER B N 1
ATOM 2827 C CA . SER B 1 13 ? 23.297 -9.336 7.375 1 84.31 13 SER B CA 1
ATOM 2828 C C . SER B 1 13 ? 22.016 -9.812 8.031 1 84.31 13 SER B C 1
ATOM 2830 O O . SER B 1 13 ? 21.125 -10.328 7.359 1 84.31 13 SER B O 1
ATOM 2832 N N . TYR B 1 14 ? 22 -9.812 9.344 1 90.5 14 TYR B N 1
ATOM 2833 C CA . TYR B 1 14 ? 20.75 -10.047 10.07 1 90.5 14 TYR B CA 1
ATOM 2834 C C . TYR B 1 14 ? 19.75 -8.93 9.805 1 90.5 14 TYR B C 1
ATOM 2836 O O . TYR B 1 14 ? 20.078 -7.746 9.891 1 90.5 14 TYR B O 1
ATOM 2844 N N . LEU B 1 15 ? 18.562 -9.328 9.352 1 93.62 15 LEU B N 1
ATOM 2845 C CA . LEU B 1 15 ? 17.531 -8.359 9 1 93.62 15 LEU B CA 1
ATOM 2846 C C . LEU B 1 15 ? 16.281 -8.57 9.836 1 93.62 15 LEU B C 1
ATOM 2848 O O . LEU B 1 15 ? 15.766 -9.688 9.922 1 93.62 15 LEU B O 1
ATOM 2852 N N . THR B 1 16 ? 15.852 -7.504 10.492 1 93.69 16 THR B N 1
ATOM 2853 C CA . THR B 1 16 ? 14.539 -7.504 11.141 1 93.69 16 THR B CA 1
ATOM 2854 C C . THR B 1 16 ? 13.445 -7.137 10.141 1 93.69 16 THR B C 1
ATOM 2856 O O . THR B 1 16 ? 13.734 -6.66 9.047 1 93.69 16 THR B O 1
ATOM 2859 N N . ASP B 1 17 ? 12.219 -7.41 10.531 1 93.81 17 ASP B N 1
ATOM 2860 C CA . ASP B 1 17 ? 11.102 -6.984 9.688 1 93.81 17 ASP B CA 1
ATOM 2861 C C . ASP B 1 17 ? 11.148 -5.48 9.43 1 93.81 17 ASP B C 1
ATOM 2863 O O . ASP B 1 17 ? 10.883 -5.027 8.312 1 93.81 17 ASP B O 1
ATOM 2867 N N . GLU B 1 18 ? 11.531 -4.762 10.43 1 92 18 GLU B N 1
ATOM 2868 C CA . GLU B 1 18 ? 11.609 -3.311 10.297 1 92 18 GLU B CA 1
ATOM 2869 C C . GLU B 1 18 ? 12.648 -2.906 9.25 1 92 18 GLU B C 1
ATOM 2871 O O . GLU B 1 18 ? 12.414 -1.999 8.453 1 92 18 GLU B O 1
ATOM 2876 N N . ASP B 1 19 ? 13.781 -3.596 9.273 1 92.56 19 ASP B N 1
ATOM 2877 C CA . ASP B 1 19 ? 14.82 -3.33 8.289 1 92.56 19 ASP B CA 1
ATOM 2878 C C . ASP B 1 19 ? 14.312 -3.564 6.867 1 92.56 19 ASP B C 1
ATOM 2880 O O . ASP B 1 19 ? 14.555 -2.752 5.973 1 92.56 19 ASP B O 1
ATOM 2884 N N . ILE B 1 20 ? 13.617 -4.629 6.699 1 95.56 20 ILE B N 1
ATOM 2885 C CA . ILE B 1 20 ? 13.148 -5.023 5.371 1 95.56 20 ILE B CA 1
ATOM 2886 C C . ILE B 1 20 ? 12.07 -4.062 4.895 1 95.56 20 ILE B C 1
ATOM 2888 O O . ILE B 1 20 ? 12.07 -3.641 3.736 1 95.56 20 ILE B O 1
ATOM 2892 N N . TRP B 1 21 ? 11.188 -3.656 5.809 1 94.56 21 TRP B N 1
ATOM 2893 C CA . TRP B 1 21 ? 10.18 -2.662 5.469 1 94.56 21 TRP B CA 1
ATOM 2894 C C . TRP B 1 21 ? 10.828 -1.357 5.016 1 94.56 21 TRP B C 1
ATOM 2896 O O . TRP B 1 21 ? 10.359 -0.721 4.07 1 94.56 21 TRP B O 1
ATOM 2906 N N . ARG B 1 22 ? 11.844 -0.963 5.633 1 90.19 22 ARG B N 1
ATOM 2907 C CA . ARG B 1 22 ? 12.531 0.275 5.285 1 90.19 22 ARG B CA 1
ATOM 2908 C C . ARG B 1 22 ? 13.125 0.197 3.881 1 90.19 22 ARG B C 1
ATOM 2910 O O . ARG B 1 22 ? 13.047 1.161 3.115 1 90.19 22 ARG B O 1
ATOM 2917 N N . VAL B 1 23 ? 13.688 -0.917 3.6 1 92.5 23 VAL B N 1
ATOM 2918 C CA . VAL B 1 23 ? 14.266 -1.103 2.271 1 92.5 23 VAL B CA 1
ATOM 2919 C C . VAL B 1 23 ? 13.164 -1.052 1.218 1 92.5 23 VAL B C 1
ATOM 2921 O O . VAL B 1 23 ? 13.305 -0.383 0.191 1 92.5 23 VAL B O 1
ATOM 2924 N N . PHE B 1 24 ? 12.023 -1.729 1.479 1 93.19 24 PHE B N 1
ATOM 2925 C CA . PHE B 1 24 ? 10.906 -1.706 0.541 1 93.19 24 PHE B CA 1
ATOM 2926 C C . PHE B 1 24 ? 10.375 -0.287 0.364 1 93.19 24 PHE B C 1
ATOM 2928 O O . PHE B 1 24 ? 10.047 0.122 -0.75 1 93.19 24 PHE B O 1
ATOM 2935 N N . THR B 1 25 ? 10.32 0.441 1.471 1 90.12 25 THR B N 1
ATOM 2936 C CA . THR B 1 25 ? 9.836 1.817 1.414 1 90.12 25 THR B CA 1
ATOM 2937 C C . THR B 1 25 ? 10.711 2.658 0.489 1 90.12 25 THR B C 1
ATOM 2939 O O . THR B 1 25 ? 10.203 3.432 -0.324 1 90.12 25 THR B O 1
ATOM 2942 N N . ASN B 1 26 ? 11.938 2.451 0.566 1 88.19 26 ASN B N 1
ATOM 2943 C CA . ASN B 1 26 ? 12.875 3.191 -0.272 1 88.19 26 ASN B CA 1
ATOM 2944 C C . ASN B 1 26 ? 12.766 2.779 -1.737 1 88.19 26 ASN B C 1
ATOM 2946 O O . ASN B 1 26 ? 12.766 3.633 -2.627 1 88.19 26 ASN B O 1
ATOM 2950 N N . VAL B 1 27 ? 12.625 1.523 -1.941 1 91.44 27 VAL B N 1
ATOM 2951 C CA . VAL B 1 27 ? 12.586 0.982 -3.295 1 91.44 27 VAL B CA 1
ATOM 2952 C C . VAL B 1 27 ? 11.297 1.421 -3.99 1 91.44 27 VAL B C 1
ATOM 2954 O O . VAL B 1 27 ? 11.312 1.758 -5.176 1 91.44 27 VAL B O 1
ATOM 2957 N N . LEU B 1 28 ? 10.195 1.451 -3.25 1 90.19 28 LEU B N 1
ATOM 2958 C CA . LEU B 1 28 ? 8.898 1.756 -3.844 1 90.19 28 LEU B CA 1
ATOM 2959 C C . LEU B 1 28 ? 8.711 3.262 -3.99 1 90.19 28 LEU B C 1
ATOM 2961 O O . LEU B 1 28 ? 7.961 3.715 -4.859 1 90.19 28 LEU B O 1
ATOM 2965 N N . SER B 1 29 ? 9.445 4.027 -3.217 1 80.94 29 SER B N 1
ATOM 2966 C CA . SER B 1 29 ? 9.266 5.473 -3.203 1 80.94 29 SER B CA 1
ATOM 2967 C C . SER B 1 29 ? 10.109 6.145 -4.285 1 80.94 29 SER B C 1
ATOM 2969 O O . SER B 1 29 ? 10.812 5.469 -5.043 1 80.94 29 SER B O 1
ATOM 2971 N N . ASN B 1 30 ? 9.977 7.418 -4.348 1 75.06 30 ASN B N 1
ATOM 2972 C CA . ASN B 1 30 ? 10.695 8.211 -5.336 1 75.06 30 ASN B CA 1
ATOM 2973 C C . ASN B 1 30 ? 12.172 8.352 -4.973 1 75.06 30 ASN B C 1
ATOM 2975 O O . ASN B 1 30 ? 12.953 8.914 -5.742 1 75.06 30 ASN B O 1
ATOM 2979 N N . LYS B 1 31 ? 12.5 7.809 -3.893 1 74.38 31 LYS B N 1
ATOM 2980 C CA . LYS B 1 31 ? 13.914 7.828 -3.508 1 74.38 31 LYS B CA 1
ATOM 2981 C C . LYS B 1 31 ? 14.742 6.934 -4.418 1 74.38 31 LYS B C 1
ATOM 2983 O O . LYS B 1 31 ? 15.93 7.184 -4.629 1 74.38 31 LYS B O 1
ATOM 2988 N N . SER B 1 32 ? 14.117 5.879 -4.789 1 80.12 32 SER B N 1
ATOM 2989 C CA . SER B 1 32 ? 14.758 5.012 -5.773 1 80.12 32 SER B CA 1
ATOM 2990 C C . SER B 1 32 ? 14.516 5.508 -7.191 1 80.12 32 SER B C 1
ATOM 2992 O O . SER B 1 32 ? 13.367 5.762 -7.578 1 80.12 32 SER B O 1
ATOM 2994 N N . ALA B 1 33 ? 15.57 5.852 -7.809 1 78.12 33 ALA B N 1
ATOM 2995 C CA . ALA B 1 33 ? 15.43 6.277 -9.203 1 78.12 33 ALA B CA 1
ATOM 2996 C C . ALA B 1 33 ? 14.773 5.191 -10.047 1 78.12 33 ALA B C 1
ATOM 2998 O O . ALA B 1 33 ? 15.195 4.031 -10.016 1 78.12 33 ALA B O 1
ATOM 2999 N N . LYS B 1 34 ? 13.672 5.543 -10.641 1 83.62 34 LYS B N 1
ATOM 3000 C CA . LYS B 1 34 ? 12.984 4.613 -11.523 1 83.62 34 LYS B CA 1
ATOM 3001 C C . LYS B 1 34 ? 12.766 5.23 -12.906 1 83.62 34 LYS B C 1
ATOM 3003 O O . LYS B 1 34 ? 11.945 6.133 -13.062 1 83.62 34 LYS B O 1
ATOM 3008 N N . SER B 1 35 ? 13.523 4.691 -13.773 1 85.56 35 SER B N 1
ATOM 3009 C CA . SER B 1 35 ? 13.344 5.148 -15.148 1 85.56 35 SER B CA 1
ATOM 3010 C C . SER B 1 35 ? 12.211 4.395 -15.836 1 85.56 35 SER B C 1
ATOM 3012 O O . SER B 1 35 ? 11.617 4.891 -16.797 1 85.56 35 SER B O 1
ATOM 3014 N N . SER B 1 36 ? 11.922 3.191 -15.367 1 91.5 36 SER B N 1
ATOM 3015 C CA . SER B 1 36 ? 10.859 2.35 -15.922 1 91.5 36 SER B CA 1
ATOM 3016 C C . SER B 1 36 ? 10.109 1.61 -14.812 1 91.5 36 SER B C 1
ATOM 3018 O O . SER B 1 36 ? 10.438 1.746 -13.633 1 91.5 36 SER B O 1
ATOM 3020 N N . THR B 1 37 ? 9.109 0.844 -15.203 1 94.69 37 THR B N 1
ATOM 3021 C CA . THR B 1 37 ? 8.289 0.094 -14.258 1 94.69 37 THR B CA 1
ATOM 3022 C C . THR B 1 37 ? 8.922 -1.264 -13.953 1 94.69 37 THR B C 1
ATOM 3024 O O . THR B 1 37 ? 8.289 -2.121 -13.328 1 94.69 37 THR B O 1
ATOM 3027 N N . TYR B 1 38 ? 10.203 -1.506 -14.305 1 94.25 38 TYR B N 1
ATOM 3028 C CA . TYR B 1 38 ? 10.844 -2.814 -14.234 1 94.25 38 TYR B CA 1
ATOM 3029 C C . TYR B 1 38 ? 10.953 -3.293 -12.797 1 94.25 38 TYR B C 1
ATOM 3031 O O . TYR B 1 38 ? 10.758 -4.477 -12.508 1 94.25 38 TYR B O 1
ATOM 3039 N N . LYS B 1 39 ? 11.312 -2.402 -11.922 1 94.75 39 LYS B N 1
ATOM 3040 C CA . LYS B 1 39 ? 11.508 -2.799 -10.531 1 94.75 39 LYS B CA 1
ATOM 3041 C C . LYS B 1 39 ? 10.211 -3.314 -9.914 1 94.75 39 LYS B C 1
ATOM 3043 O O . LYS B 1 39 ? 10.211 -4.301 -9.18 1 94.75 39 LYS B O 1
ATOM 3048 N N . TYR B 1 40 ? 9.094 -2.631 -10.266 1 96.06 40 TYR B N 1
ATOM 3049 C CA . TYR B 1 40 ? 7.797 -3.08 -9.766 1 96.06 40 TYR B CA 1
ATOM 3050 C C . TYR B 1 40 ? 7.445 -4.457 -10.32 1 96.06 40 TYR B C 1
ATOM 3052 O O . TYR B 1 40 ? 6.984 -5.332 -9.578 1 96.06 40 TYR B O 1
ATOM 3060 N N . ALA B 1 41 ? 7.68 -4.641 -11.609 1 95.5 41 ALA B N 1
ATOM 3061 C CA . ALA B 1 41 ? 7.379 -5.914 -12.25 1 95.5 41 ALA B CA 1
ATOM 3062 C C . ALA B 1 41 ? 8.227 -7.039 -11.664 1 95.5 41 ALA B C 1
ATOM 3064 O O . ALA B 1 41 ? 7.738 -8.156 -11.477 1 95.5 41 ALA B O 1
ATOM 3065 N N . LEU B 1 42 ? 9.477 -6.73 -11.414 1 96.25 42 LEU B N 1
ATOM 3066 C CA . LEU B 1 42 ? 10.336 -7.75 -10.82 1 96.25 42 LEU B CA 1
ATOM 3067 C C . LEU B 1 42 ? 9.852 -8.117 -9.422 1 96.25 42 LEU B C 1
ATOM 3069 O O . LEU B 1 42 ? 9.812 -9.305 -9.062 1 96.25 42 LEU B O 1
ATOM 3073 N N . ILE B 1 43 ? 9.484 -7.133 -8.633 1 96.44 43 ILE B N 1
ATOM 3074 C CA . ILE B 1 43 ? 8.977 -7.402 -7.293 1 96.44 43 ILE B CA 1
ATOM 3075 C C . ILE B 1 43 ? 7.73 -8.281 -7.379 1 96.44 43 ILE B C 1
ATOM 3077 O O . ILE B 1 43 ? 7.602 -9.258 -6.641 1 96.44 43 ILE B O 1
ATOM 3081 N N . LYS B 1 44 ? 6.828 -7.965 -8.273 1 94.75 44 LYS B N 1
ATOM 3082 C CA . LYS B 1 44 ? 5.629 -8.781 -8.453 1 94.75 44 LYS B CA 1
ATOM 3083 C C . LYS B 1 44 ? 5.988 -10.203 -8.867 1 94.75 44 LYS B C 1
ATOM 3085 O O . LYS B 1 44 ? 5.371 -11.164 -8.406 1 94.75 44 LYS B O 1
ATOM 3090 N N . SER B 1 45 ? 6.961 -10.312 -9.734 1 94.69 45 SER B N 1
ATOM 3091 C CA . SER B 1 45 ? 7.41 -11.625 -10.188 1 94.69 45 SER B CA 1
ATOM 3092 C C . SER B 1 45 ? 7.988 -12.43 -9.031 1 94.69 45 SER B C 1
ATOM 3094 O O . SER B 1 45 ? 7.777 -13.648 -8.945 1 94.69 45 SER B O 1
ATOM 3096 N N . LEU B 1 46 ? 8.734 -11.734 -8.164 1 95.81 46 LEU B N 1
ATOM 3097 C CA . LEU B 1 46 ? 9.289 -12.398 -6.988 1 95.81 46 LEU B CA 1
ATOM 3098 C C . LEU B 1 46 ? 8.172 -12.891 -6.066 1 95.81 46 LEU B C 1
ATOM 3100 O O . LEU B 1 46 ? 8.219 -14.023 -5.582 1 95.81 46 LEU B O 1
ATOM 3104 N N . ILE B 1 47 ? 7.184 -12.078 -5.887 1 93.94 47 ILE B N 1
ATOM 3105 C CA . ILE B 1 47 ? 6.07 -12.422 -5.012 1 93.94 47 ILE B CA 1
ATOM 3106 C C . ILE B 1 47 ? 5.348 -13.656 -5.559 1 93.94 47 ILE B C 1
ATOM 3108 O O . ILE B 1 47 ? 5.035 -14.586 -4.809 1 93.94 47 ILE B O 1
ATOM 3112 N N . GLU B 1 48 ? 5.141 -13.703 -6.828 1 89.25 48 GLU B N 1
ATOM 3113 C CA . GLU B 1 48 ? 4.434 -14.805 -7.465 1 89.25 48 GLU B CA 1
ATOM 3114 C C . GLU B 1 48 ? 5.223 -16.109 -7.352 1 89.25 48 GLU B C 1
ATOM 3116 O O . GLU B 1 48 ? 4.672 -17.188 -7.551 1 89.25 48 GLU B O 1
ATOM 3121 N N . ASN B 1 49 ? 6.504 -16.031 -7.066 1 90.69 49 ASN B N 1
ATOM 3122 C CA . ASN B 1 49 ? 7.352 -17.219 -7.066 1 90.69 49 ASN B CA 1
ATOM 3123 C C . ASN B 1 49 ? 7.887 -17.531 -5.672 1 90.69 49 ASN B C 1
ATOM 3125 O O . ASN B 1 49 ? 8.828 -18.297 -5.52 1 90.69 49 ASN B O 1
ATOM 3129 N N . LEU B 1 50 ? 7.344 -16.953 -4.672 1 90.75 50 LEU B N 1
ATOM 3130 C CA . LEU B 1 50 ? 7.828 -17.109 -3.305 1 90.75 50 LEU B CA 1
ATOM 3131 C C . LEU B 1 50 ? 7.785 -18.578 -2.889 1 90.75 50 LEU B C 1
ATOM 3133 O O . LEU B 1 50 ? 8.602 -19.031 -2.08 1 90.75 50 LEU B O 1
ATOM 3137 N N . TYR B 1 51 ? 6.871 -19.312 -3.469 1 84.62 51 TYR B N 1
ATOM 3138 C CA . TYR B 1 51 ? 6.688 -20.688 -3.033 1 84.62 51 TYR B CA 1
ATOM 3139 C C . TYR B 1 51 ? 7.172 -21.656 -4.098 1 84.62 51 TYR B C 1
ATOM 3141 O O . TYR B 1 51 ? 6.891 -22.859 -4.027 1 84.62 51 TYR B O 1
ATOM 3149 N N . GLN B 1 52 ? 7.82 -21.172 -5.07 1 84.62 52 GLN B N 1
ATOM 3150 C CA . GLN B 1 52 ? 8.32 -22.016 -6.16 1 84.62 52 GLN B CA 1
ATOM 3151 C C . GLN B 1 52 ? 9.836 -22.188 -6.078 1 84.62 52 GLN B C 1
ATOM 3153 O O . GLN B 1 52 ? 10.461 -22.641 -7.031 1 84.62 52 GLN B O 1
ATOM 3158 N N . VAL B 1 53 ? 10.367 -21.844 -4.996 1 90.06 53 VAL B N 1
ATOM 3159 C CA . VAL B 1 53 ? 11.812 -21.953 -4.809 1 90.06 53 VAL B CA 1
ATOM 3160 C C . VAL B 1 53 ? 12.195 -23.391 -4.477 1 90.06 53 VAL B C 1
ATOM 3162 O O . VAL B 1 53 ? 11.375 -24.156 -3.977 1 90.06 53 VAL B O 1
ATOM 3165 N N . ASN B 1 54 ? 13.422 -23.766 -4.727 1 89.12 54 ASN B N 1
ATOM 3166 C CA . ASN B 1 54 ? 13.938 -25.047 -4.277 1 89.12 54 ASN B CA 1
ATOM 3167 C C . ASN B 1 54 ? 14.391 -25 -2.822 1 89.12 54 ASN B C 1
ATOM 3169 O O . ASN B 1 54 ? 14.133 -24.016 -2.123 1 89.12 54 ASN B O 1
ATOM 3173 N N . ASP B 1 55 ? 15.008 -25.984 -2.336 1 87.75 55 ASP B N 1
ATOM 3174 C CA . ASP B 1 55 ? 15.375 -26.125 -0.929 1 87.75 55 ASP B CA 1
ATOM 3175 C C . ASP B 1 55 ? 16.422 -25.078 -0.536 1 87.75 55 ASP B C 1
ATOM 3177 O O . ASP B 1 55 ? 16.562 -24.75 0.643 1 87.75 55 ASP B O 1
ATOM 3181 N N . ASP B 1 56 ? 17.125 -24.625 -1.521 1 92.12 56 ASP B N 1
ATOM 3182 C CA . ASP B 1 56 ? 18.172 -23.641 -1.26 1 92.12 56 ASP B CA 1
ATOM 3183 C C . ASP B 1 56 ? 17.641 -22.219 -1.527 1 92.12 56 ASP B C 1
ATOM 3185 O O . ASP B 1 56 ? 18.438 -21.281 -1.654 1 92.12 56 ASP B O 1
ATOM 3189 N N . LEU B 1 57 ? 16.297 -22.062 -1.728 1 93.88 57 LEU B N 1
ATOM 3190 C CA . LEU B 1 57 ? 15.617 -20.797 -1.938 1 93.88 57 LEU B CA 1
ATOM 3191 C C . LEU B 1 57 ? 15.992 -20.188 -3.285 1 93.88 57 LEU B C 1
ATOM 3193 O O . LEU B 1 57 ? 16.094 -18.969 -3.416 1 93.88 57 LEU B O 1
ATOM 3197 N N . GLU B 1 58 ? 16.234 -21.047 -4.211 1 95.06 58 GLU B N 1
ATOM 3198 C CA . GLU B 1 58 ? 16.672 -20.609 -5.535 1 95.06 58 GLU B CA 1
ATOM 3199 C C . GLU B 1 58 ? 15.523 -20.641 -6.539 1 95.06 58 GLU B C 1
ATOM 3201 O O . GLU B 1 58 ? 14.594 -21.438 -6.395 1 95.06 58 GLU B O 1
ATOM 3206 N N . LEU B 1 59 ? 15.586 -19.719 -7.5 1 94.25 59 LEU B N 1
ATOM 3207 C CA . LEU B 1 59 ? 14.711 -19.672 -8.664 1 94.25 59 LEU B CA 1
ATOM 3208 C C . LEU B 1 59 ? 15.531 -19.641 -9.953 1 94.25 59 LEU B C 1
ATOM 3210 O O . LEU B 1 59 ? 16.609 -19.031 -10 1 94.25 59 LEU B O 1
ATOM 3214 N N . GLY B 1 60 ? 15 -20.297 -10.969 1 94.19 60 GLY B N 1
ATOM 3215 C CA . GLY B 1 60 ? 15.578 -20.125 -12.289 1 94.19 60 GLY B CA 1
ATOM 3216 C C . GLY B 1 60 ? 15.109 -18.875 -12.992 1 94.19 60 GLY B C 1
ATOM 3217 O O . GLY B 1 60 ? 14.047 -18.328 -12.672 1 94.19 60 GLY B O 1
ATOM 3218 N N . TYR B 1 61 ? 15.906 -18.375 -13.922 1 95.19 61 TYR B N 1
ATOM 3219 C CA . TYR B 1 61 ? 15.547 -17.188 -14.68 1 95.19 61 TYR B CA 1
ATOM 3220 C C . TYR B 1 61 ? 14.273 -17.406 -15.484 1 95.19 61 TYR B C 1
ATOM 3222 O O . TYR B 1 61 ? 13.5 -16.469 -15.711 1 95.19 61 TYR B O 1
ATOM 3230 N N . ASP B 1 62 ? 14.047 -18.609 -15.867 1 93.88 62 ASP B N 1
ATOM 3231 C CA . ASP B 1 62 ? 12.859 -18.922 -16.656 1 93.88 62 ASP B CA 1
ATOM 3232 C C . ASP B 1 62 ? 11.586 -18.703 -15.828 1 93.88 62 ASP B C 1
ATOM 3234 O O . ASP B 1 62 ? 10.586 -18.219 -16.359 1 93.88 62 ASP B O 1
ATOM 3238 N N . GLN B 1 63 ? 11.617 -19.094 -14.555 1 91.38 63 GLN B N 1
ATOM 3239 C CA . GLN B 1 63 ? 10.477 -18.891 -13.664 1 91.38 63 GLN B CA 1
ATOM 3240 C C . GLN B 1 63 ? 10.141 -17.406 -13.523 1 91.38 63 GLN B C 1
ATOM 3242 O O . GLN B 1 63 ? 8.977 -17.016 -13.648 1 91.38 63 GLN B O 1
ATOM 3247 N N . LEU B 1 64 ? 11.156 -16.625 -13.305 1 94.88 64 LEU B N 1
ATOM 3248 C CA . LEU B 1 64 ? 10.969 -15.188 -13.125 1 94.88 64 LEU B CA 1
ATOM 3249 C C . LEU B 1 64 ? 10.547 -14.523 -14.43 1 94.88 64 LEU B C 1
ATOM 3251 O O . LEU B 1 64 ? 9.68 -13.648 -14.43 1 94.88 64 LEU B O 1
ATOM 3255 N N . ALA B 1 65 ? 11.18 -14.992 -15.508 1 95.62 65 ALA B N 1
ATOM 3256 C CA . ALA B 1 65 ? 10.859 -14.422 -16.812 1 95.62 65 ALA B CA 1
ATOM 3257 C C . ALA B 1 65 ? 9.414 -14.719 -17.203 1 95.62 65 ALA B C 1
ATOM 3259 O O . ALA B 1 65 ? 8.766 -13.898 -17.859 1 95.62 65 ALA B O 1
ATOM 3260 N N . TYR B 1 66 ? 8.945 -15.844 -16.844 1 93.19 66 TYR B N 1
ATOM 3261 C CA . TYR B 1 66 ? 7.559 -16.188 -17.125 1 93.19 66 TYR B CA 1
ATOM 3262 C C . TYR B 1 66 ? 6.598 -15.203 -16.469 1 93.19 66 TYR B C 1
ATOM 3264 O O . TYR B 1 66 ? 5.715 -14.648 -17.141 1 93.19 66 TYR B O 1
ATOM 3272 N N . ALA B 1 67 ? 6.777 -15.023 -15.195 1 92.44 67 ALA B N 1
ATOM 3273 C CA . ALA B 1 67 ? 5.934 -14.078 -14.469 1 92.44 67 ALA B CA 1
ATOM 3274 C C . ALA B 1 67 ? 6.086 -12.664 -15.023 1 92.44 67 ALA B C 1
ATOM 3276 O O . ALA B 1 67 ? 5.098 -11.945 -15.195 1 92.44 67 ALA B O 1
ATOM 3277 N N . PHE B 1 68 ? 7.309 -12.305 -15.312 1 95 68 PHE B N 1
ATOM 3278 C CA . PHE B 1 68 ? 7.625 -10.984 -15.844 1 95 68 PHE B CA 1
ATOM 3279 C C . PHE B 1 68 ? 6.957 -10.766 -17.203 1 95 68 PHE B C 1
ATOM 3281 O O . PHE B 1 68 ? 6.375 -9.711 -17.438 1 95 68 PHE B O 1
ATOM 3288 N N . ALA B 1 69 ? 7.02 -11.75 -18.031 1 94.75 69 ALA B N 1
ATOM 3289 C CA . ALA B 1 69 ? 6.41 -11.695 -19.359 1 94.75 69 ALA B CA 1
ATOM 3290 C C . ALA B 1 69 ? 4.891 -11.594 -19.266 1 94.75 69 ALA B C 1
ATOM 3292 O O . ALA B 1 69 ? 4.262 -10.82 -19.984 1 94.75 69 ALA B O 1
ATOM 3293 N N . LYS B 1 70 ? 4.352 -12.375 -18.391 1 92.81 70 LYS B N 1
ATOM 3294 C CA . LYS B 1 70 ? 2.908 -12.352 -18.188 1 92.81 70 LYS B CA 1
ATOM 3295 C C . LYS B 1 70 ? 2.436 -10.969 -17.75 1 92.81 70 LYS B C 1
ATOM 3297 O O . LYS B 1 70 ? 1.457 -10.445 -18.297 1 92.81 70 LYS B O 1
ATOM 3302 N N . ILE B 1 71 ? 3.1 -10.391 -16.844 1 94 71 ILE B N 1
ATOM 3303 C CA . ILE B 1 71 ? 2.762 -9.07 -16.328 1 94 71 ILE B CA 1
ATOM 3304 C C . ILE B 1 71 ? 2.791 -8.039 -17.453 1 94 71 ILE B C 1
ATOM 3306 O O . ILE B 1 71 ? 1.811 -7.324 -17.672 1 94 71 ILE B O 1
ATOM 3310 N N . TYR B 1 72 ? 3.84 -8.008 -18.234 1 94.81 72 TYR B N 1
ATOM 3311 C CA . TYR B 1 72 ? 4.008 -6.957 -19.234 1 94.81 72 TYR B CA 1
ATOM 3312 C C . TYR B 1 72 ? 3.113 -7.207 -20.438 1 94.81 72 TYR B C 1
ATOM 3314 O O . TYR B 1 72 ? 2.617 -6.262 -21.047 1 94.81 72 TYR B O 1
ATOM 3322 N N . TRP B 1 73 ? 2.936 -8.445 -20.781 1 95.19 73 TRP B N 1
ATOM 3323 C CA . TRP B 1 73 ? 2.016 -8.727 -21.875 1 95.19 73 TRP B CA 1
ATOM 3324 C C . TRP B 1 73 ? 0.623 -8.18 -21.578 1 95.19 73 TRP B C 1
ATOM 3326 O O . TRP B 1 73 ? 0.002 -7.527 -22.422 1 95.19 73 TRP B O 1
ATOM 3336 N N . ASN B 1 74 ? 0.177 -8.492 -20.391 1 93.88 74 ASN B N 1
ATOM 3337 C CA . ASN B 1 74 ? -1.165 -8.062 -20.016 1 93.88 74 ASN B CA 1
ATOM 3338 C C . ASN B 1 74 ? -1.257 -6.543 -19.891 1 93.88 74 ASN B C 1
ATOM 3340 O O . ASN B 1 74 ? -2.26 -5.945 -20.281 1 93.88 74 ASN B O 1
ATOM 3344 N N . LEU B 1 75 ? -0.234 -5.918 -19.406 1 94.62 75 LEU B N 1
ATOM 3345 C CA . LEU B 1 75 ? -0.24 -4.465 -19.297 1 94.62 75 LEU B CA 1
ATOM 3346 C C . LEU B 1 75 ? -0.191 -3.812 -20.672 1 94.62 75 LEU B C 1
ATOM 3348 O O . LEU B 1 75 ? -0.999 -2.932 -20.984 1 94.62 75 LEU B O 1
ATOM 3352 N N . ILE B 1 76 ? 0.713 -4.289 -21.5 1 95.06 76 ILE B N 1
ATOM 3353 C CA . ILE B 1 76 ? 1.054 -3.596 -22.734 1 95.06 76 ILE B CA 1
ATOM 3354 C C . ILE B 1 76 ? 0.06 -3.977 -23.828 1 95.06 76 ILE B C 1
ATOM 3356 O O . ILE B 1 76 ? -0.526 -3.104 -24.469 1 95.06 76 ILE B O 1
ATOM 3360 N N . ILE B 1 77 ? -0.128 -5.258 -24 1 94.5 77 ILE B N 1
ATOM 3361 C CA . ILE B 1 77 ? -0.919 -5.73 -25.125 1 94.5 77 ILE B CA 1
ATOM 3362 C C . ILE B 1 77 ? -2.393 -5.805 -24.734 1 94.5 77 ILE B C 1
ATOM 3364 O O . ILE B 1 77 ? -3.24 -5.148 -25.344 1 94.5 77 ILE B O 1
ATOM 3368 N N . HIS B 1 78 ? -2.695 -6.461 -23.641 1 93.06 78 HIS B N 1
ATOM 3369 C CA . HIS B 1 78 ? -4.082 -6.691 -23.25 1 93.06 78 HIS B CA 1
ATOM 3370 C C . HIS B 1 78 ? -4.754 -5.398 -22.812 1 93.06 78 HIS B C 1
ATOM 3372 O O . HIS B 1 78 ? -5.914 -5.148 -23.141 1 93.06 78 HIS B O 1
ATOM 3378 N N . HIS B 1 79 ? -4.09 -4.543 -22.094 1 93.62 79 HIS B N 1
ATOM 3379 C CA . HIS B 1 79 ? -4.711 -3.365 -21.5 1 93.62 79 HIS B CA 1
ATOM 3380 C C . HIS B 1 79 ? -4.258 -2.088 -22.203 1 93.62 79 HIS B C 1
ATOM 3382 O O . HIS B 1 79 ? -4.699 -0.992 -21.844 1 93.62 79 HIS B O 1
ATOM 3388 N N . ASP B 1 80 ? -3.328 -2.223 -23.141 1 94.06 80 ASP B N 1
ATOM 3389 C CA . ASP B 1 80 ? -2.875 -1.112 -23.969 1 94.06 80 ASP B CA 1
ATOM 3390 C C . ASP B 1 80 ? -2.205 -0.031 -23.125 1 94.06 80 ASP B C 1
ATOM 3392 O O . ASP B 1 80 ? -2.451 1.16 -23.312 1 94.06 80 ASP B O 1
ATOM 3396 N N . LEU B 1 81 ? -1.546 -0.455 -22.141 1 95.5 81 LEU B N 1
ATOM 3397 C CA . LEU B 1 81 ? -0.705 0.435 -21.344 1 95.5 81 LEU B CA 1
ATOM 3398 C C . LEU B 1 81 ? 0.743 0.38 -21.812 1 95.5 81 LEU B C 1
ATOM 3400 O O . LEU B 1 81 ? 1.594 -0.227 -21.156 1 95.5 81 LEU B O 1
ATOM 3404 N N . VAL B 1 82 ? 1.051 1.12 -22.812 1 95.06 82 VAL B N 1
ATOM 3405 C CA . VAL B 1 82 ? 2.256 0.945 -23.609 1 95.06 82 VAL B CA 1
ATOM 3406 C C . VAL B 1 82 ? 3.42 1.696 -22.969 1 95.06 82 VAL B C 1
ATOM 3408 O O . VAL B 1 82 ? 4.559 1.225 -22.984 1 95.06 82 VAL B O 1
ATOM 3411 N N . LYS B 1 83 ? 3.158 2.873 -22.453 1 96.19 83 LYS B N 1
ATOM 3412 C CA . LYS B 1 83 ? 4.254 3.637 -21.859 1 96.19 83 LYS B CA 1
ATOM 3413 C C . LYS B 1 83 ? 4.641 3.074 -20.5 1 96.19 83 LYS B C 1
ATOM 3415 O O . LYS B 1 83 ? 3.846 3.119 -19.547 1 96.19 83 LYS B O 1
ATOM 3420 N N . GLN B 1 84 ? 5.859 2.564 -20.469 1 95.69 84 GLN B N 1
ATOM 3421 C CA . GLN B 1 84 ? 6.336 1.923 -19.25 1 95.69 84 GLN B CA 1
ATOM 3422 C C . GLN B 1 84 ? 7.617 2.584 -18.75 1 95.69 84 GLN B C 1
ATOM 3424 O O . GLN B 1 84 ? 8.203 2.135 -17.766 1 95.69 84 GLN B O 1
ATOM 3429 N N . ASN B 1 85 ? 8.18 3.527 -19.453 1 93.81 85 ASN B N 1
ATOM 3430 C CA . ASN B 1 85 ? 9.352 4.293 -19.031 1 93.81 85 ASN B CA 1
ATOM 3431 C C . ASN B 1 85 ? 9.203 5.773 -19.375 1 93.81 85 ASN B C 1
ATOM 3433 O O . ASN B 1 85 ? 8.375 6.141 -20.219 1 93.81 85 ASN B O 1
ATOM 3437 N N . ARG B 1 86 ? 10.039 6.504 -18.641 1 89.94 86 ARG B N 1
ATOM 3438 C CA . ARG B 1 86 ? 10.078 7.934 -18.938 1 89.94 86 ARG B CA 1
ATOM 3439 C C . ARG B 1 86 ? 10.922 8.211 -20.172 1 89.94 86 ARG B C 1
ATOM 3441 O O . ARG B 1 86 ? 11.852 7.461 -20.469 1 89.94 86 ARG B O 1
ATOM 3448 N N . GLY B 1 87 ? 10.539 9.227 -20.906 1 86.81 87 GLY B N 1
ATOM 3449 C CA . GLY B 1 87 ? 11.312 9.578 -22.094 1 86.81 87 GLY B CA 1
ATOM 3450 C C . GLY B 1 87 ? 10.609 9.234 -23.391 1 86.81 87 GLY B C 1
ATOM 3451 O O . GLY B 1 87 ? 9.508 8.688 -23.375 1 86.81 87 GLY B O 1
ATOM 3452 N N . PRO B 1 88 ? 11.172 9.492 -24.438 1 88.19 88 PRO B N 1
ATOM 3453 C CA . PRO B 1 88 ? 10.531 9.352 -25.734 1 88.19 88 PRO B CA 1
ATOM 3454 C C . PRO B 1 88 ? 10.602 7.918 -26.281 1 88.19 88 PRO B C 1
ATOM 3456 O O . PRO B 1 88 ? 9.742 7.508 -27.062 1 88.19 88 PRO B O 1
ATOM 3459 N N . LYS B 1 89 ? 11.641 7.219 -25.953 1 90.56 89 LYS B N 1
ATOM 3460 C CA . LYS B 1 89 ? 11.789 5.848 -26.438 1 90.56 89 LYS B CA 1
ATOM 3461 C C . LYS B 1 89 ? 11.094 4.859 -25.516 1 90.56 89 LYS B C 1
ATOM 3463 O O . LYS B 1 89 ? 11.117 5.02 -24.297 1 90.56 89 LYS B O 1
ATOM 3468 N N . ASN B 1 90 ? 10.484 3.83 -26.062 1 91.94 90 ASN B N 1
ATOM 3469 C CA . ASN B 1 90 ? 9.844 2.791 -25.266 1 91.94 90 ASN B CA 1
ATOM 3470 C C . ASN B 1 90 ? 10.875 1.896 -24.578 1 91.94 90 ASN B C 1
ATOM 3472 O O . ASN B 1 90 ? 11.977 1.694 -25.109 1 91.94 90 ASN B O 1
ATOM 3476 N N . ALA B 1 91 ? 10.516 1.406 -23.453 1 91.25 91 ALA B N 1
ATOM 3477 C CA . ALA B 1 91 ? 11.336 0.393 -22.781 1 91.25 91 ALA B CA 1
ATOM 3478 C C . ALA B 1 91 ? 11.531 -0.824 -23.688 1 91.25 91 ALA B C 1
ATOM 3480 O O . ALA B 1 91 ? 10.672 -1.142 -24.516 1 91.25 91 ALA B O 1
ATOM 3481 N N . LYS B 1 92 ? 12.641 -1.473 -23.547 1 91.69 92 LYS B N 1
ATOM 3482 C CA . LYS B 1 92 ? 12.992 -2.617 -24.375 1 91.69 92 LYS B CA 1
ATOM 3483 C C . LYS B 1 92 ? 11.891 -3.68 -24.344 1 91.69 92 LYS B C 1
ATOM 3485 O O . LYS B 1 92 ? 11.539 -4.246 -25.375 1 91.69 92 LYS B O 1
ATOM 3490 N N . VAL B 1 93 ? 11.344 -3.982 -23.234 1 92.81 93 VAL B N 1
ATOM 3491 C CA . VAL B 1 93 ? 10.336 -5.023 -23.094 1 92.81 93 VAL B CA 1
ATOM 3492 C C . VAL B 1 93 ? 9.102 -4.668 -23.922 1 92.81 93 VAL B C 1
ATOM 3494 O O . VAL B 1 93 ? 8.445 -5.551 -24.484 1 92.81 93 VAL B O 1
ATOM 3497 N N . VAL B 1 94 ? 8.734 -3.408 -23.984 1 94.19 94 VAL B N 1
ATOM 3498 C CA . VAL B 1 94 ? 7.586 -2.955 -24.766 1 94.19 94 VAL B CA 1
ATOM 3499 C C . VAL B 1 94 ? 7.82 -3.232 -26.25 1 94.19 94 VAL B C 1
ATOM 3501 O O . VAL B 1 94 ? 6.953 -3.791 -26.922 1 94.19 94 VAL B O 1
ATOM 3504 N N . THR B 1 95 ? 9.016 -2.855 -26.688 1 93.75 95 THR B N 1
ATOM 3505 C CA . THR B 1 95 ? 9.375 -3.061 -28.078 1 93.75 95 THR B CA 1
ATOM 3506 C C . THR B 1 95 ? 9.336 -4.547 -28.438 1 93.75 95 THR B C 1
ATOM 3508 O O . THR B 1 95 ? 8.82 -4.926 -29.484 1 93.75 95 THR B O 1
ATOM 3511 N N . GLU B 1 96 ? 9.867 -5.355 -27.547 1 93.38 96 GLU B N 1
ATOM 3512 C CA . GLU B 1 96 ? 9.898 -6.797 -27.781 1 93.38 96 GLU B CA 1
ATOM 3513 C C . GLU B 1 96 ? 8.492 -7.383 -27.812 1 93.38 96 GLU B C 1
ATOM 3515 O O . GLU B 1 96 ? 8.188 -8.242 -28.641 1 93.38 96 GLU B O 1
ATOM 3520 N N . MET B 1 97 ? 7.59 -6.914 -26.969 1 94.19 97 MET B N 1
ATOM 3521 C CA . MET B 1 97 ? 6.223 -7.422 -26.891 1 94.19 97 MET B CA 1
ATOM 3522 C C . MET B 1 97 ? 5.434 -7.039 -28.141 1 94.19 97 MET B C 1
ATOM 3524 O O . MET B 1 97 ? 4.723 -7.871 -28.703 1 94.19 97 MET B O 1
ATOM 3528 N N . LYS B 1 98 ? 5.566 -5.824 -28.547 1 95.12 98 LYS B N 1
ATOM 3529 C CA . LYS B 1 98 ? 4.852 -5.355 -29.734 1 95.12 98 LYS B CA 1
ATOM 3530 C C . LYS B 1 98 ? 5.336 -6.07 -31 1 95.12 98 LYS B C 1
ATOM 3532 O O . LYS B 1 98 ? 4.535 -6.457 -31.844 1 95.12 98 LYS B O 1
ATOM 3537 N N . LYS B 1 99 ? 6.617 -6.129 -31.078 1 95.69 99 LYS B N 1
ATOM 3538 C CA . LYS B 1 99 ? 7.199 -6.848 -32.219 1 95.69 99 LYS B CA 1
ATOM 3539 C C . LYS B 1 99 ? 6.723 -8.297 -32.25 1 95.69 99 LYS B C 1
ATOM 3541 O O . LYS B 1 99 ? 6.359 -8.812 -33.312 1 95.69 99 LYS B O 1
ATOM 3546 N N . PHE B 1 100 ? 6.789 -8.945 -31.125 1 96.75 100 PHE B N 1
ATOM 3547 C CA . PHE B 1 100 ? 6.367 -10.336 -31.016 1 96.75 100 PHE B CA 1
ATOM 3548 C C . PHE B 1 100 ? 4.906 -10.492 -31.422 1 96.75 100 PHE B C 1
ATOM 3550 O O . PHE B 1 100 ? 4.551 -11.422 -32.156 1 96.75 100 PHE B O 1
ATOM 3557 N N . GLN B 1 101 ? 4.035 -9.648 -30.953 1 96.38 101 GLN B N 1
ATOM 3558 C CA . GLN B 1 101 ? 2.607 -9.664 -31.266 1 96.38 101 GLN B CA 1
ATOM 3559 C C . GLN B 1 101 ? 2.371 -9.555 -32.75 1 96.38 101 GLN B C 1
ATOM 3561 O O . GLN B 1 101 ? 1.577 -10.305 -33.312 1 96.38 101 GLN B O 1
ATOM 3566 N N . SER B 1 102 ? 3.062 -8.617 -33.344 1 96 102 SER B N 1
ATOM 3567 C CA . SER B 1 102 ? 2.922 -8.375 -34.75 1 96 102 SER B CA 1
ATOM 3568 C C . SER B 1 102 ? 3.449 -9.562 -35.562 1 96 102 SER B C 1
ATOM 3570 O O . SER B 1 102 ? 2.799 -10.016 -36.5 1 96 102 SER B O 1
ATOM 3572 N N . GLU B 1 103 ? 4.555 -10.07 -35.219 1 96.5 103 GLU B N 1
ATOM 3573 C CA . GLU B 1 103 ? 5.215 -11.172 -35.906 1 96.5 103 GLU B CA 1
ATOM 3574 C C . GLU B 1 103 ? 4.348 -12.422 -35.906 1 96.5 103 GLU B C 1
ATOM 3576 O O . GLU B 1 103 ? 4.371 -13.203 -36.875 1 96.5 103 GLU B O 1
ATOM 3581 N N . HIS B 1 104 ? 3.688 -12.641 -34.875 1 96.38 104 HIS B N 1
ATOM 3582 C CA . HIS B 1 104 ? 2.943 -13.891 -34.75 1 96.38 104 HIS B CA 1
ATOM 3583 C C . HIS B 1 104 ? 1.447 -13.656 -34.938 1 96.38 104 HIS B C 1
ATOM 3585 O O . HIS B 1 104 ? 0.646 -14.578 -34.75 1 96.38 104 HIS B O 1
ATOM 3591 N N . GLY B 1 105 ? 1.052 -12.438 -35.219 1 94.88 105 GLY B N 1
ATOM 3592 C CA . GLY B 1 105 ? -0.335 -12.109 -35.531 1 94.88 105 GLY B CA 1
ATOM 3593 C C . GLY B 1 105 ? -1.27 -12.367 -34.375 1 94.88 105 GLY B C 1
ATOM 3594 O O . GLY B 1 105 ? -2.371 -12.891 -34.531 1 94.88 105 GLY B O 1
ATOM 3595 N N . ILE B 1 106 ? -0.823 -12.078 -33.156 1 95.12 106 ILE B N 1
ATOM 3596 C CA . ILE B 1 106 ? -1.646 -12.289 -31.969 1 95.12 106 ILE B CA 1
ATOM 3597 C C . ILE B 1 106 ? -2.621 -11.133 -31.812 1 95.12 106 ILE B C 1
ATOM 3599 O O . ILE B 1 106 ? -2.219 -9.961 -31.844 1 95.12 106 ILE B O 1
ATOM 3603 N N . PRO B 1 107 ? -3.865 -11.391 -31.578 1 93.31 107 PRO B N 1
ATOM 3604 C CA . PRO B 1 107 ? -4.859 -10.328 -31.422 1 93.31 107 PRO B CA 1
ATOM 3605 C C . PRO B 1 107 ? -4.57 -9.43 -30.219 1 93.31 107 PRO B C 1
ATOM 3607 O O . PRO B 1 107 ? -4.031 -9.898 -29.219 1 93.31 107 PRO B O 1
ATOM 3610 N N . LYS B 1 108 ? -4.992 -8.195 -30.219 1 88.5 108 LYS B N 1
ATOM 3611 C CA . LYS B 1 108 ? -4.688 -7.172 -29.234 1 88.5 108 LYS B CA 1
ATOM 3612 C C . LYS B 1 108 ? -5.406 -7.453 -27.906 1 88.5 108 LYS B C 1
ATOM 3614 O O . LYS B 1 108 ? -4.961 -7.02 -26.844 1 88.5 108 LYS B O 1
ATOM 3619 N N . ASP B 1 109 ? -6.43 -8.148 -27.844 1 84.69 109 ASP B N 1
ATOM 3620 C CA . ASP B 1 109 ? -7.207 -8.32 -26.625 1 84.69 109 ASP B CA 1
ATOM 3621 C C . ASP B 1 109 ? -6.836 -9.617 -25.906 1 84.69 109 ASP B C 1
ATOM 3623 O O . ASP B 1 109 ? -7.332 -9.891 -24.812 1 84.69 109 ASP B O 1
ATOM 3627 N N . PHE B 1 110 ? -5.758 -10.258 -26.438 1 89.5 110 PHE B N 1
ATOM 3628 C CA . PHE B 1 110 ? -5.363 -11.523 -25.828 1 89.5 110 PHE B CA 1
ATOM 3629 C C . PHE B 1 110 ? -4.551 -11.289 -24.562 1 89.5 110 PHE B C 1
ATOM 3631 O O . PHE B 1 110 ? -3.557 -10.562 -24.578 1 89.5 110 PHE B O 1
ATOM 3638 N N . SER B 1 111 ? -5.066 -11.852 -23.578 1 91.25 111 SER B N 1
ATOM 3639 C CA . SER B 1 111 ? -4.227 -11.938 -22.391 1 91.25 111 SER B CA 1
ATOM 3640 C C . SER B 1 111 ? -3.129 -12.984 -22.562 1 91.25 111 SER B C 1
ATOM 3642 O O . SER B 1 111 ? -3.186 -13.797 -23.484 1 91.25 111 SER B O 1
ATOM 3644 N N . PHE B 1 112 ? -2.139 -12.977 -21.75 1 91.62 112 PHE B N 1
ATOM 3645 C CA . PHE B 1 112 ? -1.002 -13.891 -21.828 1 91.62 112 PHE B CA 1
ATOM 3646 C C . PHE B 1 112 ? -1.471 -15.336 -21.812 1 91.62 112 PHE B C 1
ATOM 3648 O O . PHE B 1 112 ? -0.959 -16.172 -22.578 1 91.62 112 PHE B O 1
ATOM 3655 N N . ASP B 1 113 ? -2.488 -15.633 -21.016 1 83.94 113 ASP B N 1
ATOM 3656 C CA . ASP B 1 113 ? -2.953 -17 -20.812 1 83.94 113 ASP B CA 1
ATOM 3657 C C . ASP B 1 113 ? -3.645 -17.531 -22.062 1 83.94 113 ASP B C 1
ATOM 3659 O O . ASP B 1 113 ? -3.795 -18.75 -22.234 1 83.94 113 ASP B O 1
ATOM 3663 N N . LYS B 1 114 ? -4.09 -16.656 -22.906 1 87.19 114 LYS B N 1
ATOM 3664 C CA . LYS B 1 114 ? -4.793 -17.047 -24.125 1 87.19 114 LYS B CA 1
ATOM 3665 C C . LYS B 1 114 ? -3.809 -17.391 -25.234 1 87.19 114 LYS B C 1
ATOM 3667 O O . LYS B 1 114 ? -4.195 -17.969 -26.25 1 87.19 114 LYS B O 1
ATOM 3672 N N . ILE B 1 115 ? -2.553 -17.031 -25.047 1 90.44 115 ILE B N 1
ATOM 3673 C CA . ILE B 1 115 ? -1.515 -17.344 -26.016 1 90.44 115 ILE B CA 1
ATOM 3674 C C . ILE B 1 115 ? -1.157 -18.828 -25.938 1 90.44 115 ILE B C 1
ATOM 3676 O O . ILE B 1 115 ? -1.126 -19.406 -24.844 1 90.44 115 ILE B O 1
ATOM 3680 N N . ASN B 1 116 ? -0.971 -19.406 -27.094 1 89.06 116 ASN B N 1
ATOM 3681 C CA . ASN B 1 116 ? -0.599 -20.812 -27.062 1 89.06 116 ASN B CA 1
ATOM 3682 C C . ASN B 1 116 ? 0.721 -21.031 -26.328 1 89.06 116 ASN B C 1
ATOM 3684 O O . ASN B 1 116 ? 1.572 -20.141 -26.297 1 89.06 116 ASN B O 1
ATOM 3688 N N . ASP B 1 117 ? 0.946 -22.234 -25.844 1 88.38 117 ASP B N 1
ATOM 3689 C CA . ASP B 1 117 ? 2.055 -22.562 -24.953 1 88.38 117 ASP B CA 1
ATOM 3690 C C . ASP B 1 117 ? 3.398 -22.359 -25.656 1 88.38 117 ASP B C 1
ATOM 3692 O O . ASP B 1 117 ? 4.352 -21.875 -25.047 1 88.38 117 ASP B O 1
ATOM 3696 N N . ASP B 1 118 ? 3.414 -22.719 -26.875 1 92.88 118 ASP B N 1
ATOM 3697 C CA . ASP B 1 118 ? 4.664 -22.609 -27.625 1 92.88 118 ASP B CA 1
ATOM 3698 C C . ASP B 1 118 ? 5.082 -21.141 -27.766 1 92.88 118 ASP B C 1
ATOM 3700 O O . ASP B 1 118 ? 6.258 -20.812 -27.609 1 92.88 118 ASP B O 1
ATOM 3704 N N . LEU B 1 119 ? 4.156 -20.344 -28.078 1 94.5 119 LEU B N 1
ATOM 3705 C CA . LEU B 1 119 ? 4.426 -18.906 -28.234 1 94.5 119 LEU B CA 1
ATOM 3706 C C . LEU B 1 119 ? 4.758 -18.281 -26.891 1 94.5 119 LEU B C 1
ATOM 3708 O O . LEU B 1 119 ? 5.582 -17.359 -26.812 1 94.5 119 LEU B O 1
ATOM 3712 N N . GLN B 1 120 ? 4.078 -18.734 -25.812 1 93.12 120 GLN B N 1
ATOM 3713 C CA . GLN B 1 120 ? 4.418 -18.234 -24.469 1 93.12 120 GLN B CA 1
ATOM 3714 C C . GLN B 1 120 ? 5.887 -18.5 -24.156 1 93.12 120 GLN B C 1
ATOM 3716 O O . GLN B 1 120 ? 6.582 -17.609 -23.656 1 93.12 120 GLN B O 1
ATOM 3721 N N . LEU B 1 121 ? 6.328 -19.719 -24.469 1 94.75 121 LEU B N 1
ATOM 3722 C CA . LEU B 1 121 ? 7.703 -20.094 -24.188 1 94.75 121 LEU B CA 1
ATOM 3723 C C . LEU B 1 121 ? 8.688 -19.234 -24.969 1 94.75 121 LEU B C 1
ATOM 3725 O O . LEU B 1 121 ? 9.711 -18.812 -24.438 1 94.75 121 LEU B O 1
ATOM 3729 N N . LYS B 1 122 ? 8.359 -19 -26.234 1 95.75 122 LYS B N 1
ATOM 3730 C CA . LYS B 1 122 ? 9.203 -18.156 -27.062 1 95.75 122 LYS B CA 1
ATOM 3731 C C . LYS B 1 122 ? 9.273 -16.734 -26.5 1 95.75 122 LYS B C 1
ATOM 3733 O O . LYS B 1 122 ? 10.344 -16.125 -26.484 1 95.75 122 LYS B O 1
ATOM 3738 N N . LEU B 1 123 ? 8.164 -16.25 -26.094 1 95.38 123 LEU B N 1
ATOM 3739 C CA . LEU B 1 123 ? 8.102 -14.914 -25.516 1 95.38 123 LEU B CA 1
ATOM 3740 C C . LEU B 1 123 ? 8.914 -14.836 -24.219 1 95.38 123 LEU B C 1
ATOM 3742 O O . LEU B 1 123 ? 9.617 -13.852 -24 1 95.38 123 LEU B O 1
ATOM 3746 N N . VAL B 1 124 ? 8.797 -15.805 -23.406 1 95.75 124 VAL B N 1
ATOM 3747 C CA . VAL B 1 124 ? 9.508 -15.867 -22.125 1 95.75 124 VAL B CA 1
ATOM 3748 C C . VAL B 1 124 ? 11.008 -15.828 -22.375 1 95.75 124 VAL B C 1
ATOM 3750 O O . VAL B 1 124 ? 11.742 -15.148 -21.656 1 95.75 124 VAL B O 1
ATOM 3753 N N . LEU B 1 125 ? 11.43 -16.516 -23.375 1 94.62 125 LEU B N 1
ATOM 3754 C CA . LEU B 1 125 ? 12.844 -16.531 -23.719 1 94.62 125 LEU B CA 1
ATOM 3755 C C . LEU B 1 125 ? 13.328 -15.141 -24.109 1 94.62 125 LEU B C 1
ATOM 3757 O O . LEU B 1 125 ? 14.414 -14.719 -23.719 1 94.62 125 LEU B O 1
ATOM 3761 N N . LYS B 1 126 ? 12.531 -14.469 -24.844 1 93.12 126 LYS B N 1
ATOM 3762 C CA . LYS B 1 126 ? 12.875 -13.117 -25.25 1 93.12 126 LYS B CA 1
ATOM 3763 C C . LYS B 1 126 ? 12.938 -12.172 -24.047 1 93.12 126 LYS B C 1
ATOM 3765 O O . LYS B 1 126 ? 13.859 -11.359 -23.938 1 93.12 126 LYS B O 1
ATOM 3770 N N . VAL B 1 127 ? 11.992 -12.281 -23.219 1 93.69 127 VAL B N 1
ATOM 3771 C CA . VAL B 1 127 ? 11.906 -11.422 -22.031 1 93.69 127 VAL B CA 1
ATOM 3772 C C . VAL B 1 127 ? 13.07 -11.719 -21.094 1 93.69 127 VAL B C 1
ATOM 3774 O O . VAL B 1 127 ? 13.641 -10.812 -20.5 1 93.69 127 VAL B O 1
ATOM 3777 N N . LYS B 1 128 ? 13.398 -13.016 -20.953 1 93.44 128 LYS B N 1
ATOM 3778 C CA . L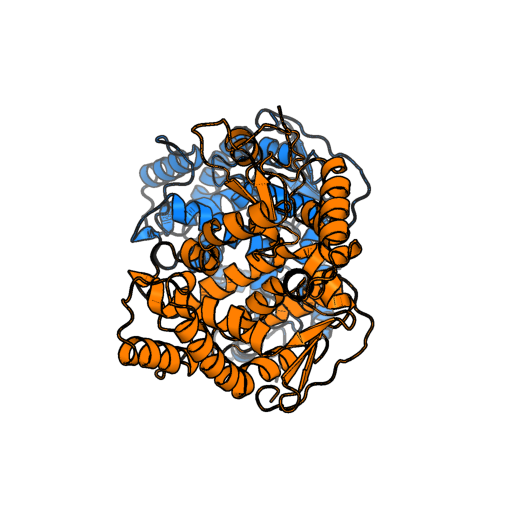YS B 1 128 ? 14.523 -13.43 -20.109 1 93.44 128 LYS B CA 1
ATOM 3779 C C . LYS B 1 128 ? 15.805 -12.719 -20.516 1 93.44 128 LYS B C 1
ATOM 3781 O O . LYS B 1 128 ? 16.562 -12.25 -19.672 1 93.44 128 LYS B O 1
ATOM 3786 N N . SER B 1 129 ? 16.016 -12.625 -21.781 1 89.31 129 SER B N 1
ATOM 3787 C CA . SER B 1 129 ? 17.203 -11.961 -22.312 1 89.31 129 SER B CA 1
ATOM 3788 C C . SER B 1 129 ? 17.188 -10.477 -21.969 1 89.31 129 SER B C 1
ATOM 3790 O O . SER B 1 129 ? 18.234 -9.906 -21.641 1 89.31 129 SER B O 1
ATOM 3792 N N . ALA B 1 130 ? 16.047 -9.922 -22.062 1 87.62 130 ALA B N 1
ATOM 3793 C CA . ALA B 1 130 ? 15.93 -8.5 -21.75 1 87.62 130 ALA B CA 1
ATOM 3794 C C . ALA B 1 130 ? 16.141 -8.258 -20.25 1 87.62 130 ALA B C 1
ATOM 3796 O O . ALA B 1 130 ? 16.734 -7.25 -19.859 1 87.62 130 ALA B O 1
ATOM 3797 N N . MET B 1 131 ? 15.664 -9.133 -19.422 1 91.12 131 MET B N 1
ATOM 3798 C CA . MET B 1 131 ? 15.766 -9 -17.984 1 91.12 131 MET B CA 1
ATOM 3799 C C . MET B 1 131 ? 17.219 -9.031 -17.531 1 91.12 131 MET B C 1
ATOM 3801 O O . MET B 1 131 ? 17.594 -8.352 -16.578 1 91.12 131 MET B O 1
ATOM 3805 N N . LYS B 1 132 ? 18.047 -9.828 -18.125 1 88.88 132 LYS B N 1
ATOM 3806 C CA . LYS B 1 132 ? 19.453 -9.977 -17.781 1 88.88 132 LYS B CA 1
ATOM 3807 C C . LYS B 1 132 ? 20.203 -8.656 -17.922 1 88.88 132 LYS B C 1
ATOM 3809 O O . LYS B 1 132 ? 21.188 -8.422 -17.219 1 88.88 132 LYS B O 1
ATOM 3814 N N . GLU B 1 133 ? 19.812 -7.844 -18.734 1 82.38 133 GLU B N 1
ATOM 3815 C CA . GLU B 1 133 ? 20.531 -6.605 -19.016 1 82.38 133 GLU B CA 1
ATOM 3816 C C . GLU B 1 133 ? 20.234 -5.543 -17.953 1 82.38 133 GLU B C 1
ATOM 3818 O O . GLU B 1 133 ? 21.156 -4.871 -17.469 1 82.38 133 GLU B O 1
ATOM 3823 N N . ASN B 1 134 ? 18.969 -5.348 -17.594 1 78 134 ASN B N 1
ATOM 3824 C CA . ASN B 1 134 ? 18.672 -4.098 -16.906 1 78 134 ASN B CA 1
ATOM 3825 C C . ASN B 1 134 ? 17.797 -4.332 -15.672 1 78 134 ASN B C 1
ATOM 3827 O O . ASN B 1 134 ? 17.562 -3.41 -14.891 1 78 134 ASN B O 1
ATOM 3831 N N . VAL B 1 135 ? 17.422 -5.469 -15.383 1 88 135 VAL B N 1
ATOM 3832 C CA . VAL B 1 135 ? 16.344 -5.59 -14.414 1 88 135 VAL B CA 1
ATOM 3833 C C . VAL B 1 135 ? 16.891 -6.035 -13.062 1 88 135 VAL B C 1
ATOM 3835 O O . VAL B 1 135 ? 16.719 -5.352 -12.055 1 88 135 VAL B O 1
ATOM 3838 N N . PHE B 1 136 ? 17.734 -7.094 -12.992 1 91.5 136 PHE B N 1
ATOM 3839 C CA . PHE B 1 136 ? 18.188 -7.711 -11.75 1 91.5 136 PHE B CA 1
ATOM 3840 C C . PHE B 1 136 ? 19.125 -6.789 -10.992 1 91.5 136 PHE B C 1
ATOM 3842 O O . PHE B 1 136 ? 18.969 -6.586 -9.789 1 91.5 136 PHE B O 1
ATOM 3849 N N . GLY B 1 137 ? 20.062 -6.234 -11.703 1 90.62 137 GLY B N 1
ATOM 3850 C CA . GLY B 1 137 ? 21.094 -5.422 -11.07 1 90.62 137 GLY B CA 1
ATOM 3851 C C . GLY B 1 137 ? 20.547 -4.145 -10.461 1 90.62 137 GLY B C 1
ATOM 3852 O O . GLY B 1 137 ? 21 -3.725 -9.391 1 90.62 137 GLY B O 1
ATOM 3853 N N . ALA B 1 138 ? 19.594 -3.537 -11.109 1 90.56 138 ALA B N 1
ATOM 3854 C CA . ALA B 1 138 ? 19.031 -2.266 -10.641 1 90.56 138 ALA B CA 1
ATOM 3855 C C . ALA B 1 138 ? 18.359 -2.426 -9.289 1 90.56 138 ALA B C 1
ATOM 3857 O O . ALA B 1 138 ? 18.625 -1.67 -8.352 1 90.56 138 ALA B O 1
ATOM 3858 N N . LEU B 1 139 ? 17.516 -3.406 -9.148 1 93.06 139 LEU B N 1
ATOM 3859 C CA . LEU B 1 139 ? 16.828 -3.635 -7.883 1 93.06 139 LEU B CA 1
ATOM 3860 C C . LEU B 1 139 ? 17.797 -4.125 -6.812 1 93.06 139 LEU B C 1
ATOM 3862 O O . LEU B 1 139 ? 17.672 -3.758 -5.645 1 93.06 139 LEU B O 1
ATOM 3866 N N . TRP B 1 140 ? 18.734 -4.992 -7.262 1 94.19 140 TRP B N 1
ATOM 3867 C CA . TRP B 1 140 ? 19.766 -5.469 -6.34 1 94.19 140 TRP B CA 1
ATOM 3868 C C . TRP B 1 140 ? 20.516 -4.297 -5.715 1 94.19 140 TRP B C 1
ATOM 3870 O O . TRP B 1 140 ? 20.719 -4.266 -4.5 1 94.19 140 TRP B O 1
ATOM 3880 N N . GLY B 1 141 ? 20.906 -3.369 -6.512 1 91.94 141 GLY B N 1
ATOM 3881 C CA . GLY B 1 141 ? 21.578 -2.182 -6.027 1 91.94 141 GLY B CA 1
ATOM 3882 C C . GLY B 1 141 ? 20.75 -1.363 -5.062 1 91.94 141 GLY B C 1
ATOM 3883 O O . GLY B 1 141 ? 21.234 -0.919 -4.023 1 91.94 141 GLY B O 1
ATOM 3884 N N . ASP B 1 142 ? 19.484 -1.194 -5.383 1 91 142 ASP B N 1
ATOM 3885 C CA . ASP B 1 142 ? 18.594 -0.389 -4.562 1 91 142 ASP B CA 1
ATOM 3886 C C . ASP B 1 142 ? 18.359 -1.035 -3.197 1 91 142 ASP B C 1
ATOM 3888 O O . ASP B 1 142 ? 18.094 -0.343 -2.213 1 91 142 ASP B O 1
ATOM 3892 N N . THR B 1 143 ? 18.484 -2.361 -3.168 1 93.5 143 THR B N 1
ATOM 3893 C CA . THR B 1 143 ? 18.312 -3.064 -1.9 1 93.5 143 THR B CA 1
ATOM 3894 C C . THR B 1 143 ? 19.656 -3.273 -1.21 1 93.5 143 THR B C 1
ATOM 3896 O O . THR B 1 143 ? 19.734 -3.973 -0.198 1 93.5 143 THR B O 1
ATOM 3899 N N . LYS B 1 144 ? 20.734 -2.811 -1.813 1 91 144 LYS B N 1
ATOM 3900 C CA . LYS B 1 144 ? 22.094 -2.902 -1.281 1 91 144 LYS B CA 1
ATOM 3901 C C . LYS B 1 144 ? 22.516 -4.355 -1.124 1 91 144 LYS B C 1
ATOM 3903 O O . LYS B 1 144 ? 23.203 -4.707 -0.16 1 91 144 LYS B O 1
ATOM 3908 N N . GLY B 1 145 ? 21.969 -5.215 -1.985 1 94.25 145 GLY B N 1
ATOM 3909 C CA . GLY B 1 145 ? 22.344 -6.625 -1.994 1 94.25 145 GLY B CA 1
ATOM 3910 C C . GLY B 1 145 ? 21.75 -7.398 -0.825 1 94.25 145 GLY B C 1
ATOM 3911 O O . GLY B 1 145 ? 22.203 -8.508 -0.524 1 94.25 145 GLY B O 1
ATOM 3912 N N . LEU B 1 146 ? 20.781 -6.859 -0.229 1 94.94 146 LEU B N 1
ATOM 3913 C CA . LEU B 1 146 ? 20.25 -7.457 0.993 1 94.94 146 LEU B CA 1
ATOM 3914 C C . LEU B 1 146 ? 19.156 -8.469 0.673 1 94.94 146 LEU B C 1
ATOM 3916 O O . LEU B 1 146 ? 18.812 -9.305 1.511 1 94.94 146 LEU B O 1
ATOM 3920 N N . PHE B 1 147 ? 18.609 -8.383 -0.478 1 96.19 147 PHE B N 1
ATOM 3921 C CA . PHE B 1 147 ? 17.375 -9.117 -0.707 1 96.19 147 PHE B CA 1
ATOM 3922 C C . PHE B 1 147 ? 17.656 -10.422 -1.441 1 96.19 147 PHE B C 1
ATOM 3924 O O . PHE B 1 147 ? 17 -11.438 -1.175 1 96.19 147 PHE B O 1
ATOM 3931 N N . TYR B 1 148 ? 18.594 -10.352 -2.348 1 96.75 148 TYR B N 1
ATOM 3932 C CA . TYR B 1 148 ? 18.828 -11.547 -3.156 1 96.75 148 TYR B CA 1
ATOM 3933 C C . TYR B 1 148 ? 20.203 -11.508 -3.809 1 96.75 148 TYR B C 1
ATOM 3935 O O . TYR B 1 148 ? 20.875 -10.469 -3.793 1 96.75 148 TYR B O 1
ATOM 3943 N N . GLU B 1 149 ? 20.625 -12.625 -4.258 1 96.25 149 GLU B N 1
ATOM 3944 C CA . GLU B 1 149 ? 21.781 -12.742 -5.141 1 96.25 149 GLU B CA 1
ATOM 3945 C C . GLU B 1 149 ? 21.375 -13.289 -6.508 1 96.25 149 GLU B C 1
ATOM 3947 O O . GLU B 1 149 ? 20.312 -13.891 -6.656 1 96.25 149 GLU B O 1
ATOM 3952 N N . PHE B 1 150 ? 22.125 -12.977 -7.48 1 95.75 150 PHE B N 1
ATOM 3953 C CA . PHE B 1 150 ? 21.844 -13.445 -8.836 1 95.75 150 PHE B CA 1
ATOM 3954 C C . PHE B 1 150 ? 23.125 -13.648 -9.625 1 95.75 150 PHE B C 1
ATOM 3956 O O . PHE B 1 150 ? 24.172 -13.109 -9.266 1 95.75 150 PHE B O 1
ATOM 3963 N N . ASP B 1 151 ? 23.047 -14.508 -10.617 1 94.62 151 ASP B N 1
ATOM 3964 C CA . ASP B 1 151 ? 24.156 -14.812 -11.516 1 94.62 151 ASP B CA 1
ATOM 3965 C C . ASP B 1 151 ? 23.672 -15.039 -12.945 1 94.62 151 ASP B C 1
ATOM 3967 O O . ASP B 1 151 ? 22.984 -16.031 -13.219 1 94.62 151 ASP B O 1
ATOM 3971 N N . HIS B 1 152 ? 24.094 -14.242 -13.836 1 93 152 HIS B N 1
ATOM 3972 C CA . HIS B 1 152 ? 23.594 -14.289 -15.211 1 93 152 HIS B CA 1
ATOM 3973 C C . HIS B 1 152 ? 24.125 -15.523 -15.945 1 93 152 HIS B C 1
ATOM 3975 O O . HIS B 1 152 ? 23.453 -16.062 -16.828 1 93 152 HIS B O 1
ATOM 3981 N N . LYS B 1 153 ? 25.344 -15.875 -15.664 1 91.31 153 LYS B N 1
ATOM 3982 C CA . LYS B 1 153 ? 25.938 -17.047 -16.328 1 91.31 153 LYS B CA 1
ATOM 3983 C C . LYS B 1 153 ? 25.203 -18.312 -15.938 1 91.31 153 LYS B C 1
ATOM 3985 O O . LYS B 1 153 ? 24.844 -19.125 -16.797 1 91.31 153 LYS B O 1
ATOM 3990 N N . ARG B 1 154 ? 24.891 -18.531 -14.688 1 92.25 154 ARG B N 1
ATOM 3991 C CA . ARG B 1 154 ? 24.188 -19.703 -14.18 1 92.25 154 ARG B CA 1
ATOM 3992 C C . ARG B 1 154 ? 22.672 -19.562 -14.352 1 92.25 154 ARG B C 1
ATOM 3994 O O . ARG B 1 154 ? 21.938 -20.547 -14.227 1 92.25 154 ARG B O 1
ATOM 4001 N N . GLU B 1 155 ? 22.203 -18.344 -14.531 1 93.56 155 GLU B N 1
ATOM 4002 C CA . GLU B 1 155 ? 20.797 -17.984 -14.648 1 93.56 155 GLU B CA 1
ATOM 4003 C C . GLU B 1 155 ? 20.016 -18.391 -13.398 1 93.56 155 GLU B C 1
ATOM 4005 O O . GLU B 1 155 ? 18.984 -19.062 -13.5 1 93.56 155 GLU B O 1
ATOM 4010 N N . TYR B 1 156 ? 20.562 -18.047 -12.305 1 92 156 TYR B N 1
ATOM 4011 C CA . TYR B 1 156 ? 19.828 -18.375 -11.078 1 92 156 TYR B CA 1
ATOM 4012 C C . TYR B 1 156 ? 19.672 -17.156 -10.188 1 92 156 TYR B C 1
ATOM 4014 O O . TYR B 1 156 ? 20.391 -16.172 -10.352 1 92 156 TYR B O 1
ATOM 4022 N N . PHE B 1 157 ? 18.766 -17.188 -9.391 1 95.62 157 PHE B N 1
ATOM 4023 C CA . PHE B 1 157 ? 18.328 -16.203 -8.406 1 95.62 157 PHE B CA 1
ATOM 4024 C C . PHE B 1 157 ? 18.094 -16.844 -7.051 1 95.62 157 PHE B C 1
ATOM 4026 O O . PHE B 1 157 ? 17.516 -17.938 -6.973 1 95.62 157 PHE B O 1
ATOM 4033 N N . ARG B 1 158 ? 18.656 -16.219 -5.961 1 96.94 158 ARG B N 1
ATOM 4034 C CA . ARG B 1 158 ? 18.453 -16.797 -4.641 1 96.94 158 ARG B CA 1
ATOM 4035 C C . ARG B 1 158 ? 18.016 -15.734 -3.637 1 96.94 158 ARG B C 1
ATOM 4037 O O . ARG B 1 158 ? 18.656 -14.703 -3.496 1 96.94 158 ARG B O 1
ATOM 4044 N N . PHE B 1 159 ? 16.969 -16.047 -2.889 1 96.75 159 PHE B N 1
ATOM 4045 C CA . PHE B 1 159 ? 16.438 -15.141 -1.877 1 96.75 159 PHE B CA 1
ATOM 4046 C C . PHE B 1 159 ? 17.328 -15.141 -0.636 1 96.75 159 PHE B C 1
ATOM 4048 O O . PHE B 1 159 ? 17.844 -16.188 -0.243 1 96.75 159 PHE B O 1
ATOM 4055 N N . HIS B 1 160 ? 17.5 -13.961 -0.039 1 96.75 160 HIS B N 1
ATOM 4056 C CA . HIS B 1 160 ? 17.859 -13.953 1.374 1 96.75 160 HIS B CA 1
ATOM 4057 C C . HIS B 1 160 ? 16.781 -14.617 2.223 1 96.75 160 HIS B C 1
ATOM 4059 O O . HIS B 1 160 ? 15.602 -14.297 2.094 1 96.75 160 HIS B O 1
ATOM 4065 N N . PRO B 1 161 ? 17.156 -15.562 3.074 1 94.94 161 PRO B N 1
ATOM 4066 C CA . PRO B 1 161 ? 16.156 -16.328 3.824 1 94.94 161 PRO B CA 1
ATOM 4067 C C . PRO B 1 161 ? 15.203 -15.438 4.613 1 94.94 161 PRO B C 1
ATOM 4069 O O . PRO B 1 161 ? 13.984 -15.641 4.578 1 94.94 161 PRO B O 1
ATOM 4072 N N . ALA B 1 162 ? 15.711 -14.453 5.305 1 96 162 ALA B N 1
ATOM 4073 C CA . ALA B 1 162 ? 14.875 -13.562 6.109 1 96 162 ALA B CA 1
ATOM 4074 C C . ALA B 1 162 ? 13.922 -12.758 5.23 1 96 162 ALA B C 1
ATOM 4076 O O . ALA B 1 162 ? 12.789 -12.492 5.621 1 96 162 ALA B O 1
ATOM 4077 N N . VAL B 1 163 ? 14.391 -12.383 4.066 1 97.12 163 VAL B N 1
ATOM 4078 C CA . VAL B 1 163 ? 13.586 -11.594 3.145 1 97.12 163 VAL B CA 1
ATOM 4079 C C . VAL B 1 163 ? 12.445 -12.453 2.598 1 97.12 163 VAL B C 1
ATOM 4081 O O . VAL B 1 163 ? 11.297 -12 2.523 1 97.12 163 VAL B O 1
ATOM 4084 N N . ARG B 1 164 ? 12.773 -13.609 2.232 1 95.62 164 ARG B N 1
ATOM 4085 C CA . ARG B 1 164 ? 11.734 -14.508 1.732 1 95.62 164 ARG B CA 1
ATOM 4086 C C . ARG B 1 164 ? 10.656 -14.734 2.783 1 95.62 164 ARG B C 1
ATOM 4088 O O . ARG B 1 164 ? 9.461 -14.672 2.477 1 95.62 164 ARG B O 1
ATOM 4095 N N . GLU B 1 165 ? 11.07 -15.047 3.971 1 93.5 165 GLU B N 1
ATOM 4096 C CA . GLU B 1 165 ? 10.117 -15.25 5.059 1 93.5 165 GLU B CA 1
ATOM 4097 C C . GLU B 1 165 ? 9.25 -14.016 5.262 1 93.5 165 GLU B C 1
ATOM 4099 O O . GLU B 1 165 ? 8.031 -14.125 5.441 1 93.5 165 GLU B O 1
ATOM 4104 N N . PHE B 1 166 ? 9.883 -12.891 5.258 1 96.12 166 PHE B N 1
ATOM 4105 C CA . PHE B 1 166 ? 9.188 -11.617 5.402 1 96.12 166 PHE B CA 1
ATOM 4106 C C . PHE B 1 166 ? 8.141 -11.445 4.309 1 96.12 166 PHE B C 1
ATOM 4108 O O . PHE B 1 166 ? 7.004 -11.062 4.582 1 96.12 166 PHE B O 1
ATOM 4115 N N . MET B 1 167 ? 8.555 -11.727 3.076 1 96.19 167 MET B N 1
ATOM 4116 C CA . MET B 1 167 ? 7.664 -11.531 1.935 1 96.19 167 MET B CA 1
ATOM 4117 C C . MET B 1 167 ? 6.469 -12.484 2.008 1 96.19 167 MET B C 1
ATOM 4119 O O . MET B 1 167 ? 5.363 -12.125 1.602 1 96.19 167 MET B O 1
ATOM 4123 N N . MET B 1 168 ? 6.691 -13.594 2.518 1 92.56 168 MET B N 1
ATOM 4124 C CA . MET B 1 168 ? 5.586 -14.531 2.707 1 92.56 168 MET B CA 1
ATOM 4125 C C . MET B 1 168 ? 4.645 -14.047 3.805 1 92.56 168 MET B C 1
ATOM 4127 O O . MET B 1 168 ? 3.424 -14.117 3.654 1 92.56 168 MET B O 1
ATOM 4131 N N . LYS B 1 169 ? 5.223 -13.539 4.836 1 92.06 169 LYS B N 1
ATOM 4132 C CA . LYS B 1 169 ? 4.477 -13.078 6 1 92.06 169 LYS B CA 1
ATOM 4133 C C . LYS B 1 169 ? 3.592 -11.883 5.652 1 92.06 169 LYS B C 1
ATOM 4135 O O . LYS B 1 169 ? 2.475 -11.766 6.156 1 92.06 169 LYS B O 1
ATOM 4140 N N . TYR B 1 170 ? 4.109 -11.023 4.824 1 94.56 170 TYR B N 1
ATOM 4141 C CA . TYR B 1 170 ? 3.418 -9.773 4.508 1 94.56 170 TYR B CA 1
ATOM 4142 C C . TYR B 1 170 ? 3.102 -9.688 3.02 1 94.56 170 TYR B C 1
ATOM 4144 O O . TYR B 1 170 ? 3.113 -8.602 2.439 1 94.56 170 TYR B O 1
ATOM 4152 N N . GLN B 1 171 ? 2.826 -10.797 2.396 1 93.81 171 GLN B N 1
ATOM 4153 C CA . GLN B 1 171 ? 2.676 -10.906 0.95 1 93.81 171 GLN B CA 1
ATOM 4154 C C . GLN B 1 171 ? 1.582 -9.977 0.438 1 93.81 171 GLN B C 1
ATOM 4156 O O . GLN B 1 171 ? 1.803 -9.211 -0.501 1 93.81 171 GLN B O 1
ATOM 4161 N N . ARG B 1 172 ? 0.439 -9.992 1.01 1 92.06 172 ARG B N 1
ATOM 4162 C CA . ARG B 1 172 ? -0.695 -9.203 0.547 1 92.06 172 ARG B CA 1
ATOM 4163 C C . ARG B 1 172 ? -0.381 -7.711 0.609 1 92.06 172 ARG B C 1
ATOM 4165 O O . ARG B 1 172 ? -0.718 -6.961 -0.311 1 92.06 172 ARG B O 1
ATOM 4172 N N . LEU B 1 173 ? 0.244 -7.281 1.693 1 94.62 173 LEU B N 1
ATOM 4173 C CA . LEU B 1 173 ? 0.625 -5.879 1.847 1 94.62 173 LEU B CA 1
ATOM 4174 C C . LEU B 1 173 ? 1.623 -5.469 0.77 1 94.62 173 LEU B C 1
ATOM 4176 O O . LEU B 1 173 ? 1.506 -4.387 0.19 1 94.62 173 LEU B O 1
ATOM 4180 N N . LEU B 1 174 ? 2.562 -6.359 0.506 1 95.62 174 LEU B N 1
ATOM 4181 C CA . LEU B 1 174 ? 3.58 -6.074 -0.499 1 95.62 174 LEU B CA 1
ATOM 4182 C C . LEU B 1 174 ? 2.961 -5.996 -1.891 1 95.62 174 LEU B C 1
ATOM 4184 O O . LEU B 1 174 ? 3.346 -5.145 -2.697 1 95.62 174 LEU B O 1
ATOM 4188 N N . VAL B 1 175 ? 2.01 -6.859 -2.129 1 93.81 175 VAL B N 1
ATOM 4189 C CA . VAL B 1 175 ? 1.307 -6.836 -3.408 1 93.81 175 VAL B CA 1
ATOM 4190 C C . VAL B 1 175 ? 0.57 -5.508 -3.57 1 93.81 175 VAL B C 1
ATOM 4192 O O . VAL B 1 175 ? 0.685 -4.848 -4.605 1 93.81 175 VAL B O 1
ATOM 4195 N N . ASN B 1 176 ? -0.151 -5.113 -2.561 1 94.94 176 ASN B N 1
ATOM 4196 C CA . ASN B 1 176 ? -0.918 -3.871 -2.602 1 94.94 176 ASN B CA 1
ATOM 4197 C C . ASN B 1 176 ? -0.012 -2.658 -2.781 1 94.94 176 ASN B C 1
ATOM 4199 O O . ASN B 1 176 ? -0.303 -1.773 -3.588 1 94.94 176 ASN B O 1
ATOM 4203 N N . LEU B 1 177 ? 1.062 -2.631 -2.051 1 96.5 177 LEU B N 1
ATOM 4204 C CA . LEU B 1 177 ? 1.996 -1.514 -2.135 1 96.5 177 LEU B CA 1
ATOM 4205 C C . LEU B 1 177 ? 2.639 -1.447 -3.516 1 96.5 177 LEU B C 1
ATOM 4207 O O . LEU B 1 177 ? 2.766 -0.367 -4.098 1 96.5 177 LEU B O 1
ATOM 4211 N N . THR B 1 178 ? 3.012 -2.588 -4.035 1 96.06 178 THR B N 1
ATOM 4212 C CA . THR B 1 178 ? 3.633 -2.641 -5.355 1 96.06 178 THR B CA 1
ATOM 4213 C C . THR B 1 178 ? 2.645 -2.209 -6.434 1 96.06 178 THR B C 1
ATOM 4215 O O . THR B 1 178 ? 2.988 -1.423 -7.32 1 96.06 178 THR B O 1
ATOM 4218 N N . ASN B 1 179 ? 1.417 -2.713 -6.324 1 95.62 179 ASN B N 1
ATOM 4219 C CA . ASN B 1 179 ? 0.373 -2.318 -7.262 1 95.62 179 ASN B CA 1
ATOM 4220 C C . ASN B 1 179 ? 0.136 -0.81 -7.234 1 95.62 179 ASN B C 1
ATOM 4222 O O . ASN B 1 179 ? -0.011 -0.181 -8.281 1 95.62 179 ASN B O 1
ATOM 4226 N N . TYR B 1 180 ? 0.122 -0.293 -6.07 1 96.44 180 TYR B N 1
ATOM 4227 C CA . TYR B 1 180 ? -0.135 1.133 -5.906 1 96.44 180 TYR B CA 1
ATOM 4228 C C . TYR B 1 180 ? 0.918 1.964 -6.629 1 96.44 180 TYR B C 1
ATOM 4230 O O . TYR B 1 180 ? 0.584 2.84 -7.43 1 96.44 180 TYR B O 1
ATOM 4238 N N . HIS B 1 181 ? 2.131 1.679 -6.371 1 96.31 181 HIS B N 1
ATOM 4239 C CA . HIS B 1 181 ? 3.219 2.477 -6.926 1 96.31 181 HIS B CA 1
ATOM 4240 C C . HIS B 1 181 ? 3.367 2.244 -8.422 1 96.31 181 HIS B C 1
ATOM 4242 O O . HIS B 1 181 ? 3.66 3.176 -9.18 1 96.31 181 HIS B O 1
ATOM 4248 N N . MET B 1 182 ? 3.166 1.023 -8.789 1 95.62 182 MET B N 1
ATOM 4249 C CA . MET B 1 182 ? 3.193 0.737 -10.219 1 95.62 182 MET B CA 1
ATOM 4250 C C . MET B 1 182 ? 2.082 1.487 -10.945 1 95.62 182 MET B C 1
ATOM 4252 O O . MET B 1 182 ? 2.322 2.117 -11.977 1 95.62 182 MET B O 1
ATOM 4256 N N . ALA B 1 183 ? 0.894 1.433 -10.414 1 96.5 183 ALA B N 1
ATOM 4257 C CA . ALA B 1 183 ? -0.25 2.111 -11.016 1 96.5 183 ALA B CA 1
ATOM 4258 C C . ALA B 1 183 ? -0.015 3.617 -11.094 1 96.5 183 ALA B C 1
ATOM 4260 O O . ALA B 1 183 ? -0.38 4.254 -12.086 1 96.5 183 ALA B O 1
ATOM 4261 N N . LYS B 1 184 ? 0.549 4.145 -10.078 1 95.06 184 LYS B N 1
ATOM 4262 C CA . LYS B 1 184 ? 0.838 5.574 -10.062 1 95.06 184 LYS B CA 1
ATOM 4263 C C . LYS B 1 184 ? 1.752 5.961 -11.227 1 95.06 184 LYS B C 1
ATOM 4265 O O . LYS B 1 184 ? 1.491 6.938 -11.93 1 95.06 184 LYS B O 1
ATOM 4270 N N . MET B 1 185 ? 2.787 5.25 -11.367 1 94.94 185 MET B N 1
ATOM 4271 C CA . MET B 1 185 ? 3.717 5.543 -12.453 1 94.94 185 MET B CA 1
ATOM 4272 C C . MET B 1 185 ? 3.047 5.355 -13.812 1 94.94 185 MET B C 1
ATOM 4274 O O . MET B 1 185 ? 3.195 6.191 -14.703 1 94.94 185 MET B O 1
ATOM 4278 N N . VAL B 1 186 ? 2.312 4.266 -13.953 1 96.44 186 VAL B N 1
ATOM 4279 C CA . VAL B 1 186 ? 1.637 3.979 -15.211 1 96.44 186 VAL B CA 1
ATOM 4280 C C . VAL B 1 186 ? 0.624 5.078 -15.523 1 96.44 186 VAL B C 1
ATOM 4282 O O . VAL B 1 186 ? 0.467 5.484 -16.672 1 96.44 186 VAL B O 1
ATOM 4285 N N . GLU B 1 187 ? -0.058 5.531 -14.492 1 95.88 187 GLU B N 1
ATOM 4286 C CA . GLU B 1 187 ? -1.01 6.629 -14.648 1 95.88 187 GLU B CA 1
ATOM 4287 C C . GLU B 1 187 ? -0.322 7.887 -15.164 1 95.88 187 GLU B C 1
ATOM 4289 O O . GLU B 1 187 ? -0.859 8.586 -16.031 1 95.88 187 GLU B O 1
ATOM 4294 N N . GLU B 1 188 ? 0.791 8.164 -14.695 1 93.81 188 GLU B N 1
ATOM 4295 C CA . GLU B 1 188 ? 1.559 9.336 -15.094 1 93.81 188 GLU B CA 1
ATOM 4296 C C . GLU B 1 188 ? 2.025 9.227 -16.547 1 93.81 188 GLU B C 1
ATOM 4298 O O . GLU B 1 188 ? 2.125 10.234 -17.25 1 93.81 188 GLU B O 1
ATOM 4303 N N . LEU B 1 189 ? 2.301 8.055 -16.938 1 95.56 189 LEU B N 1
ATOM 4304 C CA . LEU B 1 189 ? 2.955 7.824 -18.219 1 95.56 189 LEU B CA 1
ATOM 4305 C C . LEU B 1 189 ? 1.925 7.66 -19.328 1 95.56 189 LEU B C 1
ATOM 4307 O O . LEU B 1 189 ? 2.236 7.867 -20.5 1 95.56 189 LEU B O 1
ATOM 4311 N N . ASN B 1 190 ? 0.74 7.219 -18.984 1 95.62 190 ASN B N 1
ATOM 4312 C CA . ASN B 1 190 ? -0.27 6.887 -19.984 1 95.62 190 ASN B CA 1
ATOM 4313 C C . ASN B 1 190 ? -1.479 7.812 -19.891 1 95.62 190 ASN B C 1
ATOM 4315 O O . ASN B 1 190 ? -1.634 8.539 -18.906 1 95.62 190 ASN B O 1
ATOM 4319 N N . GLU B 1 191 ? -2.305 7.738 -20.906 1 91.62 191 GLU B N 1
ATOM 4320 C CA . GLU B 1 191 ? -3.465 8.625 -20.969 1 91.62 191 GLU B CA 1
ATOM 4321 C C . GLU B 1 191 ? -4.75 7.836 -21.219 1 91.62 191 GLU B C 1
ATOM 4323 O O . GLU B 1 191 ? -4.703 6.641 -21.5 1 91.62 191 GLU B O 1
ATOM 4328 N N . TYR B 1 192 ? -5.832 8.562 -21.016 1 89.56 192 TYR B N 1
ATOM 4329 C CA . TYR B 1 192 ? -7.125 8 -21.391 1 89.56 192 TYR B CA 1
ATOM 4330 C C . TYR B 1 192 ? -7.148 7.613 -22.859 1 89.56 192 TYR B C 1
ATOM 4332 O O . TYR B 1 192 ? -6.566 8.305 -23.703 1 89.56 192 TYR B O 1
ATOM 4340 N N . PRO B 1 193 ? -7.848 6.473 -23.125 1 93.19 193 PRO B N 1
ATOM 4341 C CA . PRO B 1 193 ? -8.742 5.633 -22.312 1 93.19 193 PRO B CA 1
ATOM 4342 C C . PRO B 1 193 ? -8.016 4.445 -21.688 1 93.19 193 PRO B C 1
ATOM 4344 O O . PRO B 1 193 ? -8.617 3.701 -20.906 1 93.19 193 PRO B O 1
ATOM 4347 N N . SER B 1 194 ? -6.758 4.273 -21.969 1 91.88 194 SER B N 1
ATOM 4348 C CA . SER B 1 194 ? -6.051 3.09 -21.5 1 91.88 194 SER B CA 1
ATOM 4349 C C . SER B 1 194 ? -5.992 3.057 -19.969 1 91.88 194 SER B C 1
ATOM 4351 O O . SER B 1 194 ? -5.938 1.98 -19.375 1 91.88 194 SER B O 1
ATOM 4353 N N . THR B 1 195 ? -6.102 4.219 -19.422 1 93.75 195 THR B N 1
ATOM 4354 C CA . THR B 1 195 ? -5.934 4.297 -17.969 1 93.75 195 THR B CA 1
ATOM 4355 C C . THR B 1 195 ? -7.277 4.141 -17.266 1 93.75 195 THR B C 1
ATOM 4357 O O . THR B 1 195 ? -7.352 4.219 -16.031 1 93.75 195 THR B O 1
ATOM 4360 N N . GLN B 1 196 ? -8.32 3.971 -18.062 1 92.31 196 GLN B N 1
ATOM 4361 C CA . GLN B 1 196 ? -9.594 3.688 -17.422 1 92.31 196 GLN B CA 1
ATOM 4362 C C . GLN B 1 196 ? -9.539 2.385 -16.625 1 92.31 196 GLN B C 1
ATOM 4364 O O . GLN B 1 196 ? -9.062 1.365 -17.125 1 92.31 196 GLN B O 1
ATOM 4369 N N . TYR B 1 197 ? -9.961 2.422 -15.32 1 93.25 197 TYR B N 1
ATOM 4370 C CA . TYR B 1 197 ? -9.93 1.287 -14.406 1 93.25 197 TYR B CA 1
ATOM 4371 C C . TYR B 1 197 ? -8.508 0.742 -14.266 1 93.25 197 TYR B C 1
ATOM 4373 O O . TYR B 1 197 ? -8.297 -0.47 -14.344 1 93.25 197 TYR B O 1
ATOM 4381 N N . LEU B 1 198 ? -7.582 1.676 -14.164 1 95 198 LEU B N 1
ATOM 4382 C CA . LEU B 1 198 ? -6.156 1.371 -14.133 1 95 198 LEU B CA 1
ATOM 4383 C C . LEU B 1 198 ? -5.824 0.445 -12.969 1 95 198 LEU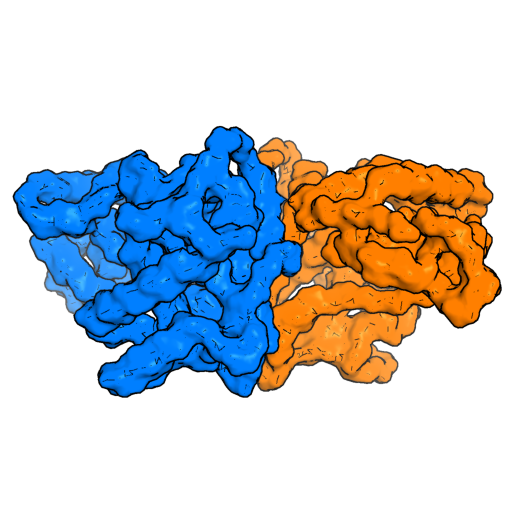 B C 1
ATOM 4385 O O . LEU B 1 198 ? -5.062 -0.512 -13.125 1 95 198 LEU B O 1
ATOM 4389 N N . LEU B 1 199 ? -6.359 0.707 -11.82 1 94.75 199 LEU B N 1
ATOM 4390 C CA . LEU B 1 199 ? -6.039 -0.08 -10.633 1 94.75 199 LEU B CA 1
ATOM 4391 C C . LEU B 1 199 ? -6.516 -1.52 -10.789 1 94.75 199 LEU B C 1
ATOM 4393 O O . LEU B 1 199 ? -5.816 -2.457 -10.398 1 94.75 199 LEU B O 1
ATOM 4397 N N . ASP B 1 200 ? -7.648 -1.685 -11.398 1 91.31 200 ASP B N 1
ATOM 4398 C CA . ASP B 1 200 ? -8.141 -3.027 -11.695 1 91.31 200 ASP B CA 1
ATOM 4399 C C . ASP B 1 200 ? -7.234 -3.738 -12.695 1 91.31 200 ASP B C 1
ATOM 4401 O O . ASP B 1 200 ? -6.961 -4.934 -12.555 1 91.31 200 ASP B O 1
ATOM 4405 N N . LYS B 1 201 ? -6.805 -3.025 -13.68 1 92.69 201 LYS B N 1
ATOM 4406 C CA . LYS B 1 201 ? -5.934 -3.584 -14.711 1 92.69 201 LYS B CA 1
ATOM 4407 C C . LYS B 1 201 ? -4.605 -4.043 -14.117 1 92.69 201 LYS B C 1
ATOM 4409 O O . LYS B 1 201 ? -4.102 -5.113 -14.461 1 92.69 201 LYS B O 1
ATOM 4414 N N . VAL B 1 202 ? -4.082 -3.232 -13.203 1 93.06 202 VAL B N 1
ATOM 4415 C CA . VAL B 1 202 ? -2.793 -3.539 -12.594 1 93.06 202 VAL B CA 1
ATOM 4416 C C . VAL B 1 202 ? -2.936 -4.738 -11.664 1 93.06 202 VAL B C 1
ATOM 4418 O O . VAL B 1 202 ? -2.016 -5.551 -11.539 1 93.06 202 VAL B O 1
ATOM 4421 N N . GLU B 1 203 ? -4.105 -4.895 -11.047 1 86.88 203 GLU B N 1
ATOM 4422 C CA . GLU B 1 203 ? -4.355 -5.996 -10.125 1 86.88 203 GLU B CA 1
ATOM 4423 C C . GLU B 1 203 ? -4.621 -7.297 -10.875 1 86.88 203 GLU B C 1
ATOM 4425 O O . GLU B 1 203 ? -4.223 -8.375 -10.422 1 86.88 203 GLU B O 1
ATOM 4430 N N . SER B 1 204 ? -5.355 -7.223 -11.961 1 74.56 204 SER B N 1
ATOM 4431 C CA . SER B 1 204 ? -5.852 -8.391 -12.68 1 74.56 204 SER B CA 1
ATOM 4432 C C . SER B 1 204 ? -4.777 -8.969 -13.602 1 74.56 204 SER B C 1
ATOM 4434 O O . SER B 1 204 ? -5.016 -9.961 -14.297 1 74.56 204 SER B O 1
ATOM 4436 N N . ILE B 1 205 ? -3.693 -8.32 -13.609 1 67.12 205 ILE B N 1
ATOM 4437 C CA . ILE B 1 205 ? -2.625 -8.781 -14.492 1 67.12 205 ILE B CA 1
ATOM 4438 C C . ILE B 1 205 ? -2.404 -10.281 -14.305 1 67.12 205 ILE B C 1
ATOM 4440 O O . ILE B 1 205 ? -2.092 -10.992 -15.266 1 67.12 205 ILE B O 1
ATOM 4444 N N . ALA B 1 206 ? -2.779 -10.68 -13.148 1 57.78 206 ALA B N 1
ATOM 4445 C CA . ALA B 1 206 ? -2.482 -12.078 -12.844 1 57.78 206 ALA B CA 1
ATOM 4446 C C . ALA B 1 206 ? -3.725 -12.953 -12.992 1 57.78 206 ALA B C 1
ATOM 4448 O O . ALA B 1 206 ? -3.756 -14.086 -12.523 1 57.78 206 ALA B O 1
ATOM 4449 N N . LYS B 1 207 ? -4.703 -12.43 -13.734 1 58.12 207 LYS B N 1
ATOM 4450 C CA . LYS B 1 207 ? -5.902 -13.258 -13.789 1 58.12 207 LYS B CA 1
ATOM 4451 C C . LYS B 1 207 ? -5.59 -14.648 -14.336 1 58.12 207 LYS B C 1
ATOM 4453 O O . LYS B 1 207 ? -4.754 -14.789 -15.234 1 58.12 207 LYS B O 1
ATOM 4458 N N . ARG B 1 208 ? -6.219 -15.562 -13.609 1 59.22 208 ARG B N 1
ATOM 4459 C CA . ARG B 1 208 ? -5.965 -16.984 -13.75 1 59.22 208 ARG B CA 1
ATOM 4460 C C . ARG B 1 208 ? -6.578 -17.531 -15.031 1 59.22 208 ARG B C 1
ATOM 4462 O O . ARG B 1 208 ? -7.578 -17 -15.523 1 59.22 208 ARG B O 1
ATOM 4469 N N . GLY B 1 209 ? -5.844 -18.375 -15.703 1 62.72 209 GLY B N 1
ATOM 4470 C CA . GLY B 1 209 ? -6.383 -19.156 -16.797 1 62.72 209 GLY B CA 1
ATOM 4471 C C . GLY B 1 209 ? -7.391 -20.188 -16.359 1 62.72 209 GLY B C 1
ATOM 4472 O O . GLY B 1 209 ? -7.676 -20.312 -15.164 1 62.72 209 GLY B O 1
ATOM 4473 N N . THR B 1 210 ? -8.07 -20.766 -17.312 1 71.88 210 THR B N 1
ATOM 4474 C CA . THR B 1 210 ? -9.008 -21.844 -17.031 1 71.88 210 THR B CA 1
ATOM 4475 C C . THR B 1 210 ? -8.305 -23.016 -16.359 1 71.88 210 THR B C 1
ATOM 4477 O O . THR B 1 210 ? -7.152 -23.328 -16.672 1 71.88 210 THR B O 1
ATOM 4480 N N . LEU B 1 211 ? -8.953 -23.594 -15.359 1 82.94 211 LEU B N 1
ATOM 4481 C CA . LEU B 1 211 ? -8.398 -24.719 -14.617 1 82.94 211 LEU B CA 1
ATOM 4482 C C . LEU B 1 211 ? -8.852 -26.031 -15.227 1 82.94 211 LEU B C 1
ATOM 4484 O O . LEU B 1 211 ? -8.484 -27.109 -14.734 1 82.94 211 LEU B O 1
ATOM 4488 N N . LYS B 1 212 ? -9.555 -25.938 -16.344 1 79.19 212 LYS B N 1
ATOM 4489 C CA . LYS B 1 212 ? -10.156 -27.125 -16.969 1 79.19 212 LYS B CA 1
ATOM 4490 C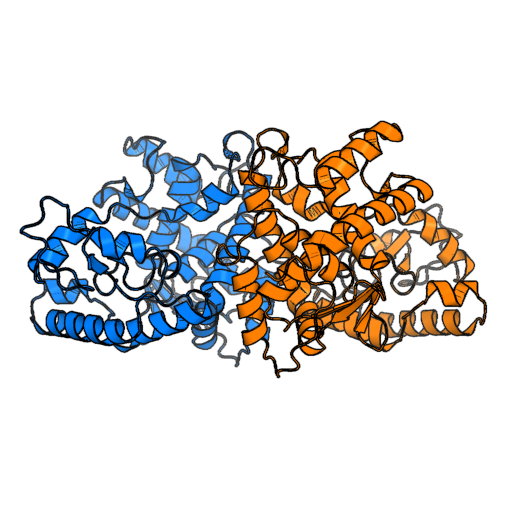 C . LYS B 1 212 ? -9.086 -28.156 -17.328 1 79.19 212 LYS B C 1
ATOM 4492 O O . LYS B 1 212 ? -9.273 -29.344 -17.094 1 79.19 212 LYS B O 1
ATOM 4497 N N . PRO B 1 213 ? -7.977 -27.688 -17.828 1 79 213 PRO B N 1
ATOM 4498 C CA . PRO B 1 213 ? -6.957 -28.688 -18.172 1 79 213 PRO B CA 1
ATOM 4499 C C . PRO B 1 213 ? -6.469 -29.469 -16.953 1 79 213 PRO B C 1
ATOM 4501 O O . PRO B 1 213 ? -6.031 -30.625 -17.094 1 79 213 PRO B O 1
ATOM 4504 N N . PHE B 1 214 ? -6.555 -28.891 -15.797 1 87.38 214 PHE B N 1
ATOM 4505 C CA . PHE B 1 214 ? -6.082 -29.562 -14.586 1 87.38 214 PHE B CA 1
ATOM 4506 C C . PHE B 1 214 ? -7.102 -30.578 -14.086 1 87.38 214 PHE B C 1
ATOM 4508 O O . PHE B 1 214 ? -6.762 -31.469 -13.312 1 87.38 214 PHE B O 1
ATOM 4515 N N . GLU B 1 215 ? -8.336 -30.359 -14.492 1 87.31 215 GLU B N 1
ATOM 4516 C CA . GLU B 1 215 ? -9.391 -31.281 -14.07 1 87.31 215 GLU B CA 1
ATOM 4517 C C . GLU B 1 215 ? -9.102 -32.719 -14.516 1 87.31 215 GLU B C 1
ATOM 4519 O O . GLU B 1 215 ? -9.18 -33.656 -13.719 1 87.31 215 GLU B O 1
ATOM 4524 N N . ARG B 1 216 ? -8.758 -32.844 -15.758 1 85.19 216 ARG B N 1
ATOM 4525 C CA . ARG B 1 216 ? -8.461 -34.156 -16.312 1 85.19 216 ARG B CA 1
ATOM 4526 C C . ARG B 1 216 ? -7.266 -34.781 -15.594 1 85.19 216 ARG B C 1
ATOM 4528 O O . ARG B 1 216 ? -7.277 -35.969 -15.289 1 85.19 216 ARG B O 1
ATOM 4535 N N . ILE B 1 217 ? -6.301 -33.969 -15.328 1 86.19 217 ILE B N 1
ATOM 4536 C CA . ILE B 1 217 ? -5.098 -34.469 -14.656 1 86.19 217 ILE B CA 1
ATOM 4537 C C . ILE B 1 217 ? -5.453 -34.938 -13.258 1 86.19 217 ILE B C 1
ATOM 4539 O O . ILE B 1 217 ? -5.066 -36.031 -12.859 1 86.19 217 ILE B O 1
ATOM 4543 N N . LEU B 1 218 ? -6.234 -34.219 -12.578 1 90.56 218 LEU B N 1
ATOM 4544 C CA . LEU B 1 218 ? -6.594 -34.562 -11.203 1 90.56 218 LEU B CA 1
ATOM 4545 C C . LEU B 1 218 ? -7.469 -35.812 -11.156 1 90.56 218 LEU B C 1
ATOM 4547 O O . LEU B 1 218 ? -7.277 -36.656 -10.305 1 90.56 218 LEU B O 1
ATOM 4551 N N . LEU B 1 219 ? -8.352 -35.906 -12.125 1 88.88 219 LEU B N 1
ATOM 4552 C CA . LEU B 1 219 ? -9.266 -37.031 -12.164 1 88.88 219 LEU B CA 1
ATOM 4553 C C . LEU B 1 219 ? -8.539 -38.312 -12.57 1 88.88 219 LEU B C 1
ATOM 4555 O O . LEU B 1 219 ? -8.984 -39.406 -12.25 1 88.88 219 LEU B O 1
ATOM 4559 N N . SER B 1 220 ? -7.441 -38.125 -13.289 1 87.44 220 SER B N 1
ATOM 4560 C CA . SER B 1 220 ? -6.664 -39.281 -13.688 1 87.44 220 SER B CA 1
ATOM 4561 C C . SER B 1 220 ? -5.895 -39.875 -12.508 1 87.44 220 SER B C 1
ATOM 4563 O O . SER B 1 220 ? -5.594 -41.062 -12.484 1 87.44 220 SER B O 1
ATOM 4565 N N . TYR B 1 221 ? -5.652 -39.062 -11.523 1 86.94 221 TYR B N 1
ATOM 4566 C CA . TYR B 1 221 ? -4.816 -39.5 -10.414 1 86.94 221 TYR B CA 1
ATOM 4567 C C . TYR B 1 221 ? -5.648 -39.719 -9.156 1 86.94 221 TYR B C 1
ATOM 4569 O O . TYR B 1 221 ? -5.223 -40.438 -8.242 1 86.94 221 TYR B O 1
ATOM 4577 N N . PHE B 1 222 ? -6.844 -39.062 -9.188 1 86.06 222 PHE B N 1
ATOM 4578 C CA . PHE B 1 222 ? -7.656 -39.125 -7.98 1 86.06 222 PHE B CA 1
ATOM 4579 C C . PHE B 1 222 ? -9.086 -39.562 -8.312 1 86.06 222 PHE B C 1
ATOM 4581 O O . PHE B 1 222 ? -9.508 -39.469 -9.461 1 86.06 222 PHE B O 1
ATOM 4588 N N . GLU B 1 223 ? -9.781 -40 -7.25 1 82.94 223 GLU B N 1
ATOM 4589 C CA . GLU B 1 223 ? -11.164 -40.438 -7.441 1 82.94 223 GLU B CA 1
ATOM 4590 C C . GLU B 1 223 ? -12.055 -39.25 -7.816 1 82.94 223 GLU B C 1
ATOM 4592 O O . GLU B 1 223 ? -11.773 -38.125 -7.441 1 82.94 223 GLU B O 1
ATOM 4597 N N . ALA B 1 224 ? -13.055 -39.594 -8.492 1 90.06 224 ALA B N 1
ATOM 4598 C CA . ALA B 1 224 ? -14.008 -38.562 -8.922 1 90.06 224 ALA B CA 1
ATOM 4599 C C . ALA B 1 224 ? -15 -38.25 -7.812 1 90.06 224 ALA B C 1
ATOM 4601 O O . ALA B 1 224 ? -16.219 -38.406 -7.988 1 90.06 224 ALA B O 1
ATOM 4602 N N . GLU B 1 225 ? -14.453 -37.906 -6.758 1 93.75 225 GLU B N 1
ATOM 4603 C CA . GLU B 1 225 ? -15.234 -37.469 -5.605 1 93.75 225 GLU B CA 1
ATOM 4604 C C . GLU B 1 225 ? -14.82 -36.062 -5.164 1 93.75 225 GLU B C 1
ATOM 4606 O O . GLU B 1 225 ? -13.656 -35.688 -5.32 1 93.75 225 GLU B O 1
ATOM 4611 N N . CYS B 1 226 ? -15.734 -35.438 -4.68 1 95.56 226 CYS B N 1
ATOM 4612 C CA . CYS B 1 226 ? -15.406 -34.125 -4.152 1 95.56 226 CYS B CA 1
ATOM 4613 C C . CYS B 1 226 ? -14.406 -34.219 -3.01 1 95.56 226 CYS B C 1
ATOM 4615 O O . CYS B 1 226 ? -14.641 -34.938 -2.033 1 95.56 226 CYS B O 1
ATOM 4617 N N . PHE B 1 227 ? -13.383 -33.469 -3.041 1 96.25 227 PHE B N 1
ATOM 4618 C CA . PHE B 1 227 ? -12.312 -33.5 -2.057 1 96.25 227 PHE B CA 1
ATOM 4619 C C . PHE B 1 227 ? -12.836 -33.156 -0.67 1 96.25 227 PHE B C 1
ATOM 4621 O O . PHE B 1 227 ? -12.344 -33.688 0.334 1 96.25 227 PHE B O 1
ATOM 4628 N N . TYR B 1 228 ? -13.875 -32.344 -0.617 1 96.56 228 TYR B N 1
ATOM 4629 C CA . TYR B 1 228 ? -14.336 -31.781 0.643 1 96.56 228 TYR B CA 1
ATOM 4630 C C . TYR B 1 228 ? -15.484 -32.594 1.224 1 96.56 228 TYR B C 1
ATOM 4632 O O . TYR B 1 228 ? -15.375 -33.125 2.336 1 96.56 228 TYR B O 1
ATOM 4640 N N . CYS B 1 229 ? -16.547 -32.812 0.424 1 94.94 229 CYS B N 1
ATOM 4641 C CA . CYS B 1 229 ? -17.75 -33.406 0.987 1 94.94 229 CYS B CA 1
ATOM 4642 C C . CYS B 1 229 ? -17.828 -34.906 0.613 1 94.94 229 CYS B C 1
ATOM 4644 O O . CYS B 1 229 ? -18.688 -35.625 1.109 1 94.94 229 CYS B O 1
ATOM 4646 N N . GLY B 1 230 ? -17.109 -35.375 -0.351 1 93.06 230 GLY B N 1
ATOM 4647 C CA . GLY B 1 230 ? -17.062 -36.781 -0.699 1 93.06 230 GLY B CA 1
ATOM 4648 C C . GLY B 1 230 ? -18.141 -37.188 -1.691 1 93.06 230 GLY B C 1
ATOM 4649 O O . GLY B 1 230 ? -18.234 -38.344 -2.08 1 93.06 230 GLY B O 1
ATOM 4650 N N . LYS B 1 231 ? -18.812 -36.219 -2.135 1 92.31 231 LYS B N 1
ATOM 4651 C CA . LYS B 1 231 ? -19.859 -36.5 -3.098 1 92.31 231 LYS B CA 1
ATOM 4652 C C . LYS B 1 231 ? -19.281 -37.062 -4.387 1 92.31 231 LYS B C 1
ATOM 4654 O O . LYS B 1 231 ? -18.234 -36.625 -4.859 1 92.31 231 LYS B O 1
ATOM 4659 N N . ASP B 1 232 ? -20.016 -38.094 -4.949 1 92.06 232 ASP B N 1
ATOM 4660 C CA . ASP B 1 232 ? -19.625 -38.688 -6.223 1 92.06 232 ASP B CA 1
ATOM 4661 C C . ASP B 1 232 ? -19.875 -37.719 -7.379 1 92.06 232 ASP B C 1
ATOM 4663 O O . ASP B 1 232 ? -21 -37.25 -7.582 1 92.06 232 ASP B O 1
ATOM 4667 N N . LEU B 1 233 ? -18.844 -37.406 -8.086 1 91.25 233 LEU B N 1
ATOM 4668 C CA . LEU B 1 233 ? -18.938 -36.375 -9.125 1 91.25 233 LEU B CA 1
ATOM 4669 C C . LEU B 1 233 ? -19.25 -37 -10.477 1 91.25 233 LEU B C 1
ATOM 4671 O O . LEU B 1 233 ? -19.469 -36.312 -11.461 1 91.25 233 LEU B O 1
ATOM 4675 N N . THR B 1 234 ? -19.281 -38.344 -10.531 1 83.19 234 THR B N 1
ATOM 4676 C CA . THR B 1 234 ? -19.609 -39.031 -11.773 1 83.19 234 THR B CA 1
ATOM 4677 C C . THR B 1 234 ? -21.109 -39.031 -12.008 1 83.19 234 THR B C 1
ATOM 4679 O O . THR B 1 234 ? -21.562 -39.281 -13.125 1 83.19 234 THR B O 1
ATOM 4682 N N . LYS B 1 235 ? -21.891 -39.094 -10.992 1 74.25 235 LYS B N 1
ATOM 4683 C CA . LYS B 1 235 ? -23.344 -39.25 -11.055 1 74.25 235 LYS B CA 1
ATOM 4684 C C . LYS B 1 235 ? -24.031 -37.906 -11.32 1 74.25 235 LYS B C 1
ATOM 4686 O O . LYS B 1 235 ? -25.203 -37.875 -11.719 1 74.25 235 LYS B O 1
ATOM 4691 N N . SER B 1 236 ? -23.281 -36.875 -10.867 1 59.62 236 SER B N 1
ATOM 4692 C CA . SER B 1 236 ? -24 -35.625 -10.914 1 59.62 236 SER B CA 1
ATOM 4693 C C . SER B 1 236 ? -23.844 -34.938 -12.281 1 59.62 236 SER B C 1
ATOM 4695 O O . SER B 1 236 ? -22.812 -35.094 -12.945 1 59.62 236 SER B O 1
ATOM 4697 N N . ASN B 1 237 ? -25.031 -34.719 -12.93 1 57.06 237 ASN B N 1
ATOM 4698 C CA . ASN B 1 237 ? -25.078 -33.938 -14.156 1 57.06 237 ASN B CA 1
ATOM 4699 C C . ASN B 1 237 ? -24.266 -32.625 -14.031 1 57.06 237 ASN B C 1
ATOM 4701 O O . ASN B 1 237 ? -24.219 -31.828 -14.969 1 57.06 237 ASN B O 1
ATOM 4705 N N . ARG B 1 238 ? -23.875 -32.5 -12.781 1 62.03 238 ARG B N 1
ATOM 4706 C CA . ARG B 1 238 ? -23.219 -31.203 -12.609 1 62.03 238 ARG B CA 1
ATOM 4707 C C . ARG B 1 238 ? -21.703 -31.344 -12.656 1 62.03 238 ARG B C 1
ATOM 4709 O O . ARG B 1 238 ? -21.141 -32.312 -12.148 1 62.03 238 ARG B O 1
ATOM 4716 N N . SER B 1 239 ? -21.062 -30.547 -13.328 1 72.38 239 SER B N 1
ATOM 4717 C CA . SER B 1 239 ? -19.672 -30.484 -13.727 1 72.38 239 SER B CA 1
ATOM 4718 C C . SER B 1 239 ? -18.75 -30.312 -12.523 1 72.38 239 SER B C 1
ATOM 4720 O O . SER B 1 239 ? -19.125 -29.672 -11.539 1 72.38 239 SER B O 1
ATOM 4722 N N . SER B 1 240 ? -17.766 -31.25 -12.25 1 88.06 240 SER B N 1
ATOM 4723 C CA . SER B 1 240 ? -16.672 -31.125 -11.289 1 88.06 240 SER B CA 1
ATOM 4724 C C . SER B 1 240 ? -15.922 -29.797 -11.484 1 88.06 240 SER B C 1
ATOM 4726 O O . SER B 1 240 ? -15.867 -29.281 -12.602 1 88.06 240 SER B O 1
ATOM 4728 N N . HIS B 1 241 ? -15.57 -29.219 -10.344 1 92.12 241 HIS B N 1
ATOM 4729 C CA . HIS B 1 241 ? -14.758 -28 -10.344 1 92.12 241 HIS B CA 1
ATOM 4730 C C . HIS B 1 241 ? -13.336 -28.297 -9.891 1 92.12 241 HIS B C 1
ATOM 4732 O O . HIS B 1 241 ? -13.109 -29.219 -9.102 1 92.12 241 HIS B O 1
ATOM 4738 N N . VAL B 1 242 ? -12.414 -27.688 -10.492 1 93.88 242 VAL B N 1
ATOM 4739 C CA . VAL B 1 242 ? -11.07 -27.641 -9.922 1 93.88 242 VAL B CA 1
ATOM 4740 C C . VAL B 1 242 ? -10.961 -26.453 -8.969 1 93.88 242 VAL B C 1
ATOM 4742 O O . VAL B 1 242 ? -11.289 -25.312 -9.344 1 93.88 242 VAL B O 1
ATOM 4745 N N . ASP B 1 243 ? -10.586 -26.719 -7.762 1 94.56 243 ASP B N 1
ATOM 4746 C CA . ASP B 1 243 ? -10.5 -25.672 -6.734 1 94.56 243 ASP B CA 1
ATOM 4747 C C . ASP B 1 243 ? -9.07 -25.531 -6.215 1 94.56 243 ASP B C 1
ATOM 4749 O O . ASP B 1 243 ? -8.359 -26.531 -6.062 1 94.56 243 ASP B O 1
ATOM 4753 N N . HIS B 1 244 ? -8.672 -24.297 -5.988 1 93.81 244 HIS B N 1
ATOM 4754 C CA . HIS B 1 244 ? -7.461 -24.047 -5.215 1 93.81 244 HIS B CA 1
ATOM 4755 C C . HIS B 1 244 ? -7.699 -24.281 -3.725 1 93.81 244 HIS B C 1
ATOM 4757 O O . HIS B 1 244 ? -8.531 -23.609 -3.111 1 93.81 244 HIS B O 1
ATOM 4763 N N . PHE B 1 245 ? -7 -25.25 -3.176 1 95.81 245 PHE B N 1
ATOM 4764 C CA . PHE B 1 245 ? -7.133 -25.531 -1.75 1 95.81 245 PHE B CA 1
ATOM 4765 C C . PHE B 1 245 ? -6.805 -24.281 -0.931 1 95.81 245 PHE B C 1
ATOM 4767 O O . PHE B 1 245 ? -7.602 -23.844 -0.099 1 95.81 245 PHE B O 1
ATOM 4774 N N . ILE B 1 246 ? -5.535 -23.797 -1.083 1 94.62 246 ILE B N 1
ATOM 4775 C CA . ILE B 1 246 ? -5.23 -22.438 -0.649 1 94.62 246 ILE B CA 1
ATOM 4776 C C . ILE B 1 246 ? -5.68 -21.453 -1.719 1 94.62 246 ILE B C 1
ATOM 4778 O O . ILE B 1 246 ? -5.32 -21.594 -2.891 1 94.62 246 ILE B O 1
ATOM 4782 N N . PRO B 1 247 ? -6.375 -20.422 -1.334 1 91.25 247 PRO B N 1
ATOM 4783 C CA . PRO B 1 247 ? -7.016 -19.562 -2.324 1 91.25 247 PRO B CA 1
ATOM 4784 C C . PRO B 1 247 ? -6.027 -18.984 -3.336 1 91.25 247 PRO B C 1
ATOM 4786 O O . PRO B 1 247 ? -4.91 -18.609 -2.971 1 91.25 247 PRO B O 1
ATOM 4789 N N . TRP B 1 248 ? -6.457 -18.906 -4.562 1 86.25 248 TRP B N 1
ATOM 4790 C CA . TRP B 1 248 ? -5.656 -18.375 -5.664 1 86.25 248 TRP B CA 1
ATOM 4791 C C . TRP B 1 248 ? -5.273 -16.922 -5.41 1 86.25 248 TRP B C 1
ATOM 4793 O O . TRP B 1 248 ? -4.184 -16.484 -5.785 1 86.25 248 TRP B O 1
ATOM 4803 N N . SER B 1 249 ? -6.133 -16.156 -4.73 1 81.38 249 SER B N 1
ATOM 4804 C CA . SER B 1 249 ? -5.891 -14.758 -4.438 1 81.38 249 SER B CA 1
ATOM 4805 C C . SER B 1 249 ? -4.656 -14.578 -3.559 1 81.38 249 SER B C 1
ATOM 4807 O O . SER B 1 249 ? -4.113 -13.477 -3.459 1 81.38 249 SER B O 1
ATOM 4809 N N . PHE B 1 250 ? -4.219 -15.727 -2.957 1 86.94 250 PHE B N 1
ATOM 4810 C CA . PHE B 1 250 ? -3.014 -15.688 -2.139 1 86.94 250 PHE B CA 1
ATOM 4811 C C . PHE B 1 250 ? -1.84 -16.328 -2.867 1 86.94 250 PHE B C 1
ATOM 4813 O O . PHE B 1 250 ? -0.792 -15.703 -3.041 1 86.94 250 PHE B O 1
ATOM 4820 N N . VAL B 1 251 ? -1.96 -17.484 -3.367 1 82.88 251 VAL B N 1
ATOM 4821 C CA . VAL B 1 251 ? -0.862 -18.25 -3.938 1 82.88 251 VAL B CA 1
ATOM 4822 C C . VAL B 1 251 ? -0.572 -17.766 -5.355 1 82.88 251 VAL B C 1
ATOM 4824 O O . VAL B 1 251 ? 0.576 -17.797 -5.805 1 82.88 251 VAL B O 1
ATOM 4827 N N . GLN B 1 252 ? -1.499 -17.375 -6.137 1 75.12 252 GLN B N 1
ATOM 4828 C CA . GLN B 1 252 ? -1.426 -16.812 -7.488 1 75.12 252 GLN B CA 1
ATOM 4829 C C . GLN B 1 252 ? -0.695 -17.766 -8.43 1 75.12 252 GLN B C 1
ATOM 4831 O O . GLN B 1 252 ? 0.1 -17.344 -9.266 1 75.12 252 GLN B O 1
ATOM 4836 N N . SER B 1 253 ? -0.812 -19.094 -8.219 1 77.75 253 SER B N 1
ATOM 4837 C CA . SER B 1 253 ? -0.239 -20.109 -9.086 1 77.75 253 SER B CA 1
ATOM 4838 C C . SER B 1 253 ? -1.104 -21.375 -9.109 1 77.75 253 SER B C 1
ATOM 4840 O O . SER B 1 253 ? -1.848 -21.641 -8.164 1 77.75 253 SER B O 1
ATOM 4842 N N . ASP B 1 254 ? -1.002 -22.062 -10.203 1 84.25 254 ASP B N 1
ATOM 4843 C CA . ASP B 1 254 ? -1.797 -23.281 -10.383 1 84.25 254 ASP B CA 1
ATOM 4844 C C . ASP B 1 254 ? -0.936 -24.531 -10.219 1 84.25 254 ASP B C 1
ATOM 4846 O O . ASP B 1 254 ? -0.777 -25.297 -11.164 1 84.25 254 ASP B O 1
ATOM 4850 N N . GLN B 1 255 ? -0.555 -24.734 -9.07 1 84.75 255 GLN B N 1
ATOM 4851 C CA . GLN B 1 255 ? 0.237 -25.938 -8.797 1 84.75 255 GLN B CA 1
ATOM 4852 C C . GLN B 1 255 ? -0.656 -27.109 -8.414 1 84.75 255 GLN B C 1
ATOM 4854 O O . GLN B 1 255 ? -1.584 -26.953 -7.617 1 84.75 255 GLN B O 1
ATOM 4859 N N . ILE B 1 256 ? -0.343 -28.188 -8.922 1 88.56 256 ILE B N 1
ATOM 4860 C CA . ILE B 1 256 ? -1.174 -29.375 -8.758 1 88.56 256 ILE B CA 1
ATOM 4861 C C . ILE B 1 256 ? -1.33 -29.688 -7.27 1 88.56 256 ILE B C 1
ATOM 4863 O O . ILE B 1 256 ? -2.4 -30.109 -6.828 1 88.56 256 ILE B O 1
ATOM 4867 N N . TRP B 1 257 ? -0.287 -29.453 -6.52 1 91 257 TRP B N 1
ATOM 4868 C CA . TRP B 1 257 ? -0.324 -29.828 -5.109 1 91 257 TRP B CA 1
ATOM 4869 C C . TRP B 1 257 ? -1.271 -28.922 -4.336 1 91 257 TRP B C 1
ATOM 4871 O O . TRP B 1 257 ? -1.608 -29.188 -3.182 1 91 257 TRP B O 1
ATOM 4881 N N . ASN B 1 258 ? -1.779 -27.844 -4.988 1 93.25 258 ASN B N 1
ATOM 4882 C CA . ASN B 1 258 ? -2.736 -26.938 -4.352 1 93.25 258 ASN B CA 1
ATOM 4883 C C . ASN B 1 258 ? -4.102 -27 -5.027 1 93.25 258 ASN B C 1
ATOM 4885 O O . ASN B 1 258 ? -4.996 -26.219 -4.715 1 93.25 258 ASN B O 1
ATOM 4889 N N . LEU B 1 259 ? -4.23 -27.891 -6 1 93.94 259 LEU B N 1
ATOM 4890 C CA . LEU B 1 259 ? -5.492 -28.031 -6.723 1 93.94 259 LEU B CA 1
ATOM 4891 C C . LEU B 1 259 ? -6.223 -29.297 -6.309 1 93.94 259 LEU B C 1
ATOM 4893 O O . LEU B 1 259 ? -5.598 -30.344 -6.121 1 93.94 259 LEU B O 1
ATOM 4897 N N . VAL B 1 260 ? -7.547 -29.219 -6.18 1 96.12 260 VAL B N 1
ATOM 4898 C CA . VAL B 1 260 ? -8.367 -30.359 -5.824 1 96.12 260 VAL B CA 1
ATOM 4899 C C . VAL B 1 260 ? -9.625 -30.391 -6.684 1 96.12 260 VAL B C 1
ATOM 4901 O O . VAL B 1 260 ? -10.016 -29.375 -7.258 1 96.12 260 VAL B O 1
ATOM 4904 N N . VAL B 1 261 ? -10.18 -31.547 -6.797 1 95.38 261 VAL B N 1
ATOM 4905 C CA . VAL B 1 261 ? -11.469 -31.672 -7.457 1 95.38 261 VAL B CA 1
ATOM 4906 C C . VAL B 1 261 ? -12.594 -31.5 -6.441 1 95.38 261 VAL B C 1
ATOM 4908 O O . VAL B 1 261 ? -12.578 -32.094 -5.367 1 95.38 261 VAL B O 1
ATOM 4911 N N . ALA B 1 262 ? -13.484 -30.594 -6.762 1 95.56 262 ALA B N 1
ATOM 4912 C CA . ALA B 1 262 ? -14.586 -30.281 -5.852 1 95.56 262 ALA B CA 1
ATOM 4913 C C . ALA B 1 262 ? -15.914 -30.234 -6.594 1 95.56 262 ALA B C 1
ATOM 4915 O O . ALA B 1 262 ? -15.945 -30.109 -7.82 1 95.56 262 ALA B O 1
ATOM 4916 N N . CYS B 1 263 ? -17.016 -30.469 -5.855 1 94 263 CYS B N 1
ATOM 4917 C CA . CYS B 1 263 ? -18.328 -30.203 -6.438 1 94 263 CYS B CA 1
ATOM 4918 C C . CYS B 1 263 ? -18.609 -28.719 -6.504 1 94 263 CYS B C 1
ATOM 4920 O O . CYS B 1 263 ? -18 -27.922 -5.781 1 94 263 CYS B O 1
ATOM 4922 N N . GLY B 1 264 ? -19.531 -28.344 -7.312 1 92.06 264 GLY B N 1
ATOM 4923 C CA . GLY B 1 264 ? -19.875 -26.938 -7.469 1 92.06 264 GLY B CA 1
ATOM 4924 C C . GLY B 1 264 ? -20.344 -26.281 -6.18 1 92.06 264 GLY B C 1
ATOM 4925 O O . GLY B 1 264 ? -20 -25.125 -5.902 1 92.06 264 GLY B O 1
ATOM 4926 N N . GLY B 1 265 ? -21.094 -26.969 -5.438 1 93 265 GLY B N 1
ATOM 4927 C CA . GLY B 1 265 ? -21.594 -26.453 -4.172 1 93 265 GLY B CA 1
ATOM 4928 C C . GLY B 1 265 ? -20.484 -26.078 -3.201 1 93 265 GLY B C 1
ATOM 4929 O O . GLY B 1 265 ? -20.484 -24.969 -2.654 1 93 265 GLY B O 1
ATOM 4930 N N . CYS B 1 266 ? -19.531 -26.984 -3.004 1 95 266 CYS B N 1
ATOM 4931 C CA . CYS B 1 266 ? -18.438 -26.734 -2.078 1 95 266 CYS B CA 1
ATOM 4932 C C . CYS B 1 266 ? -17.547 -25.609 -2.576 1 95 266 CYS B C 1
ATOM 4934 O O . CYS B 1 266 ? -17.172 -24.734 -1.804 1 95 266 CYS B O 1
ATOM 4936 N N . ASN B 1 267 ? -17.203 -25.656 -3.857 1 93.81 267 ASN B N 1
ATOM 4937 C CA . ASN B 1 267 ? -16.328 -24.625 -4.41 1 93.81 267 ASN B CA 1
ATOM 4938 C C . ASN B 1 267 ? -16.953 -23.234 -4.293 1 93.81 267 ASN B C 1
ATOM 4940 O O . ASN B 1 267 ? -16.266 -22.281 -3.926 1 93.81 267 ASN B O 1
ATOM 4944 N N . THR B 1 268 ? -18.219 -23.109 -4.562 1 93 268 THR B N 1
ATOM 4945 C CA . THR B 1 268 ? -18.906 -21.828 -4.504 1 93 268 THR B CA 1
ATOM 4946 C C . THR B 1 268 ? -19.016 -21.328 -3.064 1 93 268 THR B C 1
ATOM 4948 O O . THR B 1 268 ? -18.812 -20.156 -2.785 1 93 268 THR B O 1
ATOM 4951 N N . SER B 1 269 ? -19.328 -22.25 -2.23 1 94.69 269 SER B N 1
ATOM 4952 C CA . SER B 1 269 ? -19.484 -21.859 -0.833 1 94.69 269 SER B CA 1
ATOM 4953 C C . SER B 1 269 ? -18.125 -21.531 -0.193 1 94.69 269 SER B C 1
ATOM 4955 O O . SER B 1 269 ? -18.047 -20.688 0.701 1 94.69 269 SER B O 1
ATOM 4957 N N . LYS B 1 270 ? -17.094 -22.312 -0.588 1 94.56 270 LYS B N 1
ATOM 4958 C CA . LYS B 1 270 ? -15.758 -22.031 -0.07 1 94.56 270 LYS B CA 1
ATOM 4959 C C . LYS B 1 270 ? -15.266 -20.672 -0.538 1 94.56 270 LYS B C 1
ATOM 4961 O O . LYS B 1 270 ? -14.852 -19.844 0.276 1 94.56 270 LYS B O 1
ATOM 4966 N N . SER B 1 271 ? -15.328 -20.438 -1.858 1 90.44 271 SER B N 1
ATOM 4967 C CA . SER B 1 271 ? -14.883 -19.188 -2.471 1 90.44 271 SER B CA 1
ATOM 4968 C C . SER B 1 271 ? -13.414 -18.922 -2.162 1 90.44 271 SER B C 1
ATOM 4970 O O . SER B 1 271 ? -12.555 -19.781 -2.377 1 90.44 271 SER B O 1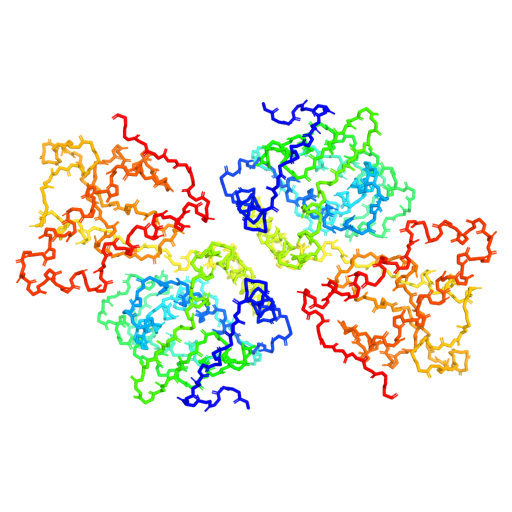
ATOM 4972 N N . ASP B 1 272 ? -13.125 -17.797 -1.604 1 88.31 272 ASP B N 1
ATOM 4973 C CA . ASP B 1 272 ? -11.742 -17.453 -1.31 1 88.31 272 ASP B CA 1
ATOM 4974 C C . ASP B 1 272 ? -11.414 -17.703 0.158 1 88.31 272 ASP B C 1
ATOM 4976 O O . ASP B 1 272 ? -10.469 -17.125 0.701 1 88.31 272 ASP B O 1
ATOM 4980 N N . LYS B 1 273 ? -12.18 -18.719 0.772 1 92.5 273 LYS B N 1
ATOM 4981 C CA . LYS B 1 273 ? -11.945 -19.062 2.174 1 92.5 273 LYS B CA 1
ATOM 4982 C C . LYS B 1 273 ? -10.984 -20.234 2.307 1 92.5 273 LYS B C 1
ATOM 4984 O O . LYS B 1 273 ? -10.766 -20.984 1.346 1 92.5 273 LYS B O 1
ATOM 4989 N N . LEU B 1 274 ? -10.422 -20.266 3.439 1 94.88 274 LEU B N 1
ATOM 4990 C CA . LEU B 1 274 ? -9.539 -21.391 3.76 1 94.88 274 LEU B CA 1
ATOM 4991 C C . LEU B 1 274 ? -10.328 -22.547 4.363 1 94.88 274 LEU B C 1
ATOM 4993 O O . LEU B 1 274 ? -11.125 -22.344 5.281 1 94.88 274 LEU B O 1
ATOM 4997 N N . PRO B 1 275 ? -10.164 -23.734 3.75 1 96.69 275 PRO B N 1
ATOM 4998 C CA . PRO B 1 275 ? -10.828 -24.859 4.41 1 96.69 275 PRO B CA 1
ATOM 4999 C C . PRO B 1 275 ? -10.266 -25.141 5.805 1 96.69 275 PRO B C 1
ATOM 5001 O O . PRO B 1 275 ? -9.109 -24.828 6.086 1 96.69 275 PRO B O 1
ATOM 5004 N N . GLU B 1 276 ? -11.109 -25.75 6.621 1 96.19 276 GLU B N 1
ATOM 5005 C CA . GLU B 1 276 ? -10.672 -26.094 7.969 1 96.19 276 GLU B CA 1
ATOM 5006 C C . GLU B 1 276 ? -9.406 -26.953 7.93 1 96.19 276 GLU B C 1
ATOM 5008 O O . GLU B 1 276 ? -9.203 -27.719 6.988 1 96.19 276 GLU B O 1
ATOM 5013 N N . ARG B 1 277 ? -8.602 -26.875 8.938 1 94.81 277 ARG B N 1
ATOM 5014 C CA . ARG B 1 277 ? -7.25 -27.422 8.992 1 94.81 277 ARG B CA 1
ATOM 5015 C C . ARG B 1 277 ? -7.254 -28.922 8.75 1 94.81 277 ARG B C 1
ATOM 5017 O O . ARG B 1 277 ? -6.289 -29.484 8.219 1 94.81 277 ARG B O 1
ATOM 5024 N N . GLY B 1 278 ? -8.328 -29.531 9.141 1 95.38 278 GLY B N 1
ATOM 5025 C CA . GLY B 1 278 ? -8.414 -30.969 8.898 1 95.38 278 GLY B CA 1
ATOM 5026 C C . GLY B 1 278 ? -8.188 -31.344 7.449 1 95.38 278 GLY B C 1
ATOM 5027 O O . GLY B 1 278 ? -7.594 -32.375 7.16 1 95.38 278 GLY B O 1
ATOM 5028 N N . TYR B 1 279 ? -8.633 -30.547 6.527 1 96.94 279 TYR B N 1
ATOM 5029 C CA . TYR B 1 279 ? -8.477 -30.828 5.102 1 96.94 279 TYR B CA 1
ATOM 5030 C C . TYR B 1 279 ? -7.023 -30.656 4.668 1 96.94 279 TYR B C 1
ATOM 5032 O O . TYR B 1 279 ? -6.625 -31.141 3.609 1 96.94 279 TYR B O 1
ATOM 5040 N N . LEU B 1 280 ? -6.309 -29.891 5.438 1 96.12 280 LEU B N 1
ATOM 5041 C CA . LEU B 1 280 ? -4.883 -29.75 5.168 1 96.12 280 LEU B CA 1
ATOM 5042 C C . LEU B 1 280 ? -4.176 -31.094 5.273 1 96.12 280 LEU B C 1
ATOM 5044 O O . LEU B 1 280 ? -3.34 -31.422 4.434 1 96.12 280 LEU B O 1
ATOM 5048 N N . GLU B 1 281 ? -4.551 -31.844 6.281 1 94.94 281 GLU B N 1
ATOM 5049 C CA . GLU B 1 281 ? -3.986 -33.188 6.418 1 94.94 281 GLU B CA 1
ATOM 5050 C C . GLU B 1 281 ? -4.395 -34.094 5.25 1 94.94 281 GLU B C 1
ATOM 5052 O O . GLU B 1 281 ? -3.59 -34.875 4.762 1 94.94 281 GLU B O 1
ATOM 5057 N N . THR B 1 282 ? -5.594 -33.906 4.863 1 95.56 282 THR B N 1
ATOM 5058 C CA . THR B 1 282 ? -6.121 -34.719 3.77 1 95.56 282 THR B CA 1
ATOM 5059 C C . THR B 1 282 ? -5.355 -34.469 2.479 1 95.56 282 THR B C 1
ATOM 5061 O O . THR B 1 282 ? -4.988 -35.375 1.761 1 95.56 282 THR B O 1
ATOM 5064 N N . ILE B 1 283 ? -5.141 -33.188 2.182 1 96.38 283 ILE B N 1
ATOM 5065 C CA . ILE B 1 283 ? -4.473 -32.844 0.927 1 96.38 283 ILE B CA 1
ATOM 5066 C C . ILE B 1 283 ? -3 -33.25 1.007 1 96.38 283 ILE B C 1
ATOM 5068 O O . ILE B 1 283 ? -2.408 -33.656 0.006 1 96.38 283 ILE B O 1
ATOM 5072 N N . ILE B 1 284 ? -2.424 -33.188 2.178 1 95.88 284 ILE B N 1
ATOM 5073 C CA . ILE B 1 284 ? -1.043 -33.625 2.367 1 95.88 284 ILE B CA 1
ATOM 5074 C C . ILE B 1 284 ? -0.924 -35.094 2.082 1 95.88 284 ILE B C 1
ATOM 5076 O O . ILE B 1 284 ? -0.043 -35.531 1.332 1 95.88 284 ILE B O 1
ATOM 5080 N N . ASP B 1 285 ? -1.857 -35.844 2.645 1 94.31 285 ASP B N 1
ATOM 5081 C CA . ASP B 1 285 ? -1.876 -37.281 2.418 1 94.31 285 ASP B CA 1
ATOM 5082 C C . ASP B 1 285 ? -2.053 -37.594 0.935 1 94.31 285 ASP B C 1
ATOM 5084 O O . ASP B 1 285 ? -1.373 -38.5 0.399 1 94.31 285 ASP B O 1
ATOM 5088 N N . ARG B 1 286 ? -2.928 -36.938 0.347 1 92.62 286 ARG B N 1
ATOM 5089 C CA . ARG B 1 286 ? -3.199 -37.125 -1.075 1 92.62 286 ARG B CA 1
ATOM 5090 C C . ARG B 1 286 ? -1.959 -36.812 -1.912 1 92.62 286 ARG B C 1
ATOM 5092 O O . ARG B 1 286 ? -1.614 -37.594 -2.811 1 92.62 286 ARG B O 1
ATOM 5099 N N . ASN B 1 287 ? -1.285 -35.688 -1.683 1 92.81 287 ASN B N 1
ATOM 5100 C CA . ASN B 1 287 ? -0.078 -35.312 -2.41 1 92.81 287 ASN B CA 1
ATOM 5101 C C . ASN B 1 287 ? 1.048 -36.312 -2.186 1 92.81 287 ASN B C 1
ATOM 5103 O O . ASN B 1 287 ? 1.806 -36.625 -3.107 1 92.81 287 ASN B O 1
ATOM 5107 N N . ASP B 1 288 ? 1.103 -36.812 -0.965 1 90.25 288 ASP B N 1
ATOM 5108 C CA . ASP B 1 288 ? 2.133 -37.781 -0.645 1 90.25 288 ASP B CA 1
ATOM 5109 C C . ASP B 1 288 ? 1.906 -39.094 -1.406 1 90.25 288 ASP B C 1
ATOM 5111 O O . ASP B 1 288 ? 2.861 -39.719 -1.857 1 90.25 288 ASP B O 1
ATOM 5115 N N . ARG B 1 289 ? 0.708 -39.5 -1.543 1 88.56 289 ARG B N 1
ATOM 5116 C CA . ARG B 1 289 ? 0.373 -40.688 -2.314 1 88.56 289 ARG B CA 1
ATOM 5117 C C . ARG B 1 289 ? 0.756 -40.531 -3.779 1 88.56 289 ARG B C 1
ATOM 5119 O O . ARG B 1 289 ? 1.272 -41.469 -4.406 1 88.56 289 ARG B O 1
ATOM 5126 N N . LEU B 1 290 ? 0.448 -39.344 -4.27 1 88.38 290 LEU B N 1
ATOM 5127 C CA . LEU B 1 290 ? 0.805 -39.031 -5.656 1 88.38 290 LEU B CA 1
ATOM 5128 C C . LEU B 1 290 ? 2.318 -39.062 -5.844 1 88.38 290 LEU B C 1
ATOM 5130 O O . LEU B 1 290 ? 2.812 -39.562 -6.855 1 88.38 290 LEU B O 1
ATOM 5134 N N . LYS B 1 291 ? 2.994 -38.5 -4.93 1 85.56 291 LYS B N 1
ATOM 5135 C CA . LYS B 1 291 ? 4.453 -38.469 -4.988 1 85.56 291 LYS B CA 1
ATOM 5136 C C . LYS B 1 291 ? 5.051 -39.875 -4.965 1 85.56 291 LYS B C 1
ATOM 5138 O O . LYS B 1 291 ? 6.051 -40.125 -5.637 1 85.56 291 LYS B O 1
ATOM 5143 N N . LYS B 1 292 ? 4.453 -40.781 -4.254 1 83.31 292 LYS B N 1
ATOM 5144 C CA . LYS B 1 292 ? 4.938 -42.156 -4.109 1 83.31 292 LYS B CA 1
ATOM 5145 C C . LYS B 1 292 ? 4.605 -42.969 -5.348 1 83.31 292 LYS B C 1
ATOM 5147 O O . LYS B 1 292 ? 5.23 -44 -5.59 1 83.31 292 LYS B O 1
ATOM 5152 N N . SER B 1 293 ? 3.578 -42.594 -6.055 1 78.06 293 SER B N 1
ATOM 5153 C CA . SER B 1 293 ? 3.15 -43.406 -7.207 1 78.06 293 SER B CA 1
ATOM 5154 C C . SER B 1 293 ? 4.262 -43.5 -8.25 1 78.06 293 SER B C 1
ATOM 5156 O O . SER B 1 293 ? 4.184 -44.312 -9.164 1 78.06 293 SER B O 1
ATOM 5158 N N . SER B 1 294 ? 5.488 -43.156 -7.969 1 63.78 294 SER B N 1
ATOM 5159 C CA . SER B 1 294 ? 6.773 -43.438 -8.609 1 63.78 294 SER B CA 1
ATOM 5160 C C . SER B 1 294 ? 6.703 -43.156 -10.109 1 63.78 294 SER B C 1
ATOM 5162 O O . SER B 1 294 ? 7.539 -43.656 -10.875 1 63.78 294 SER B O 1
ATOM 5164 N N . ASN B 1 295 ? 5.711 -42.5 -10.641 1 72.38 295 ASN B N 1
ATOM 5165 C CA . ASN B 1 295 ? 5.723 -42.25 -12.078 1 72.38 295 ASN B CA 1
ATOM 5166 C C . ASN B 1 295 ? 6.367 -40.906 -12.398 1 72.38 295 ASN B C 1
ATOM 5168 O O . ASN B 1 295 ? 6.266 -39.969 -11.617 1 72.38 295 ASN B O 1
ATOM 5172 N N . GLU B 1 296 ? 7.27 -40.906 -13.383 1 74.69 296 GLU B N 1
ATOM 5173 C CA . GLU B 1 296 ? 8 -39.75 -13.828 1 74.69 296 GLU B CA 1
ATOM 5174 C C . GLU B 1 296 ? 7.074 -38.531 -13.969 1 74.69 296 GLU B C 1
ATOM 5176 O O . GLU B 1 296 ? 7.441 -37.406 -13.609 1 74.69 296 GLU B O 1
ATOM 5181 N N . GLU B 1 297 ? 5.961 -38.75 -14.406 1 74.69 297 GLU B N 1
ATOM 5182 C CA . GLU B 1 297 ? 5 -37.688 -14.633 1 74.69 297 GLU B CA 1
ATOM 5183 C C . GLU B 1 297 ? 4.543 -37.062 -13.312 1 74.69 297 GLU B C 1
ATOM 5185 O O . GLU B 1 297 ? 4.496 -35.844 -13.172 1 74.69 297 GLU B O 1
ATOM 5190 N N . SER B 1 298 ? 4.309 -37.969 -12.375 1 73.56 298 SER B N 1
ATOM 5191 C CA . SER B 1 298 ? 3.854 -37.5 -11.078 1 73.56 298 SER B CA 1
ATOM 5192 C C . SER B 1 298 ? 4.938 -36.688 -10.367 1 73.56 298 SER B C 1
ATOM 5194 O O . SER B 1 298 ? 4.648 -35.656 -9.727 1 73.56 298 SER B O 1
ATOM 5196 N N . ASN B 1 299 ? 6.148 -37.094 -10.586 1 74.5 299 ASN B N 1
ATOM 5197 C CA . ASN B 1 299 ? 7.277 -36.406 -9.977 1 74.5 299 ASN B CA 1
ATOM 5198 C C . ASN B 1 299 ? 7.43 -35 -10.547 1 74.5 299 ASN B C 1
ATOM 5200 O O . ASN B 1 299 ? 7.77 -34.062 -9.82 1 74.5 299 ASN B O 1
ATOM 5204 N N . SER B 1 300 ? 7.121 -34.906 -11.734 1 78 300 SER B N 1
ATOM 5205 C CA . SER B 1 300 ? 7.23 -33.625 -12.383 1 78 300 SER B CA 1
ATOM 5206 C C . SER B 1 300 ? 6.133 -32.656 -11.914 1 78 300 SER B C 1
ATOM 5208 O O . SER B 1 300 ? 6.367 -31.469 -11.75 1 78 300 SER B O 1
ATOM 5210 N N . LEU B 1 301 ? 5.004 -33.219 -11.617 1 78.38 301 LEU B N 1
ATOM 5211 C CA . LEU B 1 301 ? 3.85 -32.438 -11.188 1 78.38 301 LEU B CA 1
ATOM 5212 C C . LEU B 1 301 ? 4.062 -31.875 -9.789 1 78.38 301 LEU B C 1
ATOM 5214 O O . LEU B 1 301 ? 3.525 -30.812 -9.453 1 78.38 301 LEU B O 1
ATOM 5218 N N . LEU B 1 302 ? 4.836 -32.594 -9.055 1 82.81 302 LEU B N 1
ATOM 5219 C CA . LEU B 1 302 ? 5.039 -32.188 -7.668 1 82.81 302 LEU B CA 1
ATOM 5220 C C . LEU B 1 302 ? 6.48 -31.75 -7.43 1 82.81 302 LEU B C 1
ATOM 5222 O O . LEU B 1 302 ? 7.016 -31.922 -6.332 1 82.81 302 LEU B O 1
ATOM 5226 N N . ARG B 1 303 ? 6.957 -31.203 -8.523 1 76.94 303 ARG B N 1
ATOM 5227 C CA . ARG B 1 303 ? 8.328 -30.719 -8.383 1 76.94 303 ARG B CA 1
ATOM 5228 C C . ARG B 1 303 ? 8.43 -29.672 -7.293 1 76.94 303 ARG B C 1
ATOM 5230 O O . ARG B 1 303 ? 7.543 -28.828 -7.152 1 76.94 303 ARG B O 1
ATOM 5237 N N . ASN B 1 304 ? 9.336 -29.703 -6.32 1 77.06 304 ASN B N 1
ATOM 5238 C CA . ASN B 1 304 ? 9.664 -28.766 -5.254 1 77.06 304 ASN B CA 1
ATOM 5239 C C . ASN B 1 304 ? 8.609 -28.766 -4.152 1 77.06 304 ASN B C 1
ATOM 5241 O O . ASN B 1 304 ? 8.492 -27.812 -3.385 1 77.06 304 ASN B O 1
ATOM 5245 N N . TYR B 1 305 ? 7.676 -29.781 -4.312 1 85.75 305 TYR B N 1
ATOM 5246 C CA . TYR B 1 305 ? 6.664 -29.875 -3.266 1 85.75 305 TYR B CA 1
ATOM 5247 C C . TYR B 1 305 ? 7.188 -30.672 -2.068 1 85.75 305 TYR B C 1
ATOM 5249 O O . TYR B 1 305 ? 7.836 -31.703 -2.234 1 85.75 305 TYR B O 1
ATOM 5257 N N . HIS B 1 306 ? 7.004 -30.172 -0.889 1 87.12 306 HIS B N 1
ATOM 5258 C CA . HIS B 1 306 ? 7.133 -30.875 0.382 1 87.12 306 HIS B CA 1
ATOM 5259 C C . HIS B 1 306 ? 5.977 -30.531 1.32 1 87.12 306 HIS B C 1
ATOM 5261 O O . HIS B 1 306 ? 5.355 -29.469 1.188 1 87.12 306 HIS B O 1
ATOM 5267 N N . GLU B 1 307 ? 5.719 -31.438 2.117 1 90.5 307 GLU B N 1
ATOM 5268 C CA . GLU B 1 307 ? 4.582 -31.281 3.02 1 90.5 307 GLU B CA 1
ATOM 5269 C C . GLU B 1 307 ? 4.645 -29.953 3.76 1 90.5 307 GLU B C 1
ATOM 5271 O O . GLU B 1 307 ? 3.621 -29.281 3.938 1 90.5 307 GLU B O 1
ATOM 5276 N N . GLN B 1 308 ? 5.789 -29.594 4.141 1 90.06 308 GLN B N 1
ATOM 5277 C CA . GLN B 1 308 ? 5.961 -28.359 4.91 1 90.06 308 GLN B CA 1
ATOM 5278 C C . GLN B 1 308 ? 5.559 -27.141 4.094 1 90.06 308 GLN B C 1
ATOM 5280 O O . GLN B 1 308 ? 5.121 -26.125 4.652 1 90.06 308 GLN B O 1
ATOM 5285 N N . LYS B 1 309 ? 5.648 -27.281 2.85 1 89.38 309 LYS B N 1
ATOM 5286 C CA . LYS B 1 309 ? 5.324 -26.156 1.971 1 89.38 309 LYS B CA 1
ATOM 5287 C C . LYS B 1 309 ? 3.846 -25.797 2.072 1 89.38 309 LYS B C 1
ATOM 5289 O O . LYS B 1 309 ? 3.506 -24.625 2.299 1 89.38 309 LYS B O 1
ATOM 5294 N N . ILE B 1 310 ? 2.986 -26.766 1.933 1 92.25 310 ILE B N 1
ATOM 5295 C CA . ILE B 1 310 ? 1.557 -26.484 1.942 1 92.25 310 ILE B CA 1
ATOM 5296 C C . ILE B 1 310 ? 1.119 -26.078 3.35 1 92.25 310 ILE B C 1
ATOM 5298 O O . ILE B 1 310 ? 0.218 -25.25 3.516 1 92.25 310 ILE B O 1
ATOM 5302 N N . ILE B 1 311 ? 1.817 -26.594 4.375 1 93.94 311 ILE B N 1
ATOM 5303 C CA . ILE B 1 311 ? 1.53 -26.219 5.754 1 93.94 311 ILE B CA 1
ATOM 5304 C C . ILE B 1 311 ? 1.862 -24.75 5.969 1 93.94 311 ILE B C 1
ATOM 5306 O O . ILE B 1 311 ? 1.047 -24 6.504 1 93.94 311 ILE B O 1
ATOM 5310 N N . LEU B 1 312 ? 3.027 -24.391 5.504 1 91.31 312 LEU B N 1
ATOM 5311 C CA . LEU B 1 312 ? 3.457 -23 5.637 1 91.31 312 LEU B CA 1
ATOM 5312 C C . LEU B 1 312 ? 2.535 -22.062 4.855 1 91.31 312 LEU B C 1
ATOM 5314 O O . LEU B 1 312 ? 2.191 -20.984 5.332 1 91.31 312 LEU B O 1
ATOM 5318 N N . LEU B 1 313 ? 2.182 -22.562 3.697 1 92.31 313 LEU B N 1
ATOM 5319 C CA . LEU B 1 313 ? 1.291 -21.75 2.867 1 92.31 313 LEU B CA 1
ATOM 5320 C C . LEU B 1 313 ? -0.053 -21.547 3.557 1 92.31 313 LEU B C 1
ATOM 5322 O O . LEU B 1 313 ? -0.61 -20.438 3.516 1 92.31 313 LEU B O 1
ATOM 5326 N N . TYR B 1 314 ? -0.568 -22.562 4.16 1 94.44 314 TYR B N 1
ATOM 5327 C CA . TYR B 1 314 ? -1.81 -22.469 4.918 1 94.44 314 TYR B CA 1
ATOM 5328 C C . TYR B 1 314 ? -1.684 -21.453 6.051 1 94.44 314 TYR B C 1
ATOM 5330 O O . TYR B 1 314 ? -2.527 -20.562 6.191 1 94.44 314 TYR B O 1
ATOM 5338 N N . ASP B 1 315 ? -0.592 -21.484 6.738 1 92.81 315 ASP B N 1
ATOM 5339 C CA . ASP B 1 315 ? -0.376 -20.594 7.883 1 92.81 315 ASP B CA 1
ATOM 5340 C C . ASP B 1 315 ? -0.162 -19.156 7.434 1 92.81 315 ASP B C 1
ATOM 5342 O O . ASP B 1 315 ? -0.703 -18.234 8.031 1 92.81 315 ASP B O 1
ATOM 5346 N N . TYR B 1 316 ? 0.613 -19.031 6.434 1 91.5 316 TYR B N 1
ATOM 5347 C CA . TYR B 1 316 ? 0.896 -17.688 5.949 1 91.5 316 TYR B CA 1
ATOM 5348 C C . TYR B 1 316 ? -0.35 -17.047 5.344 1 91.5 316 TYR B C 1
ATOM 5350 O O . TYR B 1 316 ? -0.52 -15.828 5.398 1 91.5 316 TYR B O 1
ATOM 5358 N N . SER B 1 317 ? -1.22 -17.891 4.73 1 92.44 317 SER B N 1
ATOM 5359 C CA . SER B 1 317 ? -2.465 -17.344 4.207 1 92.44 317 SER B CA 1
ATOM 5360 C C . SER B 1 317 ? -3.307 -16.719 5.316 1 92.44 317 SER B C 1
ATOM 5362 O O . SER B 1 317 ? -3.916 -15.672 5.121 1 92.44 317 SER B O 1
ATOM 5364 N N . ILE B 1 318 ? -3.287 -17.328 6.438 1 89.5 318 ILE B N 1
ATOM 5365 C CA . ILE B 1 318 ? -4.012 -16.797 7.59 1 89.5 318 ILE B CA 1
ATOM 5366 C C . ILE B 1 318 ? -3.398 -15.469 8.016 1 89.5 318 ILE B C 1
ATOM 5368 O O . ILE B 1 318 ? -4.121 -14.492 8.258 1 89.5 318 ILE B O 1
ATOM 5372 N N . LYS B 1 319 ? -2.105 -15.43 7.996 1 87.69 319 LYS B N 1
ATOM 5373 C CA . LYS B 1 319 ? -1.397 -14.211 8.391 1 87.69 319 LYS B CA 1
ATOM 5374 C C . LYS B 1 319 ? -1.663 -13.078 7.406 1 87.69 319 LYS B C 1
ATOM 5376 O O . LYS B 1 319 ? -1.5 -11.906 7.742 1 87.69 319 LYS B O 1
ATOM 5381 N N . ASN B 1 320 ? -2.045 -13.492 6.234 1 90 320 ASN B N 1
ATOM 5382 C CA . ASN B 1 320 ? -2.301 -12.508 5.191 1 90 320 ASN B CA 1
ATOM 5383 C C . ASN B 1 320 ? -3.787 -12.172 5.086 1 90 320 ASN B C 1
ATOM 5385 O O . ASN B 1 320 ? -4.223 -11.578 4.098 1 90 320 ASN B O 1
ATOM 5389 N N . GLY B 1 321 ? -4.609 -12.656 6.074 1 85.62 321 GLY B N 1
ATOM 5390 C CA . GLY B 1 321 ? -5.988 -12.211 6.176 1 85.62 321 GLY B CA 1
ATOM 5391 C C . GLY B 1 321 ? -6.992 -13.258 5.73 1 85.62 321 GLY B C 1
ATOM 5392 O O . GLY B 1 321 ? -8.195 -13.008 5.73 1 85.62 321 GLY B O 1
ATOM 5393 N N . PHE B 1 322 ? -6.492 -14.336 5.234 1 88.06 322 PHE B N 1
ATOM 5394 C CA . PHE B 1 322 ? -7.395 -15.438 4.922 1 88.06 322 PHE B CA 1
ATOM 5395 C C . PHE B 1 322 ? -7.723 -16.25 6.176 1 88.06 322 PHE B C 1
ATOM 5397 O O . PHE B 1 322 ? -7.367 -17.422 6.273 1 88.06 322 PHE B O 1
ATOM 5404 N N . ASP B 1 323 ? -8.469 -15.523 7.074 1 86.81 323 ASP B N 1
ATOM 5405 C CA . ASP B 1 323 ? -8.68 -16.125 8.383 1 86.81 323 ASP B CA 1
ATOM 5406 C C . ASP B 1 323 ? -10.125 -16.562 8.562 1 86.81 323 ASP B C 1
ATOM 5408 O O . ASP B 1 323 ? -10.516 -17.016 9.641 1 86.81 323 ASP B O 1
ATOM 5412 N N . ASP B 1 324 ? -10.953 -16.438 7.535 1 87.75 324 ASP B N 1
ATOM 5413 C CA . ASP B 1 324 ? -12.281 -17.047 7.535 1 87.75 324 ASP B CA 1
ATOM 5414 C C . ASP B 1 324 ? -12.211 -18.516 7.172 1 87.75 324 ASP B C 1
ATOM 5416 O O . ASP B 1 324 ? -12.102 -18.875 5.996 1 87.75 324 ASP B O 1
ATOM 5420 N N . ILE B 1 325 ? -12.344 -19.328 8.156 1 93.81 325 ILE B N 1
ATOM 5421 C CA . ILE B 1 325 ? -12.18 -20.766 7.953 1 93.81 325 ILE B CA 1
ATOM 5422 C C . ILE B 1 325 ? -13.508 -21.375 7.5 1 93.81 325 ILE B C 1
ATOM 5424 O O . ILE B 1 325 ? -14.539 -21.188 8.148 1 93.81 325 ILE B O 1
ATOM 5428 N N . TRP B 1 326 ? -13.43 -22.062 6.352 1 95.62 326 TRP B N 1
ATOM 5429 C CA . TRP B 1 326 ? -14.617 -22.625 5.707 1 95.62 326 TRP B CA 1
ATOM 5430 C C . TRP B 1 326 ? -14.75 -24.109 6.012 1 95.62 326 TRP B C 1
ATOM 5432 O O . TRP B 1 326 ? -13.758 -24.844 6.039 1 95.62 326 TRP B O 1
ATOM 5442 N N . VAL B 1 327 ? -15.992 -24.547 6.262 1 93.56 327 VAL B N 1
ATOM 5443 C CA . VAL B 1 327 ? -16.344 -25.953 6.426 1 93.56 327 VAL B CA 1
ATOM 5444 C C . VAL B 1 327 ? -17.484 -26.312 5.473 1 93.56 327 VAL B C 1
ATOM 5446 O O . VAL B 1 327 ? -18.438 -25.531 5.309 1 93.56 327 VAL B O 1
ATOM 5449 N N . PRO B 1 328 ? -17.297 -27.438 4.816 1 90.88 328 PRO B N 1
ATOM 5450 C CA . PRO B 1 328 ? -18.391 -27.844 3.938 1 90.88 328 PRO B CA 1
ATOM 5451 C C . PRO B 1 328 ? -19.703 -28.062 4.691 1 90.88 328 PRO B C 1
ATOM 5453 O O . PRO B 1 328 ? -19.688 -28.438 5.863 1 90.88 328 PRO B O 1
ATOM 5456 N N . LYS B 1 329 ? -20.875 -27.672 4.074 1 78.19 329 LYS B N 1
ATOM 5457 C CA . LYS B 1 329 ? -22.188 -27.891 4.66 1 78.19 329 LYS B CA 1
ATOM 5458 C C . LYS B 1 329 ? -22.609 -29.344 4.535 1 78.19 329 LYS B C 1
ATOM 5460 O O . LYS B 1 329 ? -22.297 -30 3.539 1 78.19 329 LYS B O 1
#

Secondary structure (DSSP, 8-state):
-GGG-SEE--------HHHHHHHHHHHHSTTS--SBSHHHHHHHHHHHTTTS--TTSEEEHHHHHHHHHHHHIIIIIIS-----BSSSSPPHHHHHHHHHHHHHT--TT--GGGS-HHHHHHHHHHHHHHHHHHTHHHHHHHTTT-SEEEETTTTEEEE-HHHHHHHHHTHHHHHHHHHHHHHHHHHHH--TTTTTTHHHHHHGGGPPPPSHHHHHHHHHHS-SB-TTT--BSSS-SSPPEEEESS-HHHH-S--GGGEEEE-HHHHHHHTTPEEPTHHHHHHHHHHHHHHHT--HHHHHHTTT--HHHHHHHHHHHHHTT---EE---/-GGG-SEE--------HHHHHHHHHHHHSTTS--SBSHHHHHHHHHHHTTTS--TTSEEEHHHHHHHHHHHHIIIIIIS-----BSSSSPPHHHHHHHHHHHHTT--TT--GGGS-HHHHHHHHHHHHHHHHHHTHHHHHHHTTT-SEEEETTTTEEEE-HHHHHHHHHTHHHHHHHHHHHHHHHHHHH--TTTTTTHHHHHHGGGPPPPSHHHHHHHHHHS-SB-TTT--BSSS-SSPPEEEESS-HHHH-S--GGGEEEE-HHHHHHHTTPEEPTHHHHHHHHHHHHHHHT--HHHHHHTTT--HHHHHHHHHHHHHTT---EE---

Sequence (658 aa):
MGHKLKVGELNESYLTDEDIWRVFTNVLSNKSAKSSTYKYALIKSLIENLYQVNDDLELGYDQLAYAFAKIYWNLIIHHDLVKQNRGPKNAKVVTEMKKFQSEHGIPKDFSFDKINDDLQLKLVLKVKSAMKENVFGALWGDTKGLFYEFDHKREYFRFHPAVREFMMKYQRLLVNLTNYHMAKMVEELNEYPSTQYLLDKVESIAKRGTLKPFERILLSYFEAECFYCGKDLTKSNRSSHVDHFIPWSFVQSDQIWNLVVACGGCNTSKSDKLPERGYLETIIDRNDRLKKSSNEESNSLLRNYHEQKIILLYDYSIKNGFDDIWVPKMGHKLKVGELNESYLTDEDIWRVFTNVLSNKSAKSSTYKYALIKSLIENLYQVNDDLELGYDQLAYAFAKIYWNLIIHHDLVKQNRGPKNAKVVTEMKKFQSEHGIPKDFSFDKINDDLQLKLVLKVKSAMKENVFGALWGDTKGLFYEFDHKREYFRFHPAVREFMMKYQRLLVNLTNYHMAKMVEELNEYPSTQYLLDKVESIAKRGTLKPFERILLSYFEAECFYCGKDLTKSNRSSHVDHFIPWSFVQSDQIWNLVVACGGCNTSKSDKLPERGYLETIIDRNDRLKKSSNEESNSLLRNYHEQKIILLYDYSIKNGFDDIWVPK

Radius of gyration: 27.16 Å; Cα contacts (8 Å, |Δi|>4): 962; chains: 2; bounding box: 55×86×64 Å